Protein AF-A0A7V0UEU2-F1 (afdb_monomer)

pLDDT: mean 73.12, std 19.99, range [23.39, 95.75]

Radius of gyration: 32.31 Å; Cα contacts (8 Å, |Δi|>4): 493; chains: 1; bounding box: 91×76×86 Å

Secondary structure (DSSP, 8-state):
----------------------------SSTT----HHHHHTS-HHHHHHHHT--TT-B-HHHHHHHHHHH--S-S----PPPHHHHHHHHHT-HHHHHHHHHHHHHHHTT-HHHHHHHHHHHHHHHHHHHHHHHHHHHHHHHHHHTTPPEEEEEETTEEEEEEGGG--TT-EEEEETTPBP-SEEEEEEEEEEEEE-HHHH---SPEEE---SS--S--STT-TTEE-TT-EEEEEEEEEEEEE-GGGSHHHHHHHHT-SPPPPPHHHHHHHHHHHHHHHHHHHHHHHHHHHHHHTT--HHHHHHHHHHHHHHHS-TTHHHHHHHHHHHHHHHHHHTT---SSTHHHHHHHT-S-----IIIIIS-S-------B-TTS-B-HHHHHHHHHHHHH-TTTTTTT-SSS--------------

Solvent-accessible surface area (backbone atoms only — not comparable to full-atom values): 24643 Å² total; per-residue (Å²): 133,89,87,84,84,87,88,82,85,90,87,76,89,83,89,79,92,86,86,86,77,89,76,83,72,81,88,76,81,75,91,83,68,74,69,61,59,59,71,50,70,24,37,34,50,70,57,36,25,63,73,52,72,34,49,93,63,20,33,45,68,66,56,50,51,51,48,31,70,75,75,40,62,31,43,70,68,83,73,74,72,72,51,70,67,57,53,51,49,54,60,55,64,36,68,68,56,45,52,48,51,53,50,23,51,52,32,44,74,74,65,39,57,64,62,19,48,53,42,52,50,51,51,50,51,52,53,50,51,51,49,52,54,51,54,54,52,54,50,56,51,49,61,54,52,65,75,68,57,61,63,42,40,31,30,38,72,76,38,83,41,80,41,51,33,48,76,48,45,68,26,36,21,33,57,46,42,53,74,36,64,38,76,35,19,23,39,34,70,41,46,47,76,22,24,35,40,42,36,88,81,71,69,45,71,66,59,43,68,35,44,43,59,61,56,63,49,95,51,75,53,88,86,20,39,37,47,49,46,41,76,23,35,29,70,35,38,34,34,34,27,35,26,75,27,45,23,46,72,16,77,52,22,49,52,49,58,75,63,57,59,77,81,73,81,46,72,67,56,49,48,51,48,51,50,50,51,49,51,50,51,52,41,52,49,50,29,53,50,45,26,52,52,37,40,73,74,68,44,58,62,66,62,27,45,54,53,24,48,54,52,41,59,74,69,51,77,77,57,54,69,55,53,52,51,53,53,36,50,52,49,38,56,56,37,40,77,71,77,40,83,67,92,48,64,67,52,60,58,51,66,73,64,62,89,71,86,89,70,62,57,72,62,68,73,38,87,64,68,92,72,91,86,81,40,56,43,102,86,72,44,88,32,67,62,57,50,51,52,50,49,52,46,30,73,71,36,92,87,46,55,76,84,68,71,60,81,74,89,64,81,84,81,76,82,87,78,81,82,80,87,127

Structure (mmCIF, N/CA/C/O backbone):
data_AF-A0A7V0UEU2-F1
#
_entry.id   AF-A0A7V0UEU2-F1
#
loop_
_atom_site.group_PDB
_atom_site.id
_atom_site.type_symbol
_atom_site.label_atom_id
_atom_site.label_alt_id
_atom_site.label_comp_id
_atom_site.label_asym_id
_atom_site.label_entity_id
_atom_site.label_seq_id
_atom_site.pdbx_PDB_ins_code
_atom_site.Cartn_x
_atom_site.Cartn_y
_atom_site.Cartn_z
_atom_site.occupancy
_atom_site.B_iso_or_equiv
_atom_site.auth_seq_id
_atom_site.auth_comp_id
_atom_site.auth_asym_id
_atom_site.auth_atom_id
_atom_site.pdbx_PDB_model_num
ATOM 1 N N . MET A 1 1 ? 9.781 -59.793 9.980 1.00 31.86 1 MET A N 1
ATOM 2 C CA . MET A 1 1 ? 9.229 -60.908 10.772 1.00 31.86 1 MET A CA 1
ATOM 3 C C . MET A 1 1 ? 8.702 -60.320 12.066 1.00 31.86 1 MET A C 1
ATOM 5 O O . MET A 1 1 ? 9.435 -59.545 12.656 1.00 31.86 1 MET A O 1
ATOM 9 N N . GLU A 1 2 ? 7.432 -60.623 12.369 1.00 31.14 2 GLU A N 1
ATOM 10 C CA . GLU A 1 2 ? 6.683 -60.471 13.640 1.00 31.14 2 GLU A CA 1
ATOM 11 C C . GLU A 1 2 ? 6.796 -59.135 14.406 1.00 31.14 2 GLU A C 1
ATOM 13 O O . GLU A 1 2 ? 7.866 -58.704 14.792 1.00 31.14 2 GLU A O 1
ATOM 18 N N . GLY A 1 3 ? 5.737 -58.405 14.750 1.00 29.41 3 GLY A N 1
ATOM 19 C CA . GLY A 1 3 ? 4.306 -58.683 14.786 1.00 29.41 3 GLY A CA 1
ATOM 20 C C . GLY A 1 3 ? 3.712 -57.946 15.995 1.00 29.41 3 GLY A C 1
ATOM 21 O O . GLY A 1 3 ? 4.288 -58.016 17.074 1.00 29.41 3 GLY A O 1
ATOM 22 N N . LYS A 1 4 ? 2.585 -57.239 15.817 1.00 32.03 4 LYS A N 1
ATOM 23 C CA . LYS A 1 4 ? 1.445 -57.151 16.760 1.00 32.03 4 LYS A CA 1
ATOM 24 C C . LYS A 1 4 ? 0.475 -56.033 16.367 1.00 32.03 4 LYS A C 1
ATOM 26 O O . LYS A 1 4 ? 0.731 -54.852 16.556 1.00 32.03 4 LYS A O 1
ATOM 31 N N . THR A 1 5 ? -0.690 -56.453 15.890 1.00 34.50 5 THR A N 1
ATOM 32 C CA . THR A 1 5 ? -1.978 -55.771 16.092 1.00 34.50 5 THR A CA 1
ATOM 33 C C . THR A 1 5 ? -2.382 -55.789 17.572 1.00 34.50 5 THR A C 1
ATOM 35 O O . THR A 1 5 ? -1.941 -56.671 18.314 1.00 34.50 5 THR A O 1
ATOM 38 N N . PRO A 1 6 ? -3.345 -54.939 17.967 1.00 41.66 6 PRO A N 1
ATOM 39 C CA . PRO A 1 6 ? -4.651 -55.511 18.299 1.00 41.66 6 PRO A CA 1
ATOM 40 C C . PRO A 1 6 ? -5.855 -54.776 17.681 1.00 41.66 6 PRO A C 1
ATOM 42 O O . PRO A 1 6 ? -5.805 -53.604 17.322 1.00 41.66 6 PRO A O 1
ATOM 45 N N . LYS A 1 7 ? -6.939 -55.552 17.554 1.00 30.64 7 LYS A N 1
ATOM 46 C CA . LYS A 1 7 ? -8.298 -55.217 17.096 1.00 30.64 7 LYS A CA 1
ATOM 47 C C . LYS A 1 7 ? -9.171 -54.660 18.237 1.00 30.64 7 LYS A C 1
ATOM 49 O O . LYS A 1 7 ? -8.976 -55.044 19.384 1.00 30.64 7 LYS A O 1
ATOM 54 N N . GLY A 1 8 ? -10.232 -53.932 17.867 1.00 27.64 8 GLY A N 1
ATOM 55 C CA . GLY A 1 8 ? -11.456 -53.682 18.658 1.00 27.64 8 GLY A CA 1
ATOM 56 C C . GLY A 1 8 ? -12.377 -52.672 17.941 1.00 27.64 8 GLY A C 1
ATOM 57 O O . GLY A 1 8 ? -12.058 -51.495 17.952 1.00 27.64 8 GLY A O 1
ATOM 58 N N . VAL A 1 9 ? -13.285 -53.080 17.033 1.00 30.34 9 VAL A N 1
ATOM 59 C CA . VAL A 1 9 ? -14.740 -53.368 17.244 1.00 30.34 9 VAL A CA 1
ATOM 60 C C . VAL A 1 9 ? -15.542 -52.093 17.600 1.00 30.34 9 VAL A C 1
ATOM 62 O O . VAL A 1 9 ? -15.362 -51.558 18.680 1.00 30.34 9 VAL A O 1
ATOM 65 N N . ARG A 1 10 ? -16.167 -51.429 16.608 1.00 29.81 10 ARG A N 1
ATOM 66 C CA . ARG A 1 10 ? -17.594 -51.439 16.153 1.00 29.81 10 ARG A CA 1
ATOM 67 C C . ARG A 1 10 ? -18.619 -50.732 17.061 1.00 29.81 10 ARG A C 1
ATOM 69 O O . ARG A 1 10 ? -18.738 -51.079 18.224 1.00 29.81 10 ARG A O 1
ATOM 76 N N . ASP A 1 11 ? -19.390 -49.858 16.397 1.00 27.59 11 ASP A N 1
ATOM 77 C CA . ASP A 1 11 ? -20.812 -49.463 16.560 1.00 27.59 11 ASP A CA 1
ATOM 78 C C . ASP A 1 11 ? -20.960 -47.931 16.665 1.00 27.59 11 ASP A C 1
ATOM 80 O O . ASP A 1 11 ? -20.265 -47.295 17.441 1.00 27.59 11 ASP A O 1
ATOM 84 N N . GLY A 1 12 ? -21.795 -47.225 15.898 1.00 26.84 12 GLY A N 1
ATOM 85 C CA . GLY A 1 12 ? -22.745 -47.625 14.867 1.00 26.84 12 GLY A CA 1
ATOM 86 C C . GLY A 1 12 ? -23.253 -46.411 14.068 1.00 26.84 12 GLY A C 1
ATOM 87 O O . GLY A 1 12 ? -23.117 -45.264 14.483 1.00 26.84 12 GLY A O 1
ATOM 88 N N . THR A 1 13 ? -23.772 -46.702 12.872 1.00 27.36 13 THR A N 1
ATOM 89 C CA . THR A 1 13 ? -25.064 -46.245 12.310 1.00 27.36 13 THR A CA 1
ATOM 90 C C . THR A 1 13 ? -25.635 -44.955 12.937 1.00 27.36 13 THR A C 1
ATOM 92 O O . THR A 1 13 ? -25.909 -44.905 14.128 1.00 27.36 13 THR A O 1
ATOM 95 N N . THR A 1 14 ? -25.932 -43.880 12.195 1.00 26.72 14 THR A N 1
ATOM 96 C CA . THR A 1 14 ? -27.182 -43.775 11.414 1.00 26.72 14 THR A CA 1
ATOM 97 C C . THR A 1 14 ? -27.151 -42.598 10.425 1.00 26.72 14 THR A C 1
ATOM 99 O O . THR A 1 14 ? -26.702 -41.496 10.725 1.00 26.72 14 THR A O 1
ATOM 102 N N . CYS A 1 15 ? -27.673 -42.876 9.233 1.00 27.45 15 CYS A N 1
ATOM 103 C CA . CYS A 1 15 ? -27.955 -41.992 8.108 1.00 27.45 15 CYS A CA 1
ATOM 104 C C . CYS A 1 15 ? -29.319 -41.290 8.280 1.00 27.45 15 CYS A C 1
ATOM 106 O O . CYS A 1 15 ? -30.268 -41.971 8.646 1.00 27.45 15 CYS A O 1
ATOM 108 N N . ALA A 1 16 ? -29.443 -39.995 7.953 1.00 25.69 16 ALA A N 1
ATOM 109 C CA . ALA A 1 16 ? -30.624 -39.362 7.318 1.00 25.69 16 ALA A CA 1
ATOM 110 C C . ALA A 1 16 ? -30.413 -37.835 7.234 1.00 25.69 16 ALA A C 1
ATOM 112 O O . ALA A 1 16 ? -30.285 -37.155 8.243 1.00 25.69 16 ALA A O 1
ATOM 113 N N . ARG A 1 17 ? -30.195 -37.273 6.038 1.00 25.33 17 ARG A N 1
ATOM 114 C CA . ARG A 1 17 ? -31.215 -36.553 5.243 1.00 25.33 17 ARG A CA 1
ATOM 115 C C . ARG A 1 17 ? -32.128 -35.636 6.065 1.00 25.33 17 ARG A C 1
ATOM 117 O O . ARG A 1 17 ? -33.108 -36.100 6.630 1.00 25.33 17 ARG A O 1
ATOM 124 N N . PHE A 1 18 ? -31.913 -34.327 5.924 1.00 25.02 18 PHE A N 1
ATOM 125 C CA . PHE A 1 18 ? -33.017 -33.377 5.826 1.00 25.02 18 PHE A CA 1
ATOM 126 C C . PHE A 1 18 ? -32.790 -32.398 4.671 1.00 25.02 18 PHE A C 1
ATOM 128 O O . PHE A 1 18 ? -31.723 -31.819 4.485 1.00 25.02 18 PHE A O 1
ATOM 135 N N . THR A 1 19 ? -33.827 -32.327 3.852 1.00 25.05 19 THR A N 1
ATOM 136 C CA . THR A 1 19 ? -34.019 -31.583 2.611 1.00 25.05 19 THR A CA 1
ATOM 137 C C . THR A 1 19 ? -34.513 -30.158 2.861 1.00 25.05 19 THR A C 1
ATOM 139 O O . THR A 1 19 ? -35.276 -29.931 3.794 1.00 25.05 19 THR A O 1
ATOM 142 N N . GLY A 1 20 ? -34.205 -29.251 1.927 1.00 23.39 20 GLY A N 1
ATOM 143 C CA . GLY A 1 20 ? -34.839 -27.931 1.771 1.00 23.39 20 GLY A CA 1
ATOM 144 C C . GLY A 1 20 ? -33.858 -26.792 2.062 1.00 23.39 20 GLY A C 1
ATOM 145 O O . GLY A 1 20 ? -33.189 -26.800 3.077 1.00 23.39 20 GLY A O 1
ATOM 146 N N . VAL A 1 21 ? -33.664 -25.768 1.234 1.00 28.19 21 VAL A N 1
ATOM 147 C CA . VAL A 1 21 ? -34.494 -25.196 0.174 1.00 28.19 21 VAL A CA 1
ATOM 148 C C . VAL A 1 21 ? -33.549 -24.609 -0.875 1.00 28.19 21 VAL A C 1
ATOM 150 O O . VAL A 1 21 ? -32.716 -23.752 -0.580 1.00 28.19 21 VAL A O 1
ATOM 153 N N . GLY A 1 22 ? -33.686 -25.064 -2.120 1.00 27.52 22 GLY A N 1
ATOM 154 C CA . GLY A 1 22 ? -32.970 -24.508 -3.259 1.00 27.52 22 GLY A CA 1
ATOM 155 C C . GLY A 1 22 ? -33.436 -23.086 -3.557 1.00 27.52 22 GLY A C 1
ATOM 156 O O . GLY A 1 22 ? -34.396 -22.880 -4.295 1.00 27.52 22 GLY A O 1
ATOM 157 N N . ARG A 1 23 ? -32.711 -22.084 -3.054 1.00 27.41 23 ARG A N 1
ATOM 158 C CA . ARG A 1 23 ? -32.706 -20.755 -3.671 1.00 27.41 23 ARG A CA 1
ATOM 159 C C . ARG A 1 23 ? -31.738 -20.799 -4.848 1.00 27.41 23 ARG A C 1
ATOM 161 O O . ARG A 1 23 ? -30.540 -20.589 -4.688 1.00 27.41 23 ARG A O 1
ATOM 168 N N . LYS A 1 24 ? -32.284 -21.059 -6.042 1.00 26.02 24 LYS A N 1
ATOM 169 C CA . LYS A 1 24 ? -31.649 -20.743 -7.330 1.00 26.02 24 LYS A CA 1
ATOM 170 C C . LYS A 1 24 ? -31.309 -19.246 -7.350 1.00 26.02 24 LYS A C 1
ATOM 172 O O . LYS A 1 24 ? -32.095 -18.429 -7.826 1.00 26.02 24 LYS A O 1
ATOM 177 N N . LYS A 1 25 ? -30.139 -18.865 -6.836 1.00 27.53 25 LYS A N 1
ATOM 178 C CA . LYS A 1 25 ? -29.509 -17.605 -7.224 1.00 27.53 25 LYS A CA 1
ATOM 179 C C . LYS A 1 25 ? -28.983 -17.829 -8.634 1.00 27.53 25 LYS A C 1
ATOM 181 O O . LYS A 1 25 ? -28.070 -18.618 -8.835 1.00 27.53 25 LYS A O 1
ATOM 186 N N . LYS A 1 26 ? -29.630 -17.177 -9.601 1.00 25.06 26 LYS A N 1
ATOM 187 C CA . LYS A 1 26 ? -29.144 -17.016 -10.972 1.00 25.06 26 LYS A CA 1
ATOM 188 C C . LYS A 1 26 ? -27.698 -16.510 -10.919 1.00 25.06 26 LYS A C 1
ATOM 190 O O . LYS A 1 26 ? -27.473 -15.308 -10.833 1.00 25.06 26 LYS A O 1
ATOM 195 N N . THR A 1 27 ? -26.730 -17.409 -11.016 1.00 27.33 27 THR A N 1
ATOM 196 C CA . THR A 1 27 ? -25.391 -17.135 -11.542 1.00 27.33 27 THR A CA 1
ATOM 197 C C . THR A 1 27 ? -25.540 -16.910 -13.047 1.00 27.33 27 THR A C 1
ATOM 199 O O . THR A 1 27 ? -25.217 -17.753 -13.874 1.00 27.33 27 THR A O 1
ATOM 202 N N . ARG A 1 28 ? -26.151 -15.781 -13.419 1.00 25.52 28 ARG A N 1
ATOM 203 C CA . ARG A 1 28 ? -26.111 -15.264 -14.788 1.00 25.52 28 ARG A CA 1
ATOM 204 C C . ARG A 1 28 ? -24.988 -14.231 -14.833 1.00 25.52 28 ARG A C 1
ATOM 206 O O . ARG A 1 28 ? -25.147 -13.157 -14.266 1.00 25.52 28 ARG A O 1
ATOM 213 N N . GLY A 1 29 ? -23.895 -14.563 -15.520 1.00 27.23 29 GLY A N 1
ATOM 214 C CA . GLY A 1 29 ? -23.077 -13.557 -16.207 1.00 27.23 29 GLY A CA 1
ATOM 215 C C . GLY A 1 29 ? -21.694 -13.205 -15.652 1.00 27.23 29 GLY A C 1
ATOM 216 O O . GLY A 1 29 ? -21.194 -12.158 -16.040 1.00 27.23 29 GLY A O 1
ATOM 217 N N . GLN A 1 30 ? -21.063 -14.015 -14.793 1.00 28.58 30 GLN A N 1
ATOM 218 C CA . GLN A 1 30 ? -19.677 -13.746 -14.347 1.00 28.58 30 GLN A CA 1
ATOM 219 C C . GLN A 1 30 ? -18.613 -14.712 -14.890 1.00 28.58 30 GLN A C 1
ATOM 221 O O . GLN A 1 30 ? -17.441 -14.361 -14.880 1.00 28.58 30 GLN A O 1
ATOM 226 N N . ASP A 1 31 ? -19.001 -15.857 -15.456 1.00 27.11 31 ASP A N 1
ATOM 227 C CA . ASP A 1 31 ? -18.052 -16.858 -15.982 1.00 27.11 31 ASP A CA 1
ATOM 228 C C . ASP A 1 31 ? -17.612 -16.609 -17.439 1.00 27.11 31 ASP A C 1
ATOM 230 O O . ASP A 1 31 ? -16.808 -17.346 -17.995 1.00 27.11 31 ASP A O 1
ATOM 234 N N . SER A 1 32 ? -18.130 -15.558 -18.082 1.00 27.95 32 SER A N 1
ATOM 235 C CA . SER A 1 32 ? -17.933 -15.288 -19.514 1.00 27.95 32 SER A CA 1
ATOM 236 C C . SER A 1 32 ? -17.092 -14.038 -19.818 1.00 27.95 32 SER A C 1
ATOM 238 O O . SER A 1 32 ? -17.130 -13.554 -20.944 1.00 27.95 32 SER A O 1
ATOM 240 N N . ARG A 1 33 ? -16.372 -13.469 -18.836 1.00 38.56 33 ARG A N 1
ATOM 241 C CA . ARG A 1 33 ? -15.627 -12.195 -18.998 1.00 38.56 33 ARG A CA 1
ATOM 242 C C . ARG A 1 33 ? -14.162 -12.219 -18.554 1.00 38.56 33 ARG A C 1
ATOM 244 O O . ARG A 1 33 ? -13.531 -11.169 -18.520 1.00 38.56 33 ARG A O 1
ATOM 251 N N . ARG A 1 34 ? -13.582 -13.389 -18.269 1.00 39.56 34 ARG A N 1
ATOM 252 C CA . ARG A 1 34 ? -12.121 -13.517 -18.339 1.00 39.56 34 ARG A CA 1
ATOM 253 C C . ARG A 1 34 ? -11.772 -13.478 -19.819 1.00 39.56 34 ARG A C 1
ATOM 255 O O . ARG A 1 34 ? -11.916 -14.486 -20.508 1.00 39.56 34 ARG A O 1
ATOM 262 N N . VAL A 1 35 ? -11.394 -12.304 -20.329 1.00 40.94 35 VAL A N 1
ATOM 263 C CA . VAL A 1 35 ? -10.664 -12.229 -21.598 1.00 40.94 35 VAL A CA 1
ATOM 264 C C . VAL A 1 35 ? -9.560 -13.272 -21.480 1.00 40.94 35 VAL A C 1
ATOM 266 O O . VAL A 1 35 ? -8.828 -13.276 -20.495 1.00 40.94 35 VAL A O 1
ATOM 269 N N . SER A 1 36 ? -9.535 -14.227 -22.406 1.00 36.81 36 SER A N 1
ATOM 270 C CA . SER A 1 36 ? -8.537 -15.291 -22.493 1.00 36.81 36 SER A CA 1
ATOM 271 C C . SER A 1 36 ? -7.145 -14.644 -22.574 1.00 36.81 36 SER A C 1
ATOM 273 O O . SER A 1 36 ? -6.663 -14.322 -23.662 1.00 36.81 36 SER A O 1
ATOM 275 N N . GLY A 1 37 ? -6.559 -14.321 -21.416 1.00 46.06 37 GLY A N 1
ATOM 276 C CA . GLY A 1 37 ? -5.491 -13.325 -21.286 1.00 46.06 37 GLY A CA 1
ATOM 277 C C . GLY A 1 37 ? -4.222 -13.733 -22.021 1.00 46.06 37 GLY A C 1
ATOM 278 O O . GLY A 1 37 ? -3.624 -12.919 -22.713 1.00 46.06 37 GLY A O 1
ATOM 279 N N . GLY A 1 38 ? -3.890 -15.026 -22.001 1.00 50.47 38 GLY A N 1
ATOM 280 C CA . GLY A 1 38 ? -2.741 -15.550 -22.742 1.00 50.47 38 GLY A CA 1
ATOM 281 C C . GLY A 1 38 ? -2.900 -15.419 -24.260 1.00 50.47 38 GLY A C 1
ATOM 282 O O . GLY A 1 38 ? -2.021 -14.903 -24.936 1.00 50.47 38 GLY A O 1
ATOM 283 N N . GLN A 1 39 ? -4.044 -15.808 -24.829 1.00 53.12 39 GLN A N 1
ATOM 284 C CA . GLN A 1 39 ? -4.211 -15.792 -26.293 1.00 53.12 39 GLN A CA 1
ATOM 285 C C . GLN A 1 39 ? -4.412 -14.386 -26.870 1.00 53.12 39 GLN A C 1
ATOM 287 O O . GLN A 1 39 ? -4.146 -14.153 -28.045 1.00 53.12 39 GLN A O 1
ATOM 292 N N . THR A 1 40 ? -4.899 -13.450 -26.058 1.00 68.38 40 THR A N 1
ATOM 293 C CA . THR A 1 40 ? -5.220 -12.084 -26.496 1.00 68.38 40 THR A CA 1
ATOM 294 C C . THR A 1 40 ? -3.973 -11.199 -26.500 1.00 68.38 40 THR A C 1
ATOM 296 O O . THR A 1 40 ? -3.782 -10.417 -27.426 1.00 68.38 40 THR A O 1
ATOM 299 N N . VAL A 1 41 ? -3.096 -11.363 -25.504 1.00 78.44 41 VAL A N 1
ATOM 300 C CA . VAL A 1 41 ? -1.857 -10.579 -25.370 1.00 78.44 41 VAL A CA 1
ATOM 301 C C . VAL A 1 41 ? -0.787 -11.028 -26.366 1.00 78.44 41 VAL A C 1
ATOM 303 O O . VAL A 1 41 ? -0.011 -10.197 -26.828 1.00 78.44 41 VAL A O 1
ATOM 306 N N . GLY A 1 42 ? -0.770 -12.311 -26.743 1.00 80.00 42 GLY A N 1
ATOM 307 C CA . GLY A 1 42 ? 0.186 -12.862 -27.708 1.00 80.00 42 GLY A CA 1
ATOM 308 C C . GLY A 1 42 ? -0.126 -12.601 -29.186 1.00 80.00 42 GLY A C 1
ATOM 309 O O . GLY A 1 42 ? 0.659 -13.018 -30.029 1.00 80.00 42 GLY A O 1
ATOM 310 N N . ALA A 1 43 ? -1.244 -11.948 -29.524 1.00 85.94 43 ALA A N 1
ATOM 311 C CA . ALA A 1 43 ? -1.613 -11.623 -30.909 1.00 85.94 43 ALA A CA 1
ATOM 312 C C . ALA A 1 43 ? -0.708 -10.520 -31.509 1.00 85.94 43 ALA A C 1
ATOM 314 O O . ALA A 1 43 ? 0.072 -9.923 -30.779 1.00 85.94 43 ALA A O 1
ATOM 315 N N . PRO A 1 44 ? -0.766 -10.197 -32.808 1.00 89.50 44 PRO A N 1
ATOM 316 C CA . PRO A 1 44 ? -0.113 -8.996 -33.343 1.00 89.50 44 PRO A CA 1
ATOM 317 C C . PRO A 1 44 ? -0.651 -7.695 -32.714 1.00 89.50 44 PRO A C 1
ATOM 319 O O . PRO A 1 44 ? -1.790 -7.664 -32.239 1.00 89.50 44 PRO A O 1
ATOM 322 N N . LEU A 1 45 ? 0.131 -6.608 -32.726 1.00 88.00 45 LEU A N 1
ATOM 323 C CA . LEU A 1 45 ? -0.264 -5.331 -32.096 1.00 88.00 45 LEU A CA 1
ATOM 324 C C . LEU A 1 45 ? -1.591 -4.773 -32.630 1.00 88.00 45 LEU A C 1
ATOM 326 O O . LEU A 1 45 ? -2.412 -4.299 -31.849 1.00 88.00 45 LEU A O 1
ATOM 330 N N . LEU A 1 46 ? -1.837 -4.887 -33.938 1.00 88.44 46 LEU A N 1
ATOM 331 C CA . LEU A 1 46 ? -3.091 -4.447 -34.562 1.00 88.44 46 LEU A CA 1
ATOM 332 C C . LEU A 1 46 ? -4.316 -5.176 -33.987 1.00 88.44 46 LEU A C 1
ATOM 334 O O . LEU A 1 46 ? -5.331 -4.548 -33.685 1.00 88.44 46 LEU A O 1
ATOM 338 N N . ASP A 1 47 ? -4.204 -6.488 -33.773 1.00 88.38 47 ASP A N 1
ATOM 339 C CA . ASP A 1 47 ? -5.274 -7.288 -33.176 1.00 88.38 47 ASP A CA 1
ATOM 340 C C . ASP A 1 47 ? -5.466 -6.944 -31.699 1.00 88.38 47 ASP A C 1
ATOM 342 O O . ASP A 1 47 ? -6.598 -6.918 -31.209 1.00 88.38 47 ASP A O 1
ATOM 346 N N . LEU A 1 48 ? -4.374 -6.666 -30.978 1.00 88.44 48 LEU A N 1
ATOM 347 C CA . LEU A 1 48 ? -4.451 -6.227 -29.589 1.00 88.44 48 LEU A CA 1
ATOM 348 C C . LEU A 1 48 ? -5.176 -4.880 -29.480 1.00 88.44 48 LEU A C 1
ATOM 350 O O . LEU A 1 48 ? -6.082 -4.750 -28.659 1.00 88.44 48 LEU A O 1
ATOM 354 N N . PHE A 1 49 ? -4.833 -3.912 -30.330 1.00 90.25 49 PHE A N 1
ATOM 355 C CA . PHE A 1 49 ? -5.508 -2.616 -30.395 1.00 90.25 49 PHE A CA 1
ATOM 356 C C . PHE A 1 49 ? -6.999 -2.759 -30.694 1.00 90.25 49 PHE A C 1
ATOM 358 O O . PHE A 1 49 ? -7.824 -2.199 -29.969 1.00 90.25 49 PHE A O 1
ATOM 365 N N . ALA A 1 50 ? -7.359 -3.590 -31.676 1.00 88.25 50 ALA A N 1
ATOM 366 C CA . ALA A 1 50 ? -8.755 -3.866 -32.003 1.00 88.25 50 ALA A CA 1
ATOM 367 C C . ALA A 1 50 ? -9.519 -4.501 -30.826 1.00 88.25 50 ALA A C 1
ATOM 369 O O . ALA A 1 50 ? -10.660 -4.132 -30.549 1.00 88.25 50 ALA A O 1
ATOM 370 N N . ARG A 1 51 ? -8.893 -5.434 -30.099 1.00 87.50 51 ARG A N 1
ATOM 371 C CA . ARG A 1 51 ? -9.515 -6.134 -28.959 1.00 87.50 51 ARG A CA 1
ATOM 372 C C . ARG A 1 51 ? -9.628 -5.269 -27.706 1.00 87.50 51 ARG A C 1
ATOM 374 O O . ARG A 1 51 ? -10.604 -5.405 -26.972 1.00 87.50 51 ARG A O 1
ATOM 381 N N . LEU A 1 52 ? -8.649 -4.401 -27.456 1.00 86.31 52 LEU A N 1
ATOM 382 C CA . LEU A 1 52 ? -8.659 -3.446 -26.343 1.00 86.31 52 LEU A CA 1
ATOM 383 C C . LEU A 1 52 ? -9.439 -2.162 -26.670 1.00 86.31 52 LEU A C 1
ATOM 385 O O . LEU A 1 52 ? -9.602 -1.313 -25.790 1.00 86.31 52 LEU A O 1
ATOM 389 N N . GLY A 1 53 ? -9.888 -2.002 -27.921 1.00 87.75 53 GLY A N 1
ATOM 390 C CA . GLY A 1 53 ? -10.534 -0.789 -28.418 1.00 87.75 53 GLY A CA 1
ATOM 391 C C . GLY A 1 53 ? -9.664 0.447 -28.202 1.00 87.75 53 GLY A C 1
ATOM 392 O O . GLY A 1 53 ? -10.154 1.445 -27.694 1.00 87.75 53 GLY A O 1
ATOM 393 N N . THR A 1 54 ? -8.360 0.353 -28.448 1.00 90.12 54 THR A N 1
ATOM 394 C CA . THR A 1 54 ? -7.408 1.451 -28.213 1.00 90.12 54 THR A CA 1
ATOM 395 C C . THR A 1 54 ? -6.470 1.610 -29.405 1.00 90.12 54 THR A C 1
ATOM 397 O O . THR A 1 54 ? -6.533 0.829 -30.353 1.00 90.12 54 THR A O 1
ATOM 400 N N . SER A 1 55 ? -5.618 2.627 -29.375 1.00 90.69 55 SER A N 1
ATOM 401 C CA . SER A 1 55 ? -4.646 2.929 -30.425 1.00 90.69 55 SER A CA 1
ATOM 402 C C . SER A 1 55 ? -3.312 3.365 -29.821 1.00 90.69 55 SER A C 1
ATOM 404 O O . SER A 1 55 ? -3.221 3.590 -28.613 1.00 90.69 55 SER A O 1
ATOM 406 N N . ALA A 1 56 ? -2.285 3.516 -30.659 1.00 88.12 56 ALA A N 1
ATOM 407 C CA . ALA A 1 56 ? -0.999 4.069 -30.237 1.00 88.12 56 ALA A CA 1
ATOM 408 C C . ALA A 1 56 ? -1.113 5.522 -29.725 1.00 88.12 56 ALA A C 1
ATOM 410 O O . ALA A 1 56 ? -0.331 5.920 -28.867 1.00 88.12 56 ALA A O 1
ATOM 411 N N . ASP A 1 57 ? -2.133 6.271 -30.163 1.00 88.00 57 ASP A N 1
ATOM 412 C CA . ASP A 1 57 ? -2.394 7.660 -29.751 1.00 88.00 57 ASP A CA 1
ATOM 413 C C . ASP A 1 57 ? -3.082 7.776 -28.374 1.00 88.00 57 ASP A C 1
ATOM 415 O O . ASP A 1 57 ? -3.432 8.872 -27.923 1.00 88.00 57 ASP A O 1
ATOM 419 N N . GLY A 1 58 ? -3.276 6.650 -27.681 1.00 89.75 58 GLY A N 1
ATOM 420 C CA . GLY A 1 58 ? -3.904 6.602 -26.366 1.00 89.75 58 GLY A CA 1
ATOM 421 C C . GLY A 1 58 ? -5.432 6.679 -26.405 1.00 89.75 58 GLY A C 1
ATOM 422 O O . GLY A 1 58 ? -6.072 6.501 -27.444 1.00 89.75 58 GLY A O 1
ATOM 423 N N . LEU A 1 59 ? -6.031 6.897 -25.230 1.00 92.44 59 LEU A N 1
ATOM 424 C CA . LEU A 1 59 ? -7.486 6.941 -25.038 1.00 92.44 59 LEU A CA 1
ATOM 425 C C . LEU A 1 59 ? -8.002 8.374 -24.904 1.00 92.44 59 LEU A C 1
ATOM 427 O O . LEU A 1 59 ? -7.293 9.272 -24.457 1.00 92.44 59 LEU A O 1
ATOM 431 N N . SER A 1 60 ? -9.287 8.587 -25.188 1.00 93.56 60 SER A N 1
ATOM 432 C CA . SER A 1 60 ? -9.937 9.840 -24.792 1.00 93.56 60 SER A CA 1
ATOM 433 C C . SER A 1 60 ? -10.211 9.876 -23.285 1.00 93.56 60 SER A C 1
ATOM 435 O O . SER A 1 60 ? -10.504 8.846 -22.663 1.00 93.56 60 SER A O 1
ATOM 437 N N . SER A 1 61 ? -10.216 11.065 -22.676 1.00 90.38 61 SER A N 1
ATOM 438 C CA . SER A 1 61 ? -10.589 11.207 -21.258 1.00 90.38 61 SER A CA 1
ATOM 439 C C . SER A 1 61 ? -12.017 10.730 -20.966 1.00 90.38 61 SER A C 1
ATOM 441 O O . SER A 1 61 ? -12.308 10.281 -19.856 1.00 90.38 61 SER A O 1
ATOM 443 N N . GLY A 1 62 ? -12.930 10.840 -21.939 1.00 90.19 62 GLY A N 1
ATOM 444 C CA . GLY A 1 62 ? -14.306 10.350 -21.814 1.00 90.19 62 GLY A CA 1
ATOM 445 C C . GLY A 1 62 ? -14.367 8.828 -21.723 1.00 90.19 62 GLY A C 1
ATOM 446 O O . GLY A 1 62 ? -14.994 8.284 -20.814 1.00 90.19 62 GLY A O 1
ATOM 447 N N . GLU A 1 63 ? -13.655 8.150 -22.616 1.00 91.50 63 GLU A N 1
ATOM 448 C CA . GLU A 1 63 ? -13.598 6.694 -22.655 1.00 91.50 63 GLU A CA 1
ATOM 449 C C . GLU A 1 63 ? -12.861 6.110 -21.449 1.00 91.50 63 GLU A C 1
ATOM 451 O O . GLU A 1 63 ? -13.339 5.155 -20.837 1.00 91.50 63 GLU A O 1
ATOM 456 N N . ALA A 1 64 ? -11.753 6.728 -21.036 1.00 91.06 64 ALA A N 1
ATOM 457 C CA . ALA A 1 64 ? -11.032 6.306 -19.843 1.00 91.06 64 ALA A CA 1
ATOM 458 C C . ALA A 1 64 ? -11.898 6.405 -18.572 1.00 91.06 64 ALA A C 1
ATOM 460 O O . ALA A 1 64 ? -11.846 5.518 -17.716 1.00 91.06 64 ALA A O 1
ATOM 461 N N . ARG A 1 65 ? -12.735 7.449 -18.450 1.00 90.75 65 ARG A N 1
ATOM 462 C CA . ARG A 1 65 ? -13.711 7.570 -17.351 1.00 90.75 65 ARG A CA 1
ATOM 463 C C . ARG A 1 65 ? -14.763 6.467 -17.401 1.00 90.75 65 ARG A C 1
ATOM 465 O O . ARG A 1 65 ? -14.989 5.822 -16.382 1.00 90.75 65 ARG A O 1
ATOM 472 N N . TRP A 1 66 ? -15.346 6.212 -18.571 1.00 92.12 66 TRP A N 1
ATOM 473 C CA . TRP A 1 66 ? -16.333 5.144 -18.739 1.00 92.12 66 TRP A CA 1
ATOM 474 C C . TRP A 1 66 ? -15.752 3.764 -18.387 1.00 92.12 66 TRP A C 1
ATOM 476 O O . TRP A 1 66 ? -16.348 3.020 -17.608 1.00 92.12 66 TRP A O 1
ATOM 486 N N . ARG A 1 67 ? -14.538 3.448 -18.863 1.00 91.25 67 ARG A N 1
ATOM 487 C CA . ARG A 1 67 ? -13.839 2.195 -18.520 1.00 91.25 67 ARG A CA 1
ATOM 488 C C . ARG A 1 67 ? -13.575 2.085 -17.023 1.00 91.25 67 ARG A C 1
ATOM 490 O O . ARG A 1 67 ? -13.726 1.011 -16.454 1.00 91.25 67 ARG A O 1
ATOM 497 N N . ARG A 1 68 ? -13.213 3.184 -16.365 1.00 90.12 68 ARG A N 1
ATOM 498 C CA . ARG A 1 68 ? -12.995 3.203 -14.913 1.00 90.12 68 ARG A CA 1
ATOM 499 C C . ARG A 1 68 ? -14.276 2.916 -14.131 1.00 90.12 68 ARG A C 1
ATOM 501 O O . ARG A 1 68 ? -14.216 2.261 -13.095 1.00 90.12 68 ARG A O 1
ATOM 508 N N . GLU A 1 69 ? -15.418 3.409 -14.600 1.00 87.25 69 GLU A N 1
ATOM 509 C CA . GLU A 1 69 ? -16.718 3.150 -13.971 1.00 87.25 69 GLU A CA 1
ATOM 510 C C . GLU A 1 69 ? -17.167 1.693 -14.154 1.00 87.25 69 GLU A C 1
ATOM 512 O O . GLU A 1 69 ? -17.664 1.094 -13.201 1.00 87.25 69 GLU A O 1
ATOM 517 N N . GLU A 1 70 ? -16.937 1.103 -15.332 1.00 86.62 70 GLU A N 1
ATOM 518 C CA . GLU A 1 70 ? -17.314 -0.289 -15.634 1.00 86.62 70 GLU A CA 1
ATOM 519 C C . GLU A 1 70 ? -16.351 -1.319 -15.008 1.00 86.62 70 GLU A C 1
ATOM 521 O O . GLU A 1 70 ? -16.793 -2.294 -14.397 1.00 86.62 70 GLU A O 1
ATOM 526 N N . TYR A 1 71 ? -15.034 -1.115 -15.140 1.00 82.19 71 TYR A N 1
ATOM 527 C CA . TYR A 1 71 ? -14.000 -2.083 -14.736 1.00 82.19 71 TYR A CA 1
ATOM 528 C C . TYR A 1 71 ? -13.388 -1.798 -13.356 1.00 82.19 71 TYR A C 1
ATOM 530 O O . TYR A 1 71 ? -12.778 -2.680 -12.749 1.00 82.19 71 TYR A O 1
ATOM 538 N N . GLY A 1 72 ? -13.592 -0.597 -12.812 1.00 85.62 72 GLY A N 1
ATOM 539 C CA . GLY A 1 72 ? -13.061 -0.181 -11.517 1.00 85.62 72 GLY A CA 1
ATOM 540 C C . GLY A 1 72 ? -11.663 0.444 -11.584 1.00 85.62 72 GLY A C 1
ATOM 541 O O . GLY A 1 72 ? -11.121 0.741 -12.644 1.00 85.62 72 GLY A O 1
ATOM 542 N N . PHE A 1 73 ? -11.089 0.694 -10.404 1.00 88.25 73 PHE A N 1
ATOM 543 C CA . PHE A 1 73 ? -9.770 1.316 -10.253 1.00 88.25 73 PHE A CA 1
ATOM 544 C C . PHE A 1 73 ? -8.630 0.291 -10.340 1.00 88.25 73 PHE A C 1
ATOM 546 O O . PHE A 1 73 ? -8.792 -0.858 -9.922 1.00 88.25 73 PHE A O 1
ATOM 553 N N . ASN A 1 74 ? -7.447 0.739 -10.772 1.00 88.88 74 ASN A N 1
ATOM 554 C CA . ASN A 1 74 ? -6.214 -0.053 -10.771 1.00 88.88 74 ASN A CA 1
ATOM 555 C C . ASN A 1 74 ? -5.676 -0.247 -9.336 1.00 88.88 74 ASN A C 1
ATOM 557 O O . ASN A 1 74 ? -4.750 0.437 -8.886 1.00 88.88 74 ASN A O 1
ATOM 561 N N . GLU A 1 75 ? -6.294 -1.167 -8.593 1.00 82.75 75 GLU A N 1
ATOM 562 C CA . GLU A 1 75 ? -5.924 -1.523 -7.222 1.00 82.75 75 GLU A CA 1
ATOM 563 C C . GLU A 1 75 ? -5.896 -3.039 -7.011 1.00 82.75 75 GLU A C 1
ATOM 565 O O . GLU A 1 75 ? -6.823 -3.758 -7.377 1.00 82.75 75 GLU A O 1
ATOM 570 N N . LEU A 1 76 ? -4.834 -3.515 -6.356 1.00 69.88 76 LEU A N 1
ATOM 571 C CA . LEU A 1 76 ? -4.624 -4.930 -6.020 1.00 69.88 76 LEU A CA 1
ATOM 572 C C . LEU A 1 76 ? -5.632 -5.452 -4.986 1.00 69.88 76 LEU A C 1
ATOM 574 O O . LEU A 1 76 ? -5.967 -6.630 -4.966 1.00 69.88 76 LEU A O 1
ATOM 578 N N . ALA A 1 77 ? -6.138 -4.572 -4.124 1.00 61.00 77 ALA A N 1
ATOM 579 C CA . ALA A 1 77 ? -7.100 -4.925 -3.099 1.00 61.00 77 ALA A CA 1
ATOM 580 C C . ALA A 1 77 ? -8.128 -3.808 -2.951 1.00 61.00 77 ALA A C 1
ATOM 582 O O . ALA A 1 77 ? -7.850 -2.759 -2.372 1.00 61.00 77 ALA A O 1
ATOM 583 N N . THR A 1 78 ? -9.362 -4.056 -3.383 1.00 49.19 78 THR A N 1
ATOM 584 C CA . THR A 1 78 ? -10.491 -3.267 -2.894 1.00 49.19 78 THR A CA 1
ATOM 585 C C . THR A 1 78 ? -10.732 -3.678 -1.445 1.00 49.19 78 THR A C 1
ATOM 587 O O . THR A 1 78 ? -11.524 -4.587 -1.172 1.00 49.19 78 THR A O 1
ATOM 590 N N . ARG A 1 79 ? -10.054 -3.036 -0.485 1.00 48.22 79 ARG A N 1
ATOM 591 C CA . ARG A 1 79 ? -10.540 -3.052 0.897 1.00 48.22 79 ARG A CA 1
ATOM 592 C C . ARG A 1 79 ? -11.886 -2.346 0.812 1.00 48.22 79 ARG A C 1
ATOM 594 O O . ARG A 1 79 ? -11.925 -1.134 0.626 1.00 48.22 79 ARG A O 1
ATOM 601 N N . LYS A 1 80 ? -12.986 -3.110 0.809 1.00 43.00 80 LYS A N 1
ATOM 602 C CA . LYS A 1 80 ? -14.330 -2.532 0.838 1.00 43.00 80 LYS A CA 1
ATOM 603 C C . LYS A 1 80 ? -14.332 -1.580 2.022 1.00 43.00 80 LYS A C 1
ATOM 605 O O . LYS A 1 80 ? -14.249 -2.036 3.161 1.00 43.00 80 LYS A O 1
ATOM 610 N N . LEU A 1 81 ? -14.339 -0.280 1.730 1.00 45.41 81 LEU A N 1
ATOM 611 C CA . LEU A 1 81 ? -14.570 0.757 2.718 1.00 45.41 81 LEU A CA 1
ATOM 612 C C . LEU A 1 81 ? -15.803 0.292 3.478 1.00 45.41 81 LEU A C 1
ATOM 614 O O . LEU A 1 81 ? -16.853 0.069 2.866 1.00 45.41 81 LEU A O 1
ATOM 618 N N . ARG A 1 82 ? -15.652 0.015 4.776 1.00 49.28 82 ARG A N 1
ATOM 619 C CA . ARG A 1 82 ? -16.820 -0.252 5.606 1.00 49.28 82 ARG A CA 1
ATOM 620 C C . ARG A 1 82 ? -17.720 0.962 5.402 1.00 49.28 82 ARG A C 1
ATOM 622 O O . ARG A 1 82 ? -17.270 2.095 5.526 1.00 49.28 82 ARG A O 1
ATOM 629 N N . SER A 1 83 ? -18.946 0.738 4.935 1.00 54.91 83 SER A N 1
ATOM 630 C CA . SER A 1 83 ? -19.898 1.829 4.730 1.00 54.91 83 SER A CA 1
ATOM 631 C C . SER A 1 83 ? -20.007 2.610 6.038 1.00 54.91 83 SER A C 1
ATOM 633 O O . SER A 1 83 ? -20.055 1.962 7.081 1.00 54.91 83 SER A O 1
ATOM 635 N N . GLY A 1 84 ? -20.096 3.943 6.014 1.00 57.97 84 GLY A N 1
ATOM 636 C CA . GLY A 1 84 ? -20.176 4.747 7.248 1.00 57.97 84 GLY A CA 1
ATOM 637 C C . GLY A 1 84 ? -21.287 4.293 8.213 1.00 57.97 84 GLY A C 1
ATOM 638 O O . GLY A 1 84 ? -21.148 4.416 9.422 1.00 57.97 84 GLY A O 1
ATOM 639 N N . LEU A 1 85 ? -22.342 3.653 7.693 1.00 58.50 85 LEU A N 1
ATOM 640 C CA . LEU A 1 85 ? -23.370 2.960 8.481 1.00 58.50 85 LEU A CA 1
ATOM 641 C C . LEU A 1 85 ? -22.830 1.774 9.301 1.00 58.50 85 LEU A C 1
ATOM 643 O O . LEU A 1 85 ? -23.200 1.609 10.454 1.00 58.50 85 LEU A O 1
ATOM 647 N N . LEU A 1 86 ? -21.949 0.953 8.728 1.00 65.88 86 LEU A N 1
ATOM 648 C CA . LEU A 1 86 ? -21.299 -0.162 9.426 1.00 65.88 86 LEU A CA 1
ATOM 649 C C . LEU A 1 86 ? -20.340 0.337 10.510 1.00 65.88 86 LEU A C 1
ATOM 651 O O . LEU A 1 86 ? -20.179 -0.312 11.537 1.00 65.88 86 LEU A O 1
ATOM 655 N N . GLU A 1 87 ? -19.692 1.470 10.261 1.00 62.94 87 GLU A N 1
ATOM 656 C CA . GLU A 1 87 ? -18.776 2.119 11.198 1.00 62.94 87 GLU A CA 1
ATOM 657 C C . GLU A 1 87 ? -19.544 2.704 12.389 1.00 62.94 87 GLU A C 1
ATOM 659 O O . GLU A 1 87 ? -19.182 2.474 13.538 1.00 62.94 87 GLU A O 1
ATOM 664 N N . PHE A 1 88 ? -20.693 3.330 12.127 1.00 62.50 88 PHE A N 1
ATOM 665 C CA . PHE A 1 88 ? -21.628 3.772 13.160 1.00 62.50 88 PHE A CA 1
ATOM 666 C C . PHE A 1 88 ? -22.208 2.601 13.975 1.00 62.50 88 PHE A C 1
ATOM 668 O O . PHE A 1 88 ? -22.248 2.659 15.203 1.00 62.50 88 PHE A O 1
ATOM 675 N N . VAL A 1 89 ? -22.583 1.494 13.319 1.00 66.31 89 VAL A N 1
ATOM 676 C CA . VAL A 1 89 ? -23.015 0.263 14.010 1.00 66.31 89 VAL A CA 1
ATOM 677 C C . VAL A 1 89 ? -21.890 -0.316 14.872 1.00 66.31 89 VAL A C 1
ATOM 679 O O . VAL A 1 89 ? -22.155 -0.802 15.967 1.00 66.31 89 VAL A O 1
ATOM 682 N N . ALA A 1 90 ? -20.635 -0.236 14.425 1.00 66.00 90 ALA A N 1
ATOM 683 C CA . ALA A 1 90 ? -19.492 -0.682 15.218 1.00 66.00 90 ALA A CA 1
ATOM 684 C C . ALA A 1 90 ? -19.280 0.176 16.478 1.00 66.00 90 ALA A C 1
ATOM 686 O O . ALA A 1 90 ? -18.934 -0.376 17.520 1.00 66.00 90 ALA A O 1
ATOM 687 N N . VAL A 1 91 ? -19.541 1.488 16.412 1.00 63.59 91 VAL A N 1
ATOM 688 C CA . VAL A 1 91 ? -19.521 2.375 17.591 1.00 63.59 91 VAL A CA 1
ATOM 689 C C . VAL A 1 91 ? -20.632 1.995 18.576 1.00 63.59 91 VAL A C 1
ATOM 691 O O . VAL A 1 91 ? -20.369 1.867 19.769 1.00 63.59 91 VAL A O 1
ATOM 694 N N . ILE A 1 92 ? -21.850 1.731 18.090 1.00 63.53 92 ILE A N 1
ATOM 695 C CA . ILE A 1 92 ? -22.978 1.297 18.938 1.00 63.53 92 ILE A CA 1
ATOM 696 C C . ILE A 1 92 ? -22.735 -0.089 19.556 1.00 63.53 92 ILE A C 1
ATOM 698 O O . ILE A 1 92 ? -23.199 -0.358 20.660 1.00 63.53 92 ILE A O 1
ATOM 702 N N . ALA A 1 93 ? -21.976 -0.959 18.887 1.00 66.12 93 ALA A N 1
ATOM 703 C CA . ALA A 1 93 ? -21.636 -2.291 19.387 1.00 66.12 93 ALA A CA 1
ATOM 704 C C . ALA A 1 93 ? -20.663 -2.289 20.585 1.00 66.12 93 ALA A C 1
ATOM 706 O O . ALA A 1 93 ? -20.314 -3.362 21.081 1.00 66.12 93 ALA A O 1
ATOM 707 N N . ASN A 1 94 ? -20.220 -1.120 21.067 1.00 70.94 94 ASN A N 1
ATOM 708 C CA . ASN A 1 94 ? -19.424 -1.026 22.286 1.00 70.94 94 ASN A CA 1
ATOM 709 C C . ASN A 1 94 ? -20.222 -1.586 23.489 1.00 70.94 94 ASN A C 1
ATOM 711 O O . ASN A 1 94 ? -21.303 -1.068 23.785 1.00 70.94 94 ASN A O 1
ATOM 715 N N . PRO A 1 95 ? -19.701 -2.595 24.220 1.00 68.25 95 PRO A N 1
ATOM 716 C CA . PRO A 1 95 ? -20.399 -3.231 25.339 1.00 68.25 95 PRO A CA 1
ATOM 717 C C . PRO A 1 95 ? -20.950 -2.253 26.384 1.00 68.25 95 PRO A C 1
ATOM 719 O O . PRO A 1 95 ? -22.037 -2.478 26.907 1.00 68.25 95 PRO A O 1
ATOM 722 N N . LEU A 1 96 ? -20.244 -1.150 26.663 1.00 67.50 96 LEU A N 1
ATOM 723 C CA . LEU A 1 96 ? -20.689 -0.143 27.635 1.00 67.50 96 LEU A CA 1
ATOM 724 C C . LEU A 1 96 ? -21.904 0.646 27.135 1.00 67.50 96 LEU A C 1
ATOM 726 O O . LEU A 1 96 ? -22.847 0.868 27.893 1.00 67.50 96 LEU A O 1
ATOM 730 N N . ILE A 1 97 ? -21.914 1.010 25.849 1.00 74.56 97 ILE A N 1
ATOM 731 C CA . ILE A 1 97 ? -23.043 1.698 25.207 1.00 74.56 97 ILE A CA 1
ATOM 732 C C . ILE A 1 97 ? -24.264 0.775 25.162 1.00 74.56 97 ILE A C 1
ATOM 734 O O . ILE A 1 97 ? -25.375 1.217 25.446 1.00 74.56 97 ILE A O 1
ATOM 738 N N . VAL A 1 98 ? -24.063 -0.515 24.876 1.00 76.50 98 VAL A N 1
ATOM 739 C CA . VAL A 1 98 ? -25.139 -1.518 24.902 1.00 76.50 98 VAL A CA 1
ATOM 740 C C . VAL A 1 98 ? -25.736 -1.649 26.306 1.00 76.50 98 VAL A C 1
ATOM 742 O O . VAL A 1 98 ? -26.957 -1.637 26.443 1.00 76.50 98 VAL A O 1
ATOM 745 N N . ILE A 1 99 ? -24.906 -1.719 27.353 1.00 73.19 99 ILE A N 1
ATOM 746 C CA . ILE A 1 99 ? -25.380 -1.787 28.747 1.00 73.19 99 ILE A CA 1
ATOM 747 C C . ILE A 1 99 ? -26.185 -0.531 29.118 1.00 73.19 99 ILE A C 1
ATOM 749 O O . ILE A 1 99 ? -27.264 -0.653 29.696 1.00 73.19 99 ILE A O 1
ATOM 753 N N . LEU A 1 100 ? -25.710 0.663 28.745 1.00 74.12 100 LEU A N 1
ATOM 754 C CA . LEU A 1 100 ? -26.430 1.927 28.956 1.00 74.12 100 LEU A CA 1
ATOM 755 C C . LEU A 1 100 ? -27.762 1.978 28.205 1.00 74.12 100 LEU A C 1
ATOM 757 O O . LEU A 1 100 ? -28.760 2.403 28.776 1.00 74.12 100 LEU A O 1
ATOM 761 N N . LEU A 1 101 ? -27.804 1.523 26.951 1.00 81.12 101 LEU A N 1
ATOM 762 C CA . LEU A 1 101 ? -29.042 1.459 26.170 1.00 81.12 101 LEU A CA 1
ATOM 763 C C . LEU A 1 101 ? -30.067 0.518 26.810 1.00 81.12 101 LEU A C 1
ATOM 765 O O . LEU A 1 101 ? -31.247 0.859 26.877 1.00 81.12 101 LEU A O 1
ATOM 769 N N . VAL A 1 102 ? -29.625 -0.637 27.318 1.00 81.31 102 VAL A N 1
ATOM 770 C CA . VAL A 1 102 ? -30.493 -1.576 28.045 1.00 81.31 102 VAL A CA 1
ATOM 771 C C . VAL A 1 102 ? -30.992 -0.958 29.356 1.00 81.31 102 VAL A C 1
ATOM 773 O O . VAL A 1 102 ? -32.182 -1.052 29.650 1.00 81.31 102 VAL A O 1
ATOM 776 N N . ALA A 1 103 ? -30.124 -0.284 30.116 1.00 76.94 103 ALA A N 1
ATOM 777 C CA . ALA A 1 103 ? -30.503 0.390 31.359 1.00 76.94 103 ALA A CA 1
ATOM 778 C C . ALA A 1 103 ? -31.475 1.561 31.118 1.00 76.94 103 ALA A C 1
ATOM 780 O O . ALA A 1 103 ? -32.468 1.692 31.830 1.00 76.94 103 ALA A O 1
ATOM 781 N N . GLY A 1 104 ? -31.241 2.365 30.076 1.00 82.50 104 GLY A N 1
ATOM 782 C CA . GLY A 1 104 ? -32.131 3.453 29.669 1.00 82.50 104 GLY A CA 1
ATOM 783 C C . GLY A 1 104 ? -33.493 2.953 29.197 1.00 82.50 104 GLY A C 1
ATOM 784 O O . GLY A 1 104 ? -34.515 3.521 29.573 1.00 82.50 104 GLY A O 1
ATOM 785 N N . ALA A 1 105 ? -33.529 1.847 28.449 1.00 83.38 105 ALA A N 1
ATOM 786 C CA . ALA A 1 105 ? -34.783 1.198 28.079 1.00 83.38 105 ALA A CA 1
ATOM 787 C C . ALA A 1 105 ? -35.540 0.696 29.320 1.00 83.38 105 ALA A C 1
ATOM 789 O O . ALA A 1 105 ? -36.730 0.965 29.452 1.00 83.38 105 ALA A O 1
ATOM 790 N N . ALA A 1 106 ? -34.857 0.020 30.251 1.00 80.19 106 ALA A N 1
ATOM 791 C CA . ALA A 1 106 ? -35.462 -0.460 31.495 1.00 80.19 106 ALA A CA 1
ATOM 792 C C . ALA A 1 106 ? -36.021 0.686 32.361 1.00 80.19 106 ALA A C 1
ATOM 794 O O . ALA A 1 106 ? -37.130 0.573 32.878 1.00 80.19 106 ALA A O 1
ATOM 795 N N . SER A 1 107 ? -35.293 1.801 32.462 1.00 80.44 107 SER A N 1
ATOM 796 C CA . SER A 1 107 ? -35.719 3.016 33.170 1.00 80.44 107 SER A CA 1
ATOM 797 C C . SER A 1 107 ? -36.966 3.648 32.532 1.00 80.44 107 SER A C 1
ATOM 799 O O . SER A 1 107 ? -37.937 3.946 33.229 1.00 80.44 107 SER A O 1
ATOM 801 N N . ALA A 1 108 ? -37.010 3.724 31.196 1.00 83.06 108 ALA A N 1
ATOM 802 C CA . ALA A 1 108 ? -38.187 4.196 30.467 1.00 83.06 108 ALA A CA 1
ATOM 803 C C . ALA A 1 108 ? -39.416 3.298 30.694 1.00 83.06 108 ALA A C 1
ATOM 805 O O . ALA A 1 108 ? -40.525 3.805 30.859 1.00 83.06 108 ALA A O 1
ATOM 806 N N . PHE A 1 109 ? -39.227 1.972 30.746 1.00 83.12 109 PHE A N 1
ATOM 807 C CA . PHE A 1 109 ? -40.300 1.020 31.062 1.00 83.12 109 PHE A CA 1
ATOM 808 C C . PHE A 1 109 ? -40.818 1.151 32.499 1.00 83.12 109 PHE A C 1
ATOM 810 O O . PHE A 1 109 ? -42.001 0.910 32.733 1.00 83.12 109 PHE A O 1
ATOM 817 N N . LEU A 1 110 ? -39.966 1.549 33.447 1.00 82.56 110 LEU A N 1
ATOM 818 C CA . LEU A 1 110 ? -40.350 1.807 34.838 1.00 82.56 110 LEU A CA 1
ATOM 819 C C . LEU A 1 110 ? -41.067 3.154 35.039 1.00 82.56 110 LEU A C 1
ATOM 821 O O . LEU A 1 110 ? -41.522 3.439 36.143 1.00 82.56 110 LEU A O 1
ATOM 825 N N . GLY A 1 111 ? -41.199 3.965 33.983 1.00 77.81 111 GLY A N 1
ATOM 826 C CA . GLY A 1 111 ? -41.828 5.284 34.037 1.00 77.81 111 GLY A CA 1
ATOM 827 C C . GLY A 1 111 ? -40.895 6.402 34.503 1.00 77.81 111 GLY A C 1
ATOM 828 O O . GLY A 1 111 ? -41.349 7.537 34.651 1.00 77.81 111 GLY A O 1
ATOM 829 N N . ASP A 1 112 ? -39.602 6.120 34.690 1.00 79.00 112 ASP A N 1
ATOM 830 C CA . ASP A 1 112 ? -38.617 7.120 35.099 1.00 79.00 112 ASP A CA 1
ATOM 831 C C . ASP A 1 112 ? -38.060 7.862 33.876 1.00 79.00 112 ASP A C 1
ATOM 833 O O . ASP A 1 112 ? -36.979 7.601 33.342 1.00 79.00 112 ASP A O 1
ATOM 837 N N . VAL A 1 113 ? -38.892 8.765 33.355 1.00 81.50 113 VAL A N 1
ATOM 838 C CA . VAL A 1 113 ? -38.633 9.480 32.096 1.00 81.50 113 VAL A CA 1
ATOM 839 C C . VAL A 1 113 ? -37.412 10.399 32.201 1.00 81.50 113 VAL A C 1
ATOM 841 O O . VAL A 1 113 ? -36.772 10.682 31.188 1.00 81.50 113 VAL A O 1
ATOM 844 N N . VAL A 1 114 ? -37.086 10.863 33.413 1.00 80.94 114 VAL A N 1
ATOM 845 C CA . VAL A 1 114 ? -35.941 11.745 33.671 1.00 80.94 114 VAL A CA 1
ATOM 846 C C . VAL A 1 114 ? -34.641 10.959 33.546 1.00 80.94 114 VAL A C 1
ATOM 848 O O . VAL A 1 114 ? -33.773 11.354 32.765 1.00 80.94 114 VAL A O 1
ATOM 851 N N . ASP A 1 115 ? -34.534 9.819 34.227 1.00 73.31 115 ASP A N 1
ATOM 852 C CA . ASP A 1 115 ? -33.354 8.955 34.153 1.00 73.31 115 ASP A CA 1
ATOM 853 C C . ASP A 1 115 ? -33.145 8.420 32.729 1.00 73.31 115 ASP A C 1
ATOM 855 O O . ASP A 1 115 ? -32.039 8.508 32.183 1.00 73.31 115 ASP A O 1
ATOM 859 N N . ALA A 1 116 ? -34.213 7.981 32.056 1.00 79.75 116 ALA A N 1
ATOM 860 C CA . ALA A 1 116 ? -34.154 7.566 30.655 1.00 79.75 116 ALA A CA 1
ATOM 861 C C . ALA A 1 116 ? -33.674 8.689 29.713 1.00 79.75 116 ALA A C 1
ATOM 863 O O . ALA A 1 116 ? -32.866 8.440 28.810 1.00 79.75 116 ALA A O 1
ATOM 864 N N . ALA A 1 117 ? -34.130 9.931 29.923 1.00 83.44 117 ALA A N 1
ATOM 865 C CA . ALA A 1 117 ? -33.709 11.083 29.127 1.00 83.44 117 ALA A CA 1
ATOM 866 C C . ALA A 1 117 ? -32.236 11.454 29.370 1.00 83.44 117 ALA A C 1
ATOM 868 O O . ALA A 1 117 ? -31.512 11.735 28.411 1.00 83.44 117 ALA A O 1
ATOM 869 N N . ILE A 1 118 ? -31.773 11.406 30.624 1.00 80.44 118 ILE A N 1
ATOM 870 C CA . ILE A 1 118 ? -30.365 11.640 30.981 1.00 80.44 118 ILE A CA 1
ATOM 871 C C . ILE A 1 118 ? -29.470 10.592 30.305 1.00 80.44 118 ILE A C 1
ATOM 873 O O . ILE A 1 118 ? -28.482 10.950 29.659 1.00 80.44 118 ILE A O 1
ATOM 877 N N . ILE A 1 119 ? -29.842 9.310 30.379 1.00 76.88 119 ILE A N 1
ATOM 878 C CA . ILE A 1 119 ? -29.096 8.207 29.752 1.00 76.88 119 ILE A CA 1
ATOM 879 C C . ILE A 1 119 ? -29.057 8.373 28.233 1.00 76.88 119 ILE A C 1
ATOM 881 O O . ILE A 1 119 ? -27.986 8.284 27.629 1.00 76.88 119 ILE A O 1
ATOM 885 N N . GLY A 1 120 ? -30.207 8.657 27.616 1.00 81.12 120 GLY A N 1
ATOM 886 C CA . GLY A 1 120 ? -30.297 8.904 26.179 1.00 81.12 120 GLY A CA 1
ATOM 887 C C . GLY A 1 120 ? -29.390 10.052 25.736 1.00 81.12 120 GLY A C 1
ATOM 888 O O . GLY A 1 120 ? -28.668 9.914 24.748 1.00 81.12 120 GLY A O 1
ATOM 889 N N . GLY A 1 121 ? -29.365 11.149 26.500 1.00 82.38 121 GLY A N 1
ATOM 890 C CA . GLY A 1 121 ? -28.494 12.297 26.252 1.00 82.38 121 GLY A CA 1
ATOM 891 C C . GLY A 1 121 ? -27.005 11.958 26.345 1.00 82.38 121 GLY A C 1
ATOM 892 O O . GLY A 1 121 ? -26.247 12.295 25.434 1.00 82.38 121 GLY A O 1
ATOM 893 N N . ILE A 1 122 ? -26.585 11.248 27.398 1.00 78.06 122 ILE A N 1
ATOM 894 C CA . ILE A 1 122 ? -25.185 10.827 27.586 1.00 78.06 122 ILE A CA 1
ATOM 895 C C . ILE A 1 122 ? -24.742 9.889 26.458 1.00 78.06 122 ILE A C 1
ATOM 897 O O . ILE A 1 122 ? -23.667 10.083 25.888 1.00 78.06 122 ILE A O 1
ATOM 901 N N . VAL A 1 123 ? -25.571 8.904 26.097 1.00 78.31 123 VAL A N 1
ATOM 902 C CA . VAL A 1 123 ? -25.267 7.949 25.019 1.00 78.31 123 VAL A CA 1
ATOM 903 C C . VAL A 1 123 ? -25.160 8.658 23.670 1.00 78.31 123 VAL A C 1
ATOM 905 O O . VAL A 1 123 ? -24.201 8.418 22.936 1.00 78.31 123 VAL A O 1
ATOM 908 N N . LEU A 1 124 ? -26.095 9.557 23.346 1.00 80.62 124 LEU A N 1
ATOM 909 C CA . LEU A 1 124 ? -26.055 10.341 22.108 1.00 80.62 124 LEU A CA 1
ATOM 910 C C . LEU A 1 124 ? -24.816 11.232 22.033 1.00 80.62 124 LEU A C 1
ATOM 912 O O . LEU A 1 124 ? -24.156 11.275 20.993 1.00 80.62 124 LEU A O 1
ATOM 916 N N . LEU A 1 125 ? -24.484 11.922 23.127 1.00 77.69 125 LEU A N 1
ATOM 917 C CA . LEU A 1 125 ? -23.323 12.803 23.184 1.00 77.69 125 LEU A CA 1
ATOM 918 C C . LEU A 1 125 ? -22.016 12.010 23.051 1.00 77.69 125 LEU A C 1
ATOM 920 O O . LEU A 1 125 ? -21.167 12.376 22.241 1.00 77.69 125 LEU A O 1
ATOM 924 N N . SER A 1 126 ? -21.872 10.910 23.795 1.00 71.44 126 SER A N 1
ATOM 925 C CA . SER A 1 126 ? -20.691 10.039 23.748 1.00 71.44 126 SER A CA 1
ATOM 926 C C . SER A 1 126 ? -20.520 9.397 22.368 1.00 71.44 126 SER A C 1
ATOM 928 O O . SER A 1 126 ? -19.458 9.530 21.758 1.00 71.44 126 SER A O 1
ATOM 930 N N . ALA A 1 127 ? -21.576 8.793 21.808 1.00 72.06 127 ALA A N 1
ATOM 931 C CA . ALA A 1 127 ? -21.526 8.185 20.478 1.00 72.06 127 ALA A CA 1
ATOM 932 C C . ALA A 1 127 ? -21.249 9.223 19.379 1.00 72.06 127 ALA A C 1
ATOM 934 O O . ALA A 1 127 ? -20.467 8.958 18.464 1.00 72.06 127 ALA A O 1
ATOM 935 N N . GLY A 1 128 ? -21.847 10.415 19.478 1.00 73.44 128 GLY A N 1
ATOM 936 C CA . GLY A 1 128 ? -21.621 11.516 18.544 1.00 73.44 128 GLY A CA 1
ATOM 937 C C . GLY A 1 128 ? -20.188 12.045 18.590 1.00 73.44 128 GLY A C 1
ATOM 938 O O . GLY A 1 128 ? -19.560 12.206 17.540 1.00 73.44 128 GLY A O 1
ATOM 939 N N . LEU A 1 129 ? -19.643 12.261 19.792 1.00 70.44 129 LEU A N 1
ATOM 940 C CA . LEU A 1 129 ? -18.247 12.663 19.981 1.00 70.44 129 LEU A CA 1
ATOM 941 C C . LEU A 1 129 ? -17.288 11.595 19.450 1.00 70.44 129 LEU A C 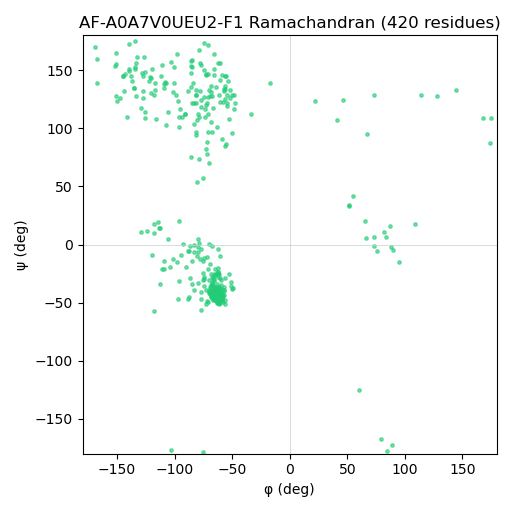1
ATOM 943 O O . LEU A 1 129 ? -16.386 11.930 18.684 1.00 70.44 129 LEU A O 1
ATOM 947 N N . ASN A 1 130 ? -17.512 10.324 19.784 1.00 67.12 130 ASN A N 1
ATOM 948 C CA . ASN A 1 130 ? -16.669 9.211 19.348 1.00 67.12 130 ASN A CA 1
ATOM 949 C C . ASN A 1 130 ? -16.705 9.040 17.815 1.00 67.12 130 ASN A C 1
ATOM 951 O O . ASN A 1 130 ? -15.660 8.940 17.164 1.00 67.12 130 ASN A O 1
ATOM 955 N N . PHE A 1 131 ? -17.892 9.130 17.203 1.00 70.75 131 PHE A N 1
ATOM 956 C CA . PHE A 1 131 ? -18.047 9.112 15.747 1.00 70.75 131 PHE A CA 1
ATOM 957 C C . PHE A 1 131 ? -17.327 10.290 15.081 1.00 70.75 131 PHE A C 1
ATOM 959 O O . PHE A 1 131 ? -16.566 10.095 14.131 1.00 70.75 131 PHE A O 1
ATOM 966 N N . TRP A 1 132 ? -17.516 11.513 15.585 1.00 69.06 132 TRP A N 1
ATOM 967 C CA . TRP A 1 132 ? -16.878 12.703 15.020 1.00 69.06 132 TRP A CA 1
ATOM 968 C C . TRP A 1 132 ? -15.348 12.660 15.145 1.00 69.06 132 TRP A C 1
ATOM 970 O O . TRP A 1 132 ? -14.639 12.998 14.191 1.00 69.06 132 TRP A O 1
ATOM 980 N N . GLN A 1 133 ? -14.832 12.198 16.287 1.00 63.69 133 GLN A N 1
ATOM 981 C CA . GLN A 1 133 ? -13.399 12.031 16.538 1.00 63.69 133 GLN A CA 1
ATOM 982 C C . GLN A 1 133 ? -12.782 10.966 15.622 1.00 63.69 133 GLN A C 1
ATOM 984 O O . GLN A 1 133 ? -11.747 11.218 14.993 1.00 63.69 133 GLN A O 1
ATOM 989 N N . THR A 1 134 ? -13.445 9.815 15.484 1.00 65.69 134 THR A N 1
ATOM 990 C CA . THR A 1 134 ? -13.010 8.715 14.610 1.00 65.69 134 THR A CA 1
ATOM 991 C C . THR A 1 134 ? -12.999 9.160 13.151 1.00 65.69 134 THR A C 1
ATOM 993 O O . THR A 1 134 ? -11.969 9.080 12.477 1.00 65.69 134 THR A O 1
ATOM 996 N N . TYR A 1 135 ? -14.102 9.754 12.687 1.00 67.69 135 TYR A N 1
ATOM 997 C CA . TYR A 1 135 ? -14.243 10.239 11.315 1.00 67.69 135 TYR A CA 1
ATOM 998 C C . TYR A 1 135 ? -13.189 11.295 10.950 1.00 67.69 135 TYR A C 1
ATOM 1000 O O . TYR A 1 135 ? -12.593 11.248 9.870 1.00 67.69 135 TYR A O 1
ATOM 1008 N N . ARG A 1 136 ? -12.914 12.252 11.848 1.00 68.19 136 ARG A N 1
ATOM 1009 C CA . ARG A 1 136 ? -11.883 13.279 11.624 1.00 68.19 136 ARG A CA 1
ATOM 1010 C C . ARG A 1 136 ? -10.484 12.669 11.508 1.00 68.19 136 ARG A C 1
ATOM 1012 O O . ARG A 1 136 ? -9.707 13.109 10.657 1.00 68.19 136 ARG A O 1
ATOM 1019 N N . SER A 1 137 ? -10.183 11.676 12.339 1.00 59.28 137 SER A N 1
ATOM 1020 C CA . SER A 1 137 ? -8.876 11.013 12.391 1.00 59.28 137 SER A CA 1
ATOM 1021 C C . SER A 1 137 ? -8.605 10.211 11.118 1.00 59.28 137 SER A C 1
ATOM 1023 O O . SER A 1 137 ? -7.559 10.389 10.491 1.00 59.28 137 SER A O 1
ATOM 1025 N N . GLU A 1 138 ? -9.581 9.429 10.648 1.00 66.81 138 GLU A N 1
ATOM 1026 C CA . GLU A 1 138 ? -9.451 8.691 9.386 1.00 66.81 138 GLU A CA 1
ATOM 1027 C C . GLU A 1 138 ? -9.225 9.608 8.183 1.00 66.81 138 GLU A C 1
ATOM 1029 O O . GLU A 1 138 ? -8.409 9.320 7.304 1.00 66.81 138 GLU A O 1
ATOM 1034 N N . ARG A 1 139 ? -9.927 10.745 8.136 1.00 65.31 139 ARG A N 1
ATOM 1035 C CA . ARG A 1 139 ? -9.827 11.690 7.017 1.00 65.31 139 ARG A CA 1
ATOM 1036 C C . ARG A 1 139 ? -8.459 12.368 6.948 1.00 65.31 139 ARG A C 1
ATOM 1038 O O . ARG A 1 139 ? -7.974 12.639 5.850 1.00 65.31 139 ARG A O 1
ATOM 1045 N N . ALA A 1 140 ? -7.847 12.646 8.100 1.00 58.00 140 ALA A N 1
ATOM 1046 C CA . ALA A 1 140 ? -6.498 13.202 8.172 1.00 58.00 140 ALA A CA 1
ATOM 1047 C C . ALA A 1 140 ? -5.457 12.214 7.622 1.00 58.00 140 ALA A C 1
ATOM 1049 O O . ALA A 1 140 ? -4.594 12.608 6.839 1.00 58.00 140 ALA A O 1
ATOM 1050 N N . VAL A 1 141 ? -5.598 10.927 7.954 1.00 58.69 141 VAL A N 1
ATOM 1051 C CA . VAL A 1 141 ? -4.723 9.859 7.450 1.00 58.69 141 VAL A CA 1
ATOM 1052 C C . VAL A 1 141 ? -4.930 9.624 5.951 1.00 58.69 141 VAL A C 1
ATOM 1054 O O . VAL A 1 141 ? -3.946 9.568 5.216 1.00 58.69 141 VAL A O 1
ATOM 1057 N N . ARG A 1 142 ? -6.178 9.567 5.458 1.00 62.59 142 ARG A N 1
ATOM 1058 C CA . ARG A 1 142 ? -6.457 9.380 4.016 1.00 62.59 142 ARG A CA 1
ATOM 1059 C C . ARG A 1 142 ? -5.864 10.492 3.156 1.00 62.59 142 ARG A C 1
ATOM 1061 O O . ARG A 1 142 ? -5.186 10.202 2.180 1.00 62.59 142 ARG A O 1
ATOM 1068 N N . ARG A 1 143 ? -6.024 11.757 3.560 1.00 58.53 143 ARG A N 1
ATOM 1069 C CA . ARG A 1 143 ? -5.436 12.905 2.842 1.00 58.53 143 ARG A CA 1
ATOM 1070 C C . ARG A 1 143 ? -3.911 12.879 2.812 1.00 58.53 143 ARG A C 1
ATOM 1072 O O . ARG A 1 143 ? -3.313 13.452 1.906 1.00 58.53 143 ARG A O 1
ATOM 1079 N N . LEU A 1 144 ? -3.282 12.269 3.816 1.00 56.97 144 LEU A N 1
ATOM 1080 C CA . LEU A 1 144 ? -1.837 12.090 3.839 1.00 56.97 144 LEU A CA 1
ATOM 1081 C C . LEU A 1 144 ? -1.409 10.941 2.916 1.00 56.97 144 LEU A C 1
ATOM 1083 O O . LEU A 1 144 ? -0.446 11.096 2.174 1.00 56.97 144 LEU A O 1
ATOM 1087 N N . GLN A 1 145 ? -2.153 9.832 2.905 1.00 57.12 145 GLN A N 1
ATOM 1088 C CA . GLN A 1 145 ? -1.913 8.695 2.008 1.00 57.12 145 GLN A CA 1
ATOM 1089 C C . GLN A 1 145 ? -2.112 9.058 0.530 1.00 57.12 145 GLN A C 1
ATOM 1091 O O . GLN A 1 145 ? -1.307 8.664 -0.309 1.00 57.12 145 GLN A O 1
ATOM 1096 N N . GLU A 1 146 ? -3.135 9.855 0.211 1.00 58.28 146 GLU A N 1
ATOM 1097 C CA . GLU A 1 146 ? -3.414 10.334 -1.152 1.00 58.28 146 GLU A CA 1
ATOM 1098 C C . GLU A 1 146 ? -2.261 11.172 -1.730 1.00 58.28 146 GLU A C 1
ATOM 1100 O O . GLU A 1 146 ? -2.034 11.152 -2.935 1.00 58.28 146 GLU A O 1
ATOM 1105 N N . ARG A 1 147 ? -1.483 11.858 -0.881 1.00 49.59 147 ARG A N 1
ATOM 1106 C CA . ARG A 1 147 ? -0.323 12.670 -1.298 1.00 49.59 147 ARG A CA 1
ATOM 1107 C C . ARG A 1 147 ? 0.944 11.858 -1.582 1.00 49.59 147 ARG A C 1
ATOM 1109 O O . ARG A 1 147 ? 1.932 12.438 -2.013 1.00 49.59 147 ARG A O 1
ATOM 1116 N N . ILE A 1 148 ? 0.931 10.551 -1.317 1.00 56.19 148 ILE A N 1
ATOM 1117 C CA . ILE A 1 148 ? 2.084 9.648 -1.479 1.00 56.19 148 ILE A CA 1
ATOM 1118 C C . ILE A 1 148 ? 1.767 8.555 -2.525 1.00 56.19 148 ILE A C 1
ATOM 1120 O O . ILE A 1 148 ? 2.498 7.577 -2.678 1.00 56.19 148 ILE A O 1
ATOM 1124 N N . ALA A 1 149 ? 0.651 8.688 -3.250 1.00 64.38 149 ALA A N 1
ATOM 1125 C CA . ALA A 1 149 ? 0.258 7.719 -4.262 1.00 64.38 149 ALA A CA 1
ATOM 1126 C C . ALA A 1 149 ? 1.209 7.784 -5.476 1.00 64.38 149 ALA A C 1
ATOM 1128 O O . ALA A 1 149 ? 1.474 8.879 -5.969 1.00 64.38 149 ALA A O 1
ATOM 1129 N N . PRO A 1 150 ? 1.701 6.636 -5.981 1.00 73.44 150 PRO A N 1
ATOM 1130 C CA . PRO A 1 150 ? 2.553 6.616 -7.165 1.00 73.44 150 PRO A CA 1
ATOM 1131 C C . PRO A 1 150 ? 1.777 7.125 -8.385 1.00 73.44 150 PRO A C 1
ATOM 1133 O O . PRO A 1 150 ? 0.622 6.736 -8.595 1.00 73.44 150 PRO A O 1
ATOM 1136 N N . THR A 1 151 ? 2.413 7.985 -9.173 1.00 82.81 151 THR A N 1
ATOM 1137 C CA . THR A 1 151 ? 1.911 8.510 -10.446 1.00 82.81 151 THR A CA 1
ATOM 1138 C C . THR A 1 151 ? 2.490 7.729 -11.625 1.00 82.81 151 THR A C 1
ATOM 1140 O O . THR A 1 151 ? 3.434 6.955 -11.472 1.00 82.81 151 THR A O 1
ATOM 1143 N N . ALA A 1 152 ? 1.875 7.879 -12.794 1.00 88.00 152 ALA A N 1
ATOM 1144 C CA . ALA A 1 152 ? 2.359 7.349 -14.059 1.00 88.00 152 ALA A CA 1
ATOM 1145 C C . ALA A 1 152 ? 2.053 8.340 -15.186 1.00 88.00 152 ALA A C 1
ATOM 1147 O O . ALA A 1 152 ? 1.020 9.016 -15.166 1.00 88.00 152 ALA A O 1
ATOM 1148 N N . THR A 1 153 ? 2.933 8.391 -16.183 1.00 90.31 153 THR A N 1
ATOM 1149 C CA . THR A 1 153 ? 2.726 9.211 -17.381 1.00 90.31 153 THR A CA 1
ATOM 1150 C C . THR A 1 153 ? 1.874 8.437 -18.385 1.00 90.31 153 THR A C 1
ATOM 1152 O O . THR A 1 153 ? 2.263 7.350 -18.812 1.00 90.31 153 THR A O 1
ATOM 1155 N N . VAL A 1 154 ? 0.724 8.988 -18.772 1.00 94.50 154 VAL A N 1
ATOM 1156 C CA . VAL A 1 154 ? -0.252 8.370 -19.681 1.00 94.50 154 VAL A CA 1
ATOM 1157 C C . VAL A 1 154 ? -0.595 9.307 -20.836 1.00 94.50 154 VAL A C 1
ATOM 1159 O O . VAL A 1 154 ? -0.658 10.521 -20.654 1.00 94.50 154 VAL A O 1
ATOM 1162 N N . LEU A 1 155 ? -0.822 8.753 -22.023 1.00 91.75 155 LEU A N 1
ATOM 1163 C CA . LEU A 1 155 ? -1.276 9.479 -23.202 1.00 91.75 155 LEU A CA 1
ATOM 1164 C C . LEU A 1 155 ? -2.805 9.461 -23.250 1.00 91.75 155 LEU A C 1
ATOM 1166 O O . LEU A 1 155 ? -3.417 8.404 -23.435 1.00 91.75 155 LEU A O 1
ATOM 1170 N N . ARG A 1 156 ? -3.427 10.629 -23.062 1.00 92.19 156 ARG A N 1
ATOM 1171 C CA . ARG A 1 156 ? -4.876 10.799 -23.219 1.00 92.19 156 ARG A CA 1
ATOM 1172 C C . ARG A 1 156 ? -5.207 12.074 -23.971 1.00 92.19 156 ARG A C 1
ATOM 1174 O O . ARG A 1 156 ? -4.564 13.097 -23.767 1.00 92.19 156 ARG A O 1
ATOM 1181 N N . ASP A 1 157 ? -6.213 12.001 -24.838 1.00 89.94 157 ASP A N 1
ATOM 1182 C CA . ASP A 1 157 ? -6.600 13.100 -25.738 1.00 89.94 157 ASP A CA 1
ATOM 1183 C C . ASP A 1 157 ? -5.398 13.658 -26.544 1.00 89.94 157 ASP A C 1
ATOM 1185 O O . ASP A 1 157 ? -5.308 14.858 -26.799 1.00 89.94 157 ASP A O 1
ATOM 1189 N N . GLY A 1 158 ? -4.436 12.792 -26.899 1.00 86.81 158 GLY A N 1
ATOM 1190 C CA . GLY A 1 158 ? -3.201 13.160 -27.604 1.00 86.81 158 GLY A CA 1
ATOM 1191 C C . GLY A 1 158 ? -2.152 13.902 -26.761 1.00 86.81 158 GLY A C 1
ATOM 1192 O O . GLY A 1 158 ? -1.140 14.345 -27.302 1.00 86.81 158 GLY A O 1
ATOM 1193 N N . LEU A 1 159 ? -2.361 14.047 -25.448 1.00 87.00 159 LEU A N 1
ATOM 1194 C CA . LEU A 1 159 ? -1.449 14.736 -24.532 1.00 87.00 159 LEU A CA 1
ATOM 1195 C C . LEU A 1 159 ? -0.895 13.783 -23.469 1.00 87.00 159 LEU A C 1
ATOM 1197 O O . LEU A 1 159 ? -1.616 12.965 -22.895 1.00 87.00 159 LEU A O 1
ATOM 1201 N N . TRP A 1 160 ? 0.397 13.919 -23.172 1.00 87.69 160 TRP A N 1
ATOM 1202 C CA . TRP A 1 160 ? 1.033 13.213 -22.062 1.00 87.69 160 TRP A CA 1
ATOM 1203 C C . TRP A 1 160 ? 0.670 13.889 -20.739 1.00 87.69 160 TRP A C 1
ATOM 1205 O O . TRP A 1 160 ? 1.005 15.053 -20.511 1.00 87.69 160 TRP A O 1
ATOM 1215 N N . LEU A 1 161 ? -0.007 13.149 -19.868 1.00 89.38 161 LEU A N 1
ATOM 1216 C CA . LEU A 1 161 ? -0.489 13.601 -18.569 1.00 89.38 161 LEU A CA 1
ATOM 1217 C C . LEU A 1 161 ? 0.082 12.709 -17.470 1.00 89.38 161 LEU A C 1
ATOM 1219 O O . LEU A 1 161 ? 0.148 11.491 -17.618 1.00 89.38 161 LEU A O 1
ATOM 1223 N N . GLU A 1 162 ? 0.453 13.301 -16.342 1.00 86.50 162 GLU A N 1
ATOM 1224 C CA . GLU A 1 162 ? 0.844 12.545 -15.157 1.00 86.50 162 GLU A CA 1
ATOM 1225 C C . GLU A 1 162 ? -0.390 12.308 -14.279 1.00 86.50 162 GLU A C 1
ATOM 1227 O O . GLU A 1 162 ? -0.976 13.250 -13.742 1.00 86.50 162 GLU A O 1
ATOM 1232 N N . LEU A 1 163 ? -0.820 11.048 -14.166 1.00 89.12 163 LEU A N 1
ATOM 1233 C CA . LEU A 1 163 ? -2.009 10.661 -13.406 1.00 89.12 163 LEU A CA 1
ATOM 1234 C C . LEU A 1 163 ? -1.658 9.687 -12.277 1.00 89.12 163 LEU A C 1
ATOM 1236 O O . LEU A 1 163 ? -0.727 8.891 -12.409 1.00 89.12 163 LEU A O 1
ATOM 1240 N N . PRO A 1 164 ? -2.418 9.680 -11.167 1.00 88.25 164 PRO A N 1
ATOM 1241 C CA . PRO A 1 164 ? -2.260 8.664 -10.135 1.00 88.25 164 PRO A CA 1
ATOM 1242 C C . PRO A 1 164 ? -2.422 7.258 -10.722 1.00 88.25 164 PRO A C 1
ATOM 1244 O O . PRO A 1 164 ? -3.380 6.996 -11.447 1.00 88.25 164 PRO A O 1
ATOM 1247 N N . ARG A 1 165 ? -1.563 6.305 -10.343 1.00 88.69 165 ARG A N 1
ATOM 1248 C CA . ARG A 1 165 ? -1.619 4.909 -10.824 1.00 88.69 165 ARG A CA 1
ATOM 1249 C C . ARG A 1 165 ? -3.016 4.290 -10.718 1.00 88.69 165 ARG A C 1
ATOM 1251 O O . ARG A 1 165 ? -3.427 3.531 -11.590 1.00 88.69 165 ARG A O 1
ATOM 1258 N N . ARG A 1 166 ? -3.740 4.621 -9.642 1.00 88.50 166 ARG A N 1
ATOM 1259 C CA . ARG A 1 166 ? -5.109 4.158 -9.350 1.00 88.50 166 ARG A CA 1
ATOM 1260 C C . ARG A 1 166 ? -6.098 4.483 -10.483 1.00 88.50 166 ARG A C 1
ATOM 1262 O O . ARG A 1 166 ? -7.088 3.777 -10.651 1.00 88.50 166 ARG A O 1
ATOM 1269 N N . GLU A 1 167 ? -5.845 5.552 -11.231 1.00 90.38 167 GLU A N 1
ATOM 1270 C CA . GLU A 1 167 ? -6.714 6.095 -12.276 1.00 90.38 167 GLU A CA 1
ATOM 1271 C C . GLU A 1 167 ? -6.497 5.512 -13.677 1.00 90.38 167 GLU A C 1
ATOM 1273 O O . GLU A 1 167 ? -7.251 5.861 -14.601 1.00 90.38 167 GLU A O 1
ATOM 1278 N N . LEU A 1 168 ? -5.479 4.666 -13.824 1.00 92.81 168 LEU A N 1
ATOM 1279 C CA . LEU A 1 168 ? -5.170 3.965 -15.062 1.00 92.81 168 LEU A CA 1
ATOM 1280 C C . LEU A 1 168 ? -6.194 2.864 -15.332 1.00 92.81 168 LEU A C 1
ATOM 1282 O O . LEU A 1 168 ? -6.697 2.228 -14.402 1.00 92.81 168 LEU A O 1
ATOM 1286 N N . VAL A 1 169 ? -6.481 2.643 -16.607 1.00 94.00 169 VAL A N 1
ATOM 1287 C CA . VAL A 1 169 ? -7.445 1.653 -17.088 1.00 94.00 169 VAL A CA 1
ATOM 1288 C C . VAL A 1 169 ? -6.848 0.822 -18.218 1.00 94.00 169 VAL A C 1
ATOM 1290 O O . VAL A 1 169 ? -5.874 1.209 -18.860 1.00 94.00 169 VAL A O 1
ATOM 1293 N N . ILE A 1 170 ? -7.457 -0.331 -18.484 1.00 93.06 170 ILE A N 1
ATOM 1294 C CA . ILE A 1 170 ? -7.083 -1.179 -19.617 1.00 93.06 170 ILE A CA 1
ATOM 1295 C C . ILE A 1 170 ? -7.202 -0.380 -20.926 1.00 93.06 170 ILE A C 1
ATOM 1297 O O . ILE A 1 170 ? -8.220 0.272 -21.191 1.00 93.06 170 ILE A O 1
ATOM 1301 N N . GLY A 1 171 ? -6.159 -0.459 -21.747 1.00 91.56 171 GLY A N 1
ATOM 1302 C CA . GLY A 1 171 ? -6.014 0.235 -23.021 1.00 91.56 171 GLY A CA 1
ATOM 1303 C C . GLY A 1 171 ? -5.367 1.618 -22.941 1.00 91.56 171 GLY A C 1
ATOM 1304 O O . GLY A 1 171 ? -5.117 2.194 -23.995 1.00 91.56 171 GLY A O 1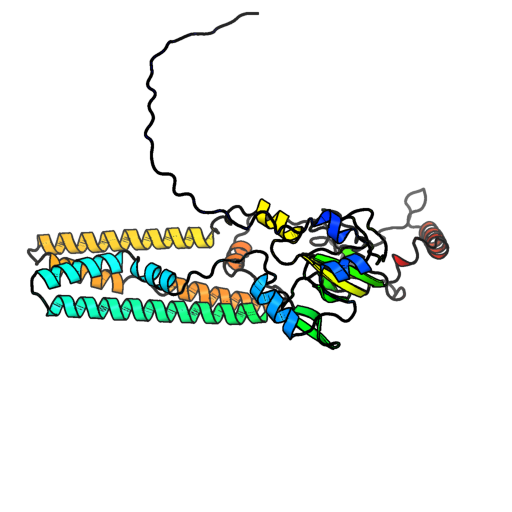
ATOM 1305 N N . ASP A 1 172 ? -5.074 2.145 -21.747 1.00 94.56 172 ASP A N 1
ATOM 1306 C CA . ASP A 1 172 ? -4.233 3.340 -21.622 1.00 94.56 172 ASP A CA 1
ATOM 1307 C C . ASP A 1 172 ? -2.841 3.073 -22.218 1.00 94.56 172 ASP A C 1
ATOM 1309 O O . ASP A 1 172 ? -2.269 1.997 -22.024 1.00 94.56 172 ASP A O 1
ATOM 1313 N N . VAL A 1 173 ? -2.282 4.073 -22.899 1.00 95.56 173 VAL A N 1
ATOM 1314 C CA . VAL A 1 173 ? -0.886 4.062 -23.349 1.00 95.56 173 VAL A CA 1
ATOM 1315 C C . VAL A 1 173 ? -0.054 4.839 -22.342 1.00 95.56 173 VAL A C 1
ATOM 1317 O O . VAL A 1 173 ? -0.338 5.998 -22.054 1.00 95.56 173 VAL A O 1
ATOM 1320 N N . ILE A 1 174 ? 0.964 4.200 -21.784 1.00 95.38 174 ILE A N 1
ATOM 1321 C CA . ILE A 1 174 ? 1.857 4.771 -20.781 1.00 95.38 174 ILE A CA 1
ATOM 1322 C C . ILE A 1 174 ? 3.253 4.976 -21.353 1.00 95.38 174 ILE A C 1
ATOM 1324 O O . ILE A 1 174 ? 3.672 4.265 -22.268 1.00 95.38 174 ILE A O 1
ATOM 1328 N N . ARG A 1 175 ? 3.985 5.923 -20.769 1.00 92.69 175 ARG A N 1
ATOM 1329 C CA . ARG A 1 175 ? 5.419 6.093 -21.002 1.00 92.69 175 ARG A CA 1
ATOM 1330 C C . ARG A 1 175 ? 6.188 5.688 -19.757 1.00 92.69 175 ARG A C 1
ATOM 1332 O O . ARG A 1 175 ? 5.826 6.081 -18.649 1.00 92.69 175 ARG A O 1
ATOM 1339 N N . LEU A 1 176 ? 7.247 4.927 -19.976 1.00 88.44 176 LEU A N 1
ATOM 1340 C CA . LEU A 1 176 ? 8.162 4.420 -18.972 1.00 88.44 176 LEU A CA 1
ATOM 1341 C C . LEU A 1 176 ? 9.554 4.995 -19.231 1.00 88.44 176 LEU A C 1
ATOM 1343 O O . LEU A 1 176 ? 10.028 4.987 -20.368 1.00 88.44 176 LEU A O 1
ATOM 1347 N N . SER A 1 177 ? 10.195 5.485 -18.178 1.00 81.50 177 SER A N 1
ATOM 1348 C CA . SER A 1 177 ? 11.582 5.957 -18.180 1.00 81.50 177 SER A CA 1
ATOM 1349 C C . SER A 1 177 ? 12.382 5.257 -17.086 1.00 81.50 177 SER A C 1
ATOM 1351 O O . SER A 1 177 ? 11.817 4.729 -16.127 1.00 81.50 177 SER A O 1
ATOM 1353 N N . ALA A 1 178 ? 13.708 5.277 -17.199 1.00 76.19 178 ALA A N 1
ATOM 1354 C CA . ALA A 1 178 ? 14.601 4.803 -16.146 1.00 76.19 178 ALA A CA 1
ATOM 1355 C C . ALA A 1 178 ? 14.231 5.381 -14.764 1.00 76.19 178 ALA A C 1
ATOM 1357 O O . ALA A 1 178 ? 14.098 6.595 -14.597 1.00 76.19 178 ALA A O 1
ATOM 1358 N N . GLY A 1 179 ? 14.082 4.499 -13.773 1.00 72.25 179 GLY A N 1
ATOM 1359 C CA . GLY A 1 179 ? 13.641 4.827 -12.415 1.00 72.25 179 GLY A CA 1
ATOM 1360 C C . GLY A 1 179 ? 12.140 4.651 -12.166 1.00 72.25 179 GLY A C 1
ATOM 1361 O O . GLY A 1 179 ? 11.734 4.580 -11.002 1.00 72.25 179 GLY A O 1
ATOM 1362 N N . ASP A 1 180 ? 11.321 4.521 -13.213 1.00 78.81 180 ASP A N 1
ATOM 1363 C CA . ASP A 1 180 ? 9.880 4.338 -13.057 1.00 78.81 180 ASP A CA 1
ATOM 1364 C C . ASP A 1 180 ? 9.531 2.934 -12.552 1.00 78.81 180 ASP A C 1
ATOM 1366 O O . ASP A 1 180 ? 10.152 1.923 -12.898 1.00 78.81 180 ASP A O 1
ATOM 1370 N N . LEU A 1 181 ? 8.467 2.863 -11.754 1.00 87.62 181 LEU A N 1
ATOM 1371 C CA . LEU A 1 181 ? 7.794 1.608 -11.439 1.00 87.62 181 LEU A CA 1
ATOM 1372 C C . LEU A 1 181 ? 6.726 1.335 -12.490 1.00 87.62 181 LEU A C 1
ATOM 1374 O O . LEU A 1 181 ? 5.888 2.195 -12.766 1.00 87.62 181 LEU A O 1
ATOM 1378 N N . VAL A 1 182 ? 6.697 0.111 -13.009 1.00 93.06 182 VAL A N 1
ATOM 1379 C CA . VAL A 1 182 ? 5.687 -0.301 -13.981 1.00 93.06 182 VAL A CA 1
ATOM 1380 C C . VAL A 1 182 ? 4.309 -0.316 -13.293 1.00 93.06 182 VAL A C 1
ATOM 1382 O O . VAL A 1 182 ? 4.109 -1.047 -12.312 1.00 93.06 182 VAL A O 1
ATOM 1385 N N . PRO A 1 183 ? 3.349 0.515 -13.749 1.00 91.12 183 PRO A N 1
ATOM 1386 C CA . PRO A 1 183 ? 2.144 0.830 -12.982 1.00 91.12 183 PRO A CA 1
ATOM 1387 C C . PRO A 1 183 ? 1.007 -0.193 -13.138 1.00 91.12 183 PRO A C 1
ATOM 1389 O O . PRO A 1 183 ? 0.044 -0.148 -12.365 1.00 91.12 183 PRO A O 1
ATOM 1392 N N . ALA A 1 184 ? 1.094 -1.070 -14.136 1.00 93.19 184 ALA A N 1
ATOM 1393 C CA . ALA A 1 184 ? 0.149 -2.129 -14.483 1.00 93.19 184 ALA A CA 1
ATOM 1394 C C . ALA A 1 184 ? 0.799 -3.052 -15.533 1.00 93.19 184 ALA A C 1
ATOM 1396 O O . ALA A 1 184 ? 1.854 -2.713 -16.069 1.00 93.19 184 ALA A O 1
ATOM 1397 N N . ASP A 1 185 ? 0.182 -4.192 -15.840 1.00 94.31 185 ASP A N 1
ATOM 1398 C CA . ASP A 1 185 ? 0.712 -5.091 -16.866 1.00 94.31 185 ASP A CA 1
ATOM 1399 C C . ASP A 1 185 ? 0.463 -4.510 -18.262 1.00 94.31 185 ASP A C 1
ATOM 1401 O O . ASP A 1 185 ? -0.668 -4.150 -18.621 1.00 94.31 185 ASP A O 1
ATOM 1405 N N . ALA A 1 186 ? 1.534 -4.411 -19.047 1.00 94.75 186 ALA A N 1
ATOM 1406 C CA . ALA A 1 186 ? 1.536 -3.692 -20.309 1.00 94.75 186 ALA A CA 1
ATOM 1407 C C . ALA A 1 186 ? 2.326 -4.421 -21.395 1.00 94.75 186 ALA A C 1
ATOM 1409 O O . ALA A 1 186 ? 3.295 -5.138 -21.128 1.00 94.75 186 ALA A O 1
ATOM 1410 N N . ARG A 1 187 ? 1.915 -4.197 -22.642 1.00 94.94 187 ARG A N 1
ATOM 1411 C CA . ARG A 1 187 ? 2.651 -4.624 -23.827 1.00 94.94 187 ARG A CA 1
ATOM 1412 C C . ARG A 1 187 ? 3.399 -3.445 -24.419 1.00 94.94 187 ARG A C 1
ATOM 1414 O O . ARG A 1 187 ? 2.803 -2.392 -24.631 1.00 94.94 187 ARG A O 1
ATOM 1421 N N . LEU A 1 188 ? 4.677 -3.645 -24.705 1.00 95.69 188 LEU A N 1
ATOM 1422 C CA . LEU A 1 188 ? 5.541 -2.635 -25.301 1.00 95.69 188 LEU A CA 1
ATOM 1423 C C . LEU A 1 188 ? 5.118 -2.348 -26.744 1.00 95.69 188 LEU A C 1
ATOM 1425 O O . LEU A 1 188 ? 4.897 -3.272 -27.529 1.00 95.69 188 LEU A O 1
ATOM 1429 N N . LEU A 1 189 ? 4.997 -1.060 -27.052 1.00 93.19 189 LEU A N 1
ATOM 1430 C CA . LEU A 1 189 ? 4.769 -0.517 -28.389 1.00 93.19 189 LEU A CA 1
ATOM 1431 C C . LEU A 1 189 ? 6.101 -0.089 -29.001 1.00 93.19 189 LEU A C 1
ATOM 1433 O O . LEU A 1 189 ? 6.415 -0.468 -30.121 1.00 93.19 189 LEU A O 1
ATOM 1437 N N . GLU A 1 190 ? 6.904 0.632 -28.221 1.00 90.56 190 GLU A N 1
ATOM 1438 C CA . GLU A 1 190 ? 8.265 1.035 -28.563 1.00 90.56 190 GLU A CA 1
ATOM 1439 C C . GLU A 1 190 ? 9.144 0.854 -27.325 1.00 90.56 190 GLU A C 1
ATOM 1441 O O . GLU A 1 190 ? 8.685 1.030 -26.191 1.00 90.56 190 GLU A O 1
ATOM 1446 N N . ALA A 1 191 ? 10.401 0.474 -27.532 1.00 90.81 191 ALA A N 1
ATOM 1447 C CA . ALA A 1 191 ? 11.373 0.299 -26.464 1.00 90.81 191 ALA A CA 1
ATOM 1448 C C . ALA A 1 191 ? 12.765 0.658 -26.982 1.00 90.81 191 ALA A C 1
ATOM 1450 O O . ALA A 1 191 ? 13.216 0.092 -27.974 1.00 90.81 191 ALA A O 1
ATOM 1451 N N . ASP A 1 192 ? 13.433 1.563 -26.274 1.00 83.75 192 ASP A N 1
ATOM 1452 C CA . ASP A 1 192 ? 14.800 1.992 -26.545 1.00 83.75 192 ASP A CA 1
ATOM 1453 C C . ASP A 1 192 ? 15.676 1.603 -25.355 1.00 83.75 192 ASP A C 1
ATOM 1455 O O . ASP A 1 192 ? 15.556 2.190 -24.275 1.00 83.75 192 ASP A O 1
ATOM 1459 N N . ASP A 1 193 ? 16.536 0.599 -25.551 1.00 83.75 193 ASP A N 1
ATOM 1460 C CA . ASP A 1 193 ? 17.477 0.084 -24.540 1.00 83.75 193 ASP A CA 1
ATOM 1461 C C . ASP A 1 193 ? 16.806 -0.260 -23.189 1.00 83.75 193 ASP A C 1
ATOM 1463 O O . ASP A 1 193 ? 17.364 -0.069 -22.100 1.00 83.75 193 ASP A O 1
ATOM 1467 N N . LEU A 1 194 ? 15.555 -0.733 -23.250 1.00 86.44 194 LEU A N 1
ATOM 1468 C CA . LEU A 1 194 ? 14.726 -0.931 -22.069 1.00 86.44 194 LEU A CA 1
ATOM 1469 C C . LEU A 1 194 ? 15.199 -2.152 -21.279 1.00 86.44 194 LEU A C 1
ATOM 1471 O O . LEU A 1 194 ? 15.077 -3.293 -21.724 1.00 86.44 194 LEU A O 1
ATOM 1475 N N . HIS A 1 195 ? 15.652 -1.913 -20.054 1.00 86.69 195 HIS A N 1
ATOM 1476 C CA . HIS A 1 195 ? 15.988 -2.971 -19.108 1.00 86.69 195 HIS A CA 1
ATOM 1477 C C . HIS A 1 195 ? 15.096 -2.872 -17.882 1.00 86.69 195 HIS A C 1
ATOM 1479 O O . HIS A 1 195 ? 14.991 -1.819 -17.247 1.00 86.69 195 HIS A O 1
ATOM 1485 N N . VAL A 1 196 ? 14.463 -3.985 -17.522 1.00 89.06 196 VAL A N 1
ATOM 1486 C CA . VAL A 1 196 ? 13.490 -4.033 -16.430 1.00 89.06 196 VAL A CA 1
ATOM 1487 C C . VAL A 1 196 ? 13.951 -5.016 -15.364 1.00 89.06 196 VAL A C 1
ATOM 1489 O O . VAL A 1 196 ? 14.284 -6.165 -15.646 1.00 89.06 196 VAL A O 1
ATOM 1492 N N . GLN A 1 197 ? 13.946 -4.567 -14.113 1.00 87.88 197 GLN A N 1
ATOM 1493 C CA . GLN A 1 197 ? 14.199 -5.404 -12.950 1.00 87.88 197 GLN A CA 1
ATOM 1494 C C . GLN A 1 197 ? 12.928 -6.181 -12.596 1.00 87.88 197 GLN A C 1
ATOM 1496 O O . GLN A 1 197 ? 11.925 -5.599 -12.170 1.00 87.88 197 GLN A O 1
ATOM 1501 N N . GLN A 1 198 ? 12.976 -7.503 -12.775 1.00 86.44 198 GLN A N 1
ATOM 1502 C CA . GLN A 1 198 ? 11.837 -8.408 -12.599 1.00 86.44 198 GLN A CA 1
ATOM 1503 C C . GLN A 1 198 ? 12.006 -9.389 -11.426 1.00 86.44 198 GLN A C 1
ATOM 1505 O O . GLN A 1 198 ? 11.210 -10.327 -11.314 1.00 86.44 198 GLN A O 1
ATOM 1510 N N . ALA A 1 199 ? 12.978 -9.163 -10.531 1.00 80.75 199 ALA A N 1
ATOM 1511 C CA . ALA A 1 199 ? 13.229 -10.000 -9.352 1.00 80.75 199 ALA A CA 1
ATOM 1512 C C . ALA A 1 199 ? 11.964 -10.264 -8.519 1.00 80.75 199 ALA A C 1
ATOM 1514 O O . ALA A 1 199 ? 11.736 -11.387 -8.083 1.00 80.75 199 ALA A O 1
ATOM 1515 N N . ALA A 1 200 ? 11.082 -9.267 -8.380 1.00 74.75 200 ALA A N 1
ATOM 1516 C CA . ALA A 1 200 ? 9.832 -9.397 -7.625 1.00 74.75 200 ALA A CA 1
ATOM 1517 C C . ALA A 1 200 ? 8.845 -10.445 -8.188 1.00 74.75 200 ALA A C 1
ATOM 1519 O O . ALA A 1 200 ? 7.950 -10.880 -7.468 1.00 74.75 200 ALA A O 1
ATOM 1520 N N . LEU A 1 201 ? 8.979 -10.830 -9.463 1.00 79.56 201 LEU A N 1
ATOM 1521 C CA . LEU A 1 201 ? 8.107 -11.797 -10.147 1.00 79.56 201 LEU A CA 1
ATOM 1522 C C . LEU A 1 201 ? 8.821 -13.103 -10.506 1.00 79.56 201 LEU A C 1
ATOM 1524 O O . LEU A 1 201 ? 8.190 -14.155 -10.510 1.00 79.56 201 LEU A O 1
ATOM 1528 N N . THR A 1 202 ? 10.108 -13.029 -10.840 1.00 81.94 202 THR A N 1
ATOM 1529 C CA . THR A 1 202 ? 10.887 -14.159 -11.378 1.00 81.94 202 THR A CA 1
ATOM 1530 C C . THR A 1 202 ? 11.915 -14.702 -10.388 1.00 81.94 202 THR A C 1
ATOM 1532 O O . THR A 1 202 ? 12.346 -15.839 -10.526 1.00 81.94 202 THR A O 1
ATOM 1535 N N . GLY A 1 203 ? 12.316 -13.906 -9.391 1.00 77.88 203 GLY A N 1
ATOM 1536 C CA . GLY A 1 203 ? 13.467 -14.191 -8.529 1.00 77.88 203 GLY A CA 1
ATOM 1537 C C . GLY A 1 203 ? 14.825 -13.930 -9.192 1.00 77.88 203 GLY A C 1
ATOM 1538 O O . GLY A 1 203 ? 15.853 -13.998 -8.520 1.00 77.88 203 GLY A O 1
ATOM 1539 N N . GLU A 1 204 ? 14.850 -13.588 -10.483 1.00 77.38 204 GLU A N 1
ATOM 1540 C CA . GLU A 1 204 ? 16.084 -13.329 -11.217 1.00 77.38 204 GLU A CA 1
ATOM 1541 C C . GLU A 1 204 ? 16.596 -11.911 -10.964 1.00 77.38 204 GLU A C 1
ATOM 1543 O O . GLU A 1 204 ? 15.861 -10.927 -10.997 1.00 77.38 204 GLU A O 1
ATOM 1548 N N . SER A 1 205 ? 17.892 -11.822 -10.685 1.00 70.56 205 SER A N 1
ATOM 1549 C CA . SER A 1 205 ? 18.554 -10.600 -10.217 1.00 70.56 205 SER A CA 1
ATOM 1550 C C . SER A 1 205 ? 19.015 -9.677 -11.343 1.00 70.56 205 SER A C 1
ATOM 1552 O O . SER A 1 205 ? 19.139 -8.465 -11.151 1.00 70.56 205 SER A O 1
ATOM 1554 N N . LEU A 1 206 ? 19.323 -10.255 -12.503 1.00 78.56 206 LEU A N 1
ATOM 1555 C CA . LEU A 1 206 ? 19.808 -9.505 -13.651 1.00 78.56 206 LEU A CA 1
ATOM 1556 C C . LEU A 1 206 ? 18.629 -8.803 -14.336 1.00 78.56 206 LEU A C 1
ATOM 1558 O O . LEU A 1 206 ? 17.615 -9.454 -14.586 1.00 78.56 206 LEU A O 1
ATOM 1562 N N . PRO A 1 207 ? 18.750 -7.501 -14.661 1.00 84.25 207 PRO A N 1
ATOM 1563 C CA . PRO A 1 207 ? 17.738 -6.811 -15.446 1.00 84.25 207 PRO A CA 1
ATOM 1564 C C . PRO A 1 207 ? 17.484 -7.552 -16.759 1.00 84.25 207 PRO A C 1
ATOM 1566 O O . PRO A 1 207 ? 18.424 -7.877 -17.490 1.00 84.25 207 PRO A O 1
ATOM 1569 N N . ALA A 1 208 ? 16.214 -7.820 -17.039 1.00 88.00 208 ALA A N 1
ATOM 1570 C CA . ALA A 1 208 ? 15.797 -8.438 -18.281 1.00 88.00 208 ALA A CA 1
ATOM 1571 C C . ALA A 1 208 ? 15.714 -7.364 -19.364 1.00 88.00 208 ALA A C 1
ATOM 1573 O O . ALA A 1 208 ? 15.067 -6.331 -19.172 1.00 88.00 208 ALA A O 1
ATOM 1574 N N . GLU A 1 209 ? 16.357 -7.626 -20.496 1.00 92.12 209 GLU A N 1
ATOM 1575 C CA . GLU A 1 209 ? 16.218 -6.802 -21.689 1.00 92.12 209 GLU A CA 1
ATOM 1576 C C . GLU A 1 209 ? 14.803 -6.954 -22.253 1.00 92.12 209 GLU A C 1
ATOM 1578 O O . GLU A 1 209 ? 14.240 -8.058 -22.311 1.00 92.12 209 GLU A O 1
ATOM 1583 N N . LYS A 1 210 ? 14.213 -5.828 -22.640 1.00 92.44 210 LYS A N 1
ATOM 1584 C CA . LYS A 1 210 ? 12.856 -5.746 -23.149 1.00 92.44 210 LYS A CA 1
ATOM 1585 C C . LYS A 1 210 ? 12.842 -5.022 -24.486 1.00 92.44 210 LYS A C 1
ATOM 1587 O O . LYS A 1 210 ? 13.398 -3.941 -24.623 1.00 92.44 210 LYS A O 1
ATOM 1592 N N . ASN A 1 211 ? 12.153 -5.614 -25.453 1.00 91.38 211 ASN A N 1
ATOM 1593 C CA . ASN A 1 211 ? 12.108 -5.148 -26.831 1.00 91.38 211 ASN A CA 1
ATOM 1594 C C . ASN A 1 211 ? 10.668 -5.178 -27.340 1.00 91.38 211 ASN A C 1
ATOM 1596 O O . ASN A 1 211 ? 9.945 -6.158 -27.136 1.00 91.38 211 ASN A O 1
ATOM 1600 N N . ALA A 1 212 ? 10.249 -4.106 -28.011 1.00 90.94 212 ALA A N 1
ATOM 1601 C CA . ALA A 1 212 ? 8.941 -4.053 -28.648 1.00 90.94 212 ALA A CA 1
ATOM 1602 C C . ALA A 1 212 ? 8.895 -4.978 -29.874 1.00 90.94 212 ALA A C 1
ATOM 1604 O O . ALA A 1 212 ? 9.895 -5.205 -30.556 1.00 90.94 212 ALA A O 1
ATOM 1605 N N . THR A 1 213 ? 7.733 -5.572 -30.141 1.00 89.56 213 THR A N 1
ATOM 1606 C CA . THR A 1 213 ? 7.533 -6.442 -31.306 1.00 89.56 213 THR A CA 1
ATOM 1607 C C . THR A 1 213 ? 6.079 -6.401 -31.764 1.00 89.56 213 THR A C 1
ATOM 1609 O O . THR A 1 213 ? 5.152 -6.677 -30.992 1.00 89.56 213 THR A O 1
ATOM 1612 N N . ASP A 1 214 ? 5.896 -6.130 -33.056 1.00 84.81 214 ASP A N 1
ATOM 1613 C CA . ASP A 1 214 ? 4.577 -6.017 -33.690 1.00 84.81 214 ASP A CA 1
ATOM 1614 C C . ASP A 1 214 ? 3.899 -7.375 -33.904 1.00 84.81 214 ASP A C 1
ATOM 1616 O O . ASP A 1 214 ? 2.670 -7.474 -33.926 1.00 84.81 214 ASP A O 1
ATOM 1620 N N . GLY A 1 215 ? 4.707 -8.424 -34.065 1.00 86.25 215 GLY A N 1
ATOM 1621 C CA . GLY A 1 215 ? 4.276 -9.789 -34.342 1.00 86.25 215 GLY A CA 1
ATOM 1622 C C . GLY A 1 215 ? 3.684 -10.534 -33.138 1.00 86.25 215 GLY A C 1
ATOM 1623 O O . GLY A 1 215 ? 3.558 -9.985 -32.039 1.00 86.25 215 GLY A O 1
ATOM 1624 N N . PRO A 1 216 ? 3.296 -11.805 -33.337 1.00 85.69 216 PRO A N 1
ATOM 1625 C CA . PRO A 1 216 ? 2.816 -12.644 -32.252 1.00 85.69 216 PRO A CA 1
ATOM 1626 C C . PRO A 1 216 ? 3.932 -12.935 -31.244 1.00 85.69 216 PRO A C 1
ATOM 1628 O O . PRO A 1 216 ? 5.097 -13.096 -31.611 1.00 85.69 216 PRO A O 1
ATOM 1631 N N . LEU A 1 217 ? 3.569 -13.033 -29.968 1.00 86.56 217 LEU A N 1
ATOM 1632 C CA . LEU A 1 217 ? 4.531 -13.282 -28.898 1.00 86.56 217 LEU A CA 1
ATOM 1633 C C . LEU A 1 217 ? 4.782 -14.779 -28.721 1.00 86.56 217 LEU A C 1
ATOM 1635 O O . LEU A 1 217 ? 3.846 -15.574 -28.650 1.00 86.56 217 LEU A O 1
ATOM 1639 N N . ALA A 1 218 ? 6.056 -15.149 -28.581 1.00 81.25 218 ALA A N 1
ATOM 1640 C CA . ALA A 1 218 ? 6.468 -16.523 -28.292 1.00 81.25 218 ALA A CA 1
ATOM 1641 C C . ALA A 1 218 ? 6.103 -16.960 -26.861 1.00 81.25 218 ALA A C 1
ATOM 1643 O O . ALA A 1 218 ? 5.836 -18.134 -26.614 1.00 81.25 218 ALA A O 1
ATOM 1644 N N . SER A 1 219 ? 6.074 -16.015 -25.918 1.00 83.75 219 SER A N 1
ATOM 1645 C CA . SER A 1 219 ? 5.650 -16.239 -24.540 1.00 83.75 219 SER A CA 1
ATOM 1646 C C . SER A 1 219 ? 4.802 -15.070 -24.041 1.00 83.75 219 SER A C 1
ATOM 1648 O O . SER A 1 219 ? 4.975 -13.919 -24.451 1.00 83.75 219 SER A O 1
ATOM 1650 N N . THR A 1 220 ? 3.871 -15.375 -23.141 1.00 84.00 220 THR A N 1
ATOM 1651 C CA . THR A 1 220 ? 2.949 -14.398 -22.537 1.00 84.00 220 THR A CA 1
ATOM 1652 C C . THR A 1 220 ? 3.142 -14.290 -21.025 1.00 84.00 220 THR A C 1
ATOM 1654 O O . THR A 1 220 ? 2.246 -13.844 -20.315 1.00 84.00 220 THR A O 1
ATOM 1657 N N . GLY A 1 221 ? 4.286 -14.769 -20.531 1.00 84.69 221 GLY A N 1
ATOM 1658 C CA . GLY A 1 221 ? 4.685 -14.707 -19.126 1.00 84.69 221 GLY A CA 1
ATOM 1659 C C . GLY A 1 221 ? 5.736 -13.621 -18.858 1.00 84.69 221 GLY A C 1
ATOM 1660 O O . GLY A 1 221 ? 6.116 -12.901 -19.785 1.00 84.69 221 GLY A O 1
ATOM 1661 N N . PRO A 1 222 ? 6.232 -13.524 -17.608 1.00 83.69 222 PRO A N 1
ATOM 1662 C CA . PRO A 1 222 ? 7.268 -12.571 -17.186 1.00 83.69 222 PRO A CA 1
ATOM 1663 C C . PRO A 1 222 ? 8.529 -12.562 -18.059 1.00 83.69 222 PRO A C 1
ATOM 1665 O O . PRO A 1 222 ? 9.113 -11.497 -18.279 1.00 83.69 222 PRO A O 1
ATOM 1668 N N . ASP A 1 223 ? 8.876 -13.729 -18.605 1.00 84.75 223 ASP A N 1
ATOM 1669 C CA . ASP A 1 223 ? 10.044 -13.960 -19.463 1.00 84.75 223 ASP A CA 1
ATOM 1670 C C . ASP A 1 223 ? 9.901 -13.345 -20.864 1.00 84.75 223 ASP A C 1
ATOM 1672 O O . ASP A 1 223 ? 10.859 -13.305 -21.632 1.00 84.75 223 ASP A O 1
ATOM 1676 N N . SER A 1 224 ? 8.706 -12.878 -21.236 1.00 89.94 224 SER A N 1
ATOM 1677 C CA . SER A 1 224 ? 8.473 -12.270 -22.544 1.00 89.94 224 SER A CA 1
ATOM 1678 C C . SER A 1 224 ? 9.218 -10.936 -22.666 1.00 89.94 224 SER A C 1
ATOM 1680 O O . SER A 1 224 ? 9.040 -10.066 -21.804 1.00 89.94 224 SER A O 1
ATOM 1682 N N . PRO A 1 225 ? 10.019 -10.717 -23.727 1.00 90.62 225 PRO A N 1
ATOM 1683 C CA . PRO A 1 225 ? 10.745 -9.463 -23.915 1.00 90.62 225 PRO A CA 1
ATOM 1684 C C . PRO A 1 225 ? 9.819 -8.296 -24.283 1.00 90.62 225 PRO A C 1
ATOM 1686 O O . PRO A 1 225 ? 10.171 -7.150 -24.045 1.00 90.62 225 PRO A O 1
ATOM 1689 N N . ALA A 1 226 ? 8.621 -8.568 -24.807 1.00 93.31 226 ALA A N 1
ATOM 1690 C CA . ALA A 1 226 ? 7.672 -7.541 -25.241 1.00 93.31 226 ALA A CA 1
ATOM 1691 C C . ALA A 1 226 ? 6.658 -7.127 -24.160 1.00 93.31 226 ALA A C 1
ATOM 1693 O O . ALA A 1 226 ? 5.778 -6.304 -24.424 1.00 93.31 226 ALA A O 1
ATOM 1694 N N . LEU A 1 227 ? 6.737 -7.716 -22.961 1.00 94.25 227 LEU A N 1
ATOM 1695 C CA . LEU A 1 227 ? 5.800 -7.471 -21.866 1.00 94.25 227 LEU A CA 1
ATOM 1696 C C . LEU A 1 227 ? 6.517 -6.929 -20.631 1.00 94.25 227 LEU A C 1
ATOM 1698 O O . LEU A 1 227 ? 7.615 -7.365 -20.272 1.00 94.25 227 LEU A O 1
ATOM 1702 N N . VAL A 1 228 ? 5.839 -6.014 -19.948 1.00 94.12 228 VAL A N 1
ATOM 1703 C CA . VAL A 1 228 ? 6.238 -5.474 -18.649 1.00 94.12 228 VAL A CA 1
ATOM 1704 C C . VAL A 1 228 ? 5.095 -5.649 -17.660 1.00 94.12 228 VAL A C 1
ATOM 1706 O O . VAL A 1 228 ? 3.924 -5.646 -18.037 1.00 94.12 228 VAL A O 1
ATOM 1709 N N . PHE A 1 229 ? 5.435 -5.836 -16.389 1.00 93.50 229 PHE A N 1
ATOM 1710 C CA . PHE A 1 229 ? 4.483 -6.309 -15.388 1.00 93.50 229 PHE A CA 1
ATOM 1711 C C . PHE A 1 229 ? 4.466 -5.406 -14.159 1.00 93.50 229 PHE A C 1
ATOM 1713 O O . PHE A 1 229 ? 5.494 -4.844 -13.765 1.00 93.50 229 PHE A O 1
ATOM 1720 N N . LEU A 1 230 ? 3.300 -5.291 -13.531 1.00 90.62 230 LEU A N 1
ATOM 1721 C CA . LEU A 1 230 ? 3.099 -4.531 -12.307 1.00 90.62 230 LEU A CA 1
ATOM 1722 C C . LEU A 1 230 ? 4.114 -4.945 -11.230 1.00 90.62 230 LEU A C 1
ATOM 1724 O O . LEU A 1 230 ? 4.288 -6.126 -10.940 1.00 90.62 230 LEU A O 1
ATOM 1728 N N . GLY A 1 231 ? 4.740 -3.952 -10.592 1.00 80.62 231 GLY A N 1
ATOM 1729 C CA . GLY A 1 231 ? 5.686 -4.177 -9.491 1.00 80.62 231 GLY A CA 1
ATOM 1730 C C . GLY A 1 231 ? 7.138 -4.394 -9.925 1.00 80.62 231 GLY A C 1
ATOM 1731 O O . GLY A 1 231 ? 8.007 -4.499 -9.065 1.00 80.62 231 GLY A O 1
ATOM 1732 N N . THR A 1 232 ? 7.407 -4.401 -11.231 1.00 89.38 232 THR A N 1
ATOM 1733 C CA . THR A 1 232 ? 8.766 -4.328 -11.788 1.00 89.38 232 THR A CA 1
ATOM 1734 C C . THR A 1 232 ? 9.226 -2.872 -11.917 1.00 89.38 232 THR A C 1
ATOM 1736 O O . THR A 1 232 ? 8.393 -1.959 -11.937 1.00 89.38 232 THR A O 1
ATOM 1739 N N . SER A 1 233 ? 10.538 -2.632 -11.966 1.00 88.19 233 SER A N 1
ATOM 1740 C CA . SER A 1 233 ? 11.110 -1.284 -12.113 1.00 88.19 233 SER A CA 1
ATOM 1741 C C . SER A 1 233 ? 11.984 -1.169 -13.354 1.00 88.19 233 SER A C 1
ATOM 1743 O O . SER A 1 233 ? 12.686 -2.109 -13.724 1.00 88.19 233 SER A O 1
ATOM 1745 N N . VAL A 1 234 ? 11.960 -0.006 -13.996 1.00 85.00 234 VAL A N 1
ATOM 1746 C CA . VAL A 1 234 ? 12.806 0.284 -15.154 1.00 85.00 234 VAL A CA 1
ATOM 1747 C C . VAL A 1 234 ? 14.190 0.688 -14.661 1.00 85.00 234 VAL A C 1
ATOM 1749 O O . VAL A 1 234 ? 14.334 1.644 -13.899 1.00 85.00 234 VAL A O 1
ATOM 1752 N N . VAL A 1 235 ? 15.212 -0.047 -15.084 1.00 79.94 235 VAL A N 1
ATOM 1753 C CA . VAL A 1 235 ? 16.613 0.195 -14.713 1.00 79.94 235 VAL A CA 1
ATOM 1754 C C . VAL A 1 235 ? 17.251 1.193 -15.673 1.00 79.94 235 VAL A C 1
ATOM 1756 O O . VAL A 1 235 ? 17.905 2.137 -15.234 1.00 79.94 235 VAL A O 1
ATOM 1759 N N . SER A 1 236 ? 17.027 1.008 -16.972 1.00 72.38 236 SER A N 1
ATOM 1760 C CA . SER A 1 236 ? 17.529 1.876 -18.037 1.00 72.38 236 SER A CA 1
ATOM 1761 C C . SER A 1 236 ? 16.589 1.864 -19.241 1.00 72.38 236 SER A C 1
ATOM 1763 O O . SER A 1 236 ? 15.712 1.002 -19.345 1.00 72.38 236 SER A O 1
ATOM 1765 N N . GLY A 1 237 ? 16.775 2.843 -20.126 1.00 78.31 237 GLY A N 1
ATOM 1766 C CA . GLY A 1 237 ? 15.998 2.992 -21.350 1.00 78.31 237 GLY A CA 1
ATOM 1767 C C . GLY A 1 237 ? 14.672 3.728 -21.174 1.00 78.31 237 GLY A C 1
ATOM 1768 O O . GLY A 1 237 ? 14.322 4.218 -20.091 1.00 78.31 237 GLY A O 1
ATOM 1769 N N . THR A 1 238 ? 13.942 3.815 -22.280 1.00 80.12 238 THR A N 1
ATOM 1770 C CA . THR A 1 238 ? 12.599 4.397 -22.350 1.00 80.12 238 THR A CA 1
ATOM 1771 C C . THR A 1 238 ? 11.680 3.500 -23.154 1.00 80.12 238 THR A C 1
ATOM 1773 O O . THR A 1 238 ? 12.123 2.795 -24.056 1.00 80.12 238 THR A O 1
ATOM 1776 N N . ALA A 1 239 ? 10.389 3.526 -22.842 1.00 92.31 239 ALA A N 1
ATOM 1777 C CA . ALA A 1 239 ? 9.408 2.768 -23.598 1.00 92.31 239 ALA A CA 1
ATOM 1778 C C . ALA A 1 239 ? 8.021 3.397 -23.573 1.00 92.31 239 ALA A C 1
ATOM 1780 O O . ALA A 1 239 ? 7.632 4.061 -22.607 1.00 92.31 239 ALA A O 1
ATOM 1781 N N . THR A 1 240 ? 7.249 3.117 -24.613 1.00 93.44 240 THR A N 1
ATOM 1782 C CA . THR A 1 240 ? 5.799 3.309 -24.640 1.00 93.44 240 THR A CA 1
ATOM 1783 C C . THR A 1 240 ? 5.120 1.950 -24.616 1.00 93.44 240 THR A C 1
ATOM 1785 O O . THR A 1 240 ? 5.567 0.995 -25.250 1.00 93.44 240 THR A O 1
ATOM 1788 N N . ALA A 1 241 ? 4.052 1.828 -23.835 1.00 95.44 241 ALA A N 1
ATOM 1789 C CA . ALA A 1 241 ? 3.386 0.550 -23.621 1.00 95.44 241 ALA A CA 1
ATOM 1790 C C . ALA A 1 241 ? 1.876 0.721 -23.484 1.00 95.44 241 ALA A C 1
ATOM 1792 O O . ALA A 1 241 ? 1.414 1.690 -22.890 1.00 95.44 241 ALA A O 1
ATOM 1793 N N . VAL A 1 242 ? 1.102 -0.242 -23.979 1.00 95.75 242 VAL A N 1
ATOM 1794 C CA . VAL A 1 242 ? -0.354 -0.288 -23.809 1.00 95.75 242 VAL A CA 1
ATOM 1795 C C . VAL A 1 242 ? -0.728 -1.229 -22.668 1.00 95.75 242 VAL A C 1
ATOM 1797 O O . VAL A 1 242 ? -0.288 -2.381 -22.625 1.00 95.75 242 VAL A O 1
ATOM 1800 N N . LEU A 1 243 ? -1.551 -0.753 -21.736 1.00 94.94 243 LEU A N 1
ATOM 1801 C CA . LEU A 1 243 ? -2.022 -1.557 -20.611 1.00 94.94 243 LEU A CA 1
ATOM 1802 C C . LEU A 1 243 ? -3.016 -2.616 -21.087 1.00 94.94 243 LEU A C 1
ATOM 1804 O O . LEU A 1 243 ? -4.029 -2.284 -21.704 1.00 94.94 243 LEU A O 1
ATOM 1808 N N . PHE A 1 244 ? -2.779 -3.880 -20.741 1.00 92.50 244 PHE A N 1
ATOM 1809 C CA . PHE A 1 244 ? -3.715 -4.969 -21.047 1.00 92.50 244 PHE A CA 1
ATOM 1810 C C . PHE A 1 244 ? -4.387 -5.549 -19.798 1.00 92.50 244 PHE A C 1
ATOM 1812 O O . PHE A 1 244 ? -5.462 -6.136 -19.917 1.00 92.50 244 PHE A O 1
ATOM 1819 N N . ALA A 1 245 ? -3.802 -5.367 -18.610 1.00 90.94 245 ALA A N 1
ATOM 1820 C CA . ALA A 1 245 ? -4.412 -5.771 -17.348 1.00 90.94 245 ALA A CA 1
ATOM 1821 C C . ALA A 1 245 ? -4.085 -4.787 -16.218 1.00 90.94 245 ALA A C 1
ATOM 1823 O O . ALA A 1 245 ? -2.997 -4.219 -16.152 1.00 90.94 245 ALA A O 1
ATOM 1824 N N . THR A 1 246 ? -5.041 -4.585 -15.308 1.00 91.50 246 THR A N 1
ATOM 1825 C CA . THR A 1 246 ? -4.937 -3.639 -14.186 1.00 91.50 246 THR A CA 1
ATOM 1826 C C . THR A 1 246 ? -5.414 -4.274 -12.883 1.00 91.50 246 THR A C 1
ATOM 1828 O O . THR A 1 246 ? -6.282 -5.144 -12.886 1.00 91.50 246 THR A O 1
ATOM 1831 N N . GLY A 1 247 ? -4.896 -3.805 -11.749 1.00 86.44 247 GLY A N 1
ATOM 1832 C CA . GLY A 1 247 ? -5.331 -4.232 -10.423 1.00 86.44 247 GLY A CA 1
ATOM 1833 C C . GLY A 1 247 ? -5.141 -5.731 -10.199 1.00 86.44 247 GLY A C 1
ATOM 1834 O O . GLY A 1 247 ? -4.036 -6.251 -10.341 1.00 86.44 247 GLY A O 1
ATOM 1835 N N . ARG A 1 248 ? -6.224 -6.416 -9.823 1.00 82.44 248 ARG A N 1
ATOM 1836 C CA . ARG A 1 248 ? -6.225 -7.859 -9.529 1.00 82.44 248 ARG A CA 1
ATOM 1837 C C . ARG A 1 248 ? -5.955 -8.738 -10.742 1.00 82.44 248 ARG A C 1
ATOM 1839 O O . ARG A 1 248 ? -5.372 -9.791 -10.566 1.00 82.44 248 ARG A O 1
ATOM 1846 N N . ASP A 1 249 ? -6.313 -8.283 -11.939 1.00 86.25 249 ASP A N 1
ATOM 1847 C CA . ASP A 1 249 ? -6.164 -9.079 -13.161 1.00 86.25 249 ASP A CA 1
ATOM 1848 C C . ASP A 1 249 ? -4.714 -9.096 -13.693 1.00 86.25 249 ASP A C 1
ATOM 1850 O O . ASP A 1 249 ? -4.442 -9.684 -14.737 1.00 86.25 249 ASP A O 1
ATOM 1854 N N . THR A 1 250 ? -3.782 -8.430 -13.000 1.00 89.25 250 THR A N 1
ATOM 1855 C CA . THR A 1 250 ? -2.343 -8.463 -13.313 1.00 89.25 250 THR A CA 1
ATOM 1856 C C . THR A 1 250 ? -1.687 -9.751 -12.815 1.00 89.25 250 THR A C 1
ATOM 1858 O O . THR A 1 250 ? -2.134 -10.342 -11.833 1.00 89.25 250 THR A O 1
ATOM 1861 N N . ALA A 1 251 ? -0.564 -10.152 -13.411 1.00 86.94 251 ALA A N 1
ATOM 1862 C CA . ALA A 1 251 ? 0.226 -11.305 -12.979 1.00 86.94 251 ALA A CA 1
ATOM 1863 C C . ALA A 1 251 ? 0.668 -11.181 -11.509 1.00 86.94 251 ALA A C 1
ATOM 1865 O O . ALA A 1 251 ? 0.609 -12.145 -10.745 1.00 86.94 251 ALA A O 1
ATOM 1866 N N . PHE A 1 252 ? 1.055 -9.971 -11.088 1.00 83.12 252 PHE A N 1
ATOM 1867 C CA . PHE A 1 252 ? 1.349 -9.687 -9.683 1.00 83.12 252 PHE A CA 1
ATOM 1868 C C . PHE A 1 252 ? 0.081 -9.730 -8.811 1.00 83.12 252 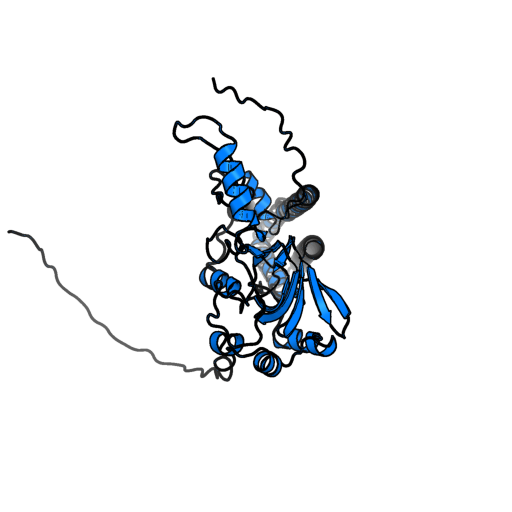PHE A C 1
ATOM 1870 O O . PHE A 1 252 ? 0.124 -10.208 -7.678 1.00 83.12 252 PHE A O 1
ATOM 1877 N N . GLY A 1 253 ? -1.059 -9.273 -9.335 1.00 81.06 253 GLY A N 1
ATOM 1878 C CA . GLY A 1 253 ? -2.373 -9.374 -8.697 1.00 81.06 253 GLY A CA 1
ATOM 1879 C C . GLY A 1 253 ? -2.794 -10.809 -8.399 1.00 81.06 253 GLY A C 1
ATOM 1880 O O . GLY A 1 253 ? -3.192 -11.091 -7.269 1.00 81.06 253 GLY A O 1
ATOM 1881 N N . ASP A 1 254 ? -2.605 -11.718 -9.351 1.00 79.19 254 ASP A N 1
ATOM 1882 C CA . ASP A 1 254 ? -2.863 -13.153 -9.195 1.00 79.19 254 ASP A CA 1
ATOM 1883 C C . ASP A 1 254 ? -2.001 -13.780 -8.086 1.00 79.19 254 ASP A C 1
ATOM 1885 O O . ASP A 1 254 ? -2.490 -14.583 -7.285 1.00 79.19 254 ASP A O 1
ATOM 1889 N N . ILE A 1 255 ? -0.717 -13.410 -8.010 1.00 78.06 255 ILE A N 1
ATOM 1890 C CA . ILE A 1 255 ? 0.192 -13.858 -6.942 1.00 78.06 255 ILE A CA 1
ATOM 1891 C C . ILE A 1 255 ? -0.302 -13.342 -5.588 1.00 78.06 255 ILE A C 1
ATOM 1893 O O . ILE A 1 255 ? -0.416 -14.118 -4.636 1.00 78.06 255 ILE A O 1
ATOM 1897 N N . VAL A 1 256 ? -0.650 -12.054 -5.510 1.00 71.50 256 VAL A N 1
ATOM 1898 C CA . VAL A 1 256 ? -1.179 -11.434 -4.290 1.00 71.50 256 VAL A CA 1
ATOM 1899 C C . VAL A 1 256 ? -2.501 -12.073 -3.869 1.00 71.50 256 VAL A C 1
ATOM 1901 O O . VAL A 1 256 ? -2.678 -12.299 -2.680 1.00 71.50 256 VAL A O 1
ATOM 1904 N N . GLU A 1 257 ? -3.411 -12.408 -4.786 1.00 71.88 257 GLU A N 1
ATOM 1905 C CA . GLU A 1 257 ? -4.685 -13.063 -4.455 1.00 71.88 257 GLU A CA 1
ATOM 1906 C C . GLU A 1 257 ? -4.482 -14.499 -3.954 1.00 71.88 257 GLU A C 1
ATOM 1908 O O . GLU A 1 257 ? -5.112 -14.909 -2.978 1.00 71.88 257 GLU A O 1
ATOM 1913 N N . ARG A 1 258 ? -3.556 -15.255 -4.554 1.00 66.31 258 ARG A N 1
ATOM 1914 C CA . ARG A 1 258 ? -3.201 -16.605 -4.078 1.00 66.31 258 ARG A CA 1
ATOM 1915 C C . ARG A 1 258 ? -2.508 -16.579 -2.717 1.00 66.31 258 ARG A C 1
ATOM 1917 O O . ARG A 1 258 ? -2.688 -17.504 -1.928 1.00 66.31 258 ARG A O 1
ATOM 1924 N N . LEU A 1 259 ? -1.750 -15.520 -2.440 1.00 63.44 259 LEU A N 1
ATOM 1925 C CA . LEU A 1 259 ? -1.109 -15.260 -1.150 1.00 63.44 259 LEU A CA 1
ATOM 1926 C C . LEU A 1 259 ? -2.017 -14.507 -0.170 1.00 63.44 259 LEU A C 1
ATOM 1928 O O . LEU A 1 259 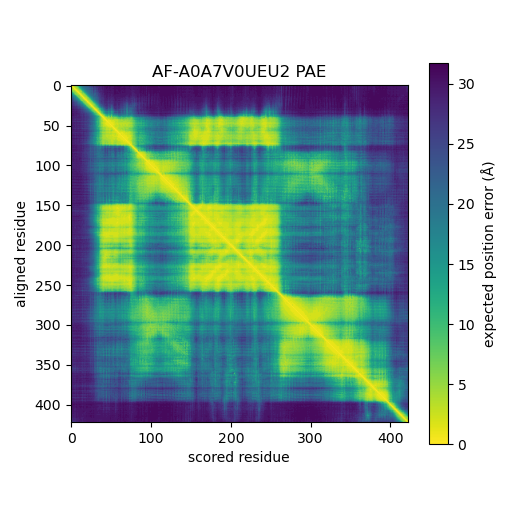? -1.633 -14.345 0.988 1.00 63.44 259 LEU A O 1
ATOM 1932 N N . ALA A 1 260 ? -3.213 -14.073 -0.589 1.00 54.56 260 ALA A N 1
ATOM 1933 C CA . ALA A 1 260 ? -4.170 -13.345 0.240 1.00 54.56 260 ALA A CA 1
ATOM 1934 C C . ALA A 1 260 ? -4.884 -14.288 1.221 1.00 54.56 260 ALA A C 1
ATOM 1936 O O . ALA A 1 260 ? -6.113 -14.347 1.310 1.00 54.56 260 ALA A O 1
ATOM 1937 N N . ALA A 1 261 ? -4.098 -14.981 2.042 1.00 52.38 261 ALA A N 1
ATOM 1938 C CA . ALA A 1 261 ? -4.482 -15.189 3.422 1.00 52.38 261 ALA A CA 1
ATOM 1939 C C . ALA A 1 261 ? -4.745 -13.810 4.048 1.00 52.38 261 ALA A C 1
ATOM 1941 O O . ALA A 1 261 ? -4.116 -12.809 3.691 1.00 52.38 261 ALA A O 1
ATOM 1942 N N . ARG A 1 262 ? -5.721 -13.726 4.960 1.00 53.34 262 ARG A N 1
ATOM 1943 C CA . ARG A 1 262 ? -5.932 -12.492 5.728 1.00 53.34 262 ARG A CA 1
ATOM 1944 C C . ARG A 1 262 ? -4.576 -12.073 6.312 1.00 53.34 262 ARG A C 1
ATOM 1946 O O . ARG A 1 262 ? -3.954 -12.938 6.924 1.00 53.34 262 ARG A O 1
ATOM 1953 N N . PRO A 1 263 ? -4.132 -10.812 6.135 1.00 58.00 263 PRO A N 1
ATOM 1954 C CA . PRO A 1 263 ? -2.922 -10.357 6.800 1.00 58.00 263 PRO A CA 1
ATOM 1955 C C . PRO A 1 263 ? -3.067 -10.678 8.286 1.00 58.00 263 PRO A C 1
ATOM 1957 O O . PRO A 1 263 ? -4.110 -10.368 8.873 1.00 58.00 263 PRO A O 1
ATOM 1960 N N . GLU A 1 264 ? -2.088 -11.386 8.845 1.00 61.06 264 GLU A N 1
ATOM 1961 C CA . GLU A 1 264 ? -2.107 -11.747 10.259 1.00 61.06 264 GLU A CA 1
ATOM 1962 C C . GLU A 1 264 ? -2.167 -10.474 11.109 1.00 61.06 264 GLU A C 1
ATOM 1964 O O . GLU A 1 264 ? -1.637 -9.429 10.721 1.00 61.06 264 GLU A O 1
ATOM 1969 N N . GLU A 1 265 ? -2.853 -10.546 12.255 1.00 65.56 265 GLU A N 1
ATOM 1970 C CA . GLU A 1 265 ? -2.912 -9.415 13.185 1.00 65.56 265 GLU A CA 1
ATOM 1971 C C . GLU A 1 265 ? -1.479 -9.015 13.575 1.00 65.56 265 GLU A C 1
ATOM 1973 O O . GLU A 1 265 ? -0.695 -9.838 14.067 1.00 65.56 265 GLU A O 1
ATOM 1978 N N . THR A 1 266 ? -1.136 -7.742 13.369 1.00 76.38 266 THR A N 1
ATOM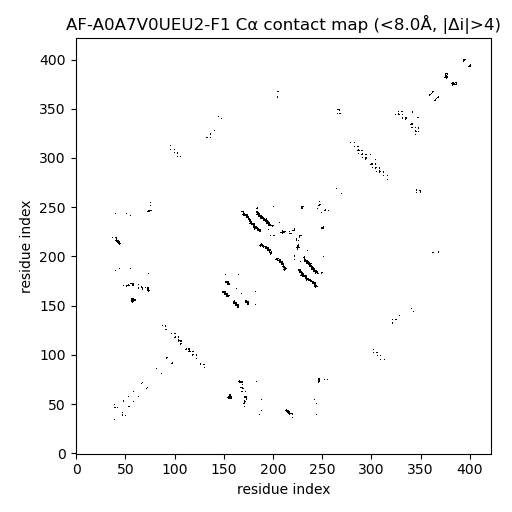 1979 C CA . THR A 1 266 ? 0.181 -7.209 13.755 1.00 76.38 266 THR A CA 1
ATOM 1980 C C . THR A 1 266 ? 0.382 -7.299 15.271 1.00 76.38 266 THR A C 1
ATOM 1982 O O . THR A 1 266 ? -0.592 -7.302 16.024 1.00 76.38 266 THR A O 1
ATOM 1985 N N . GLU A 1 267 ? 1.630 -7.334 15.749 1.00 75.62 267 GLU A N 1
ATOM 1986 C CA . GLU A 1 267 ? 1.917 -7.316 17.197 1.00 75.62 267 GLU A CA 1
ATOM 1987 C C . GLU A 1 267 ? 1.300 -6.084 17.877 1.00 75.62 267 GLU A C 1
ATOM 1989 O O . GLU A 1 267 ? 0.733 -6.185 18.962 1.00 75.62 267 GLU A O 1
ATOM 1994 N N . PHE A 1 268 ? 1.299 -4.930 17.200 1.00 76.50 268 PHE A N 1
ATOM 1995 C CA . PHE A 1 268 ? 0.621 -3.730 17.689 1.00 76.50 268 PHE A CA 1
ATOM 1996 C C . PHE A 1 268 ? -0.904 -3.904 17.789 1.00 76.50 268 PHE A C 1
ATOM 1998 O O . PHE A 1 268 ? -1.504 -3.515 18.793 1.00 76.50 268 PHE A O 1
ATOM 2005 N N . GLU A 1 269 ? -1.554 -4.491 16.779 1.00 73.50 269 GLU A N 1
ATOM 2006 C CA . GLU A 1 269 ? -2.997 -4.774 16.818 1.00 73.50 269 GLU A CA 1
ATOM 2007 C C . GLU A 1 269 ? -3.334 -5.796 17.911 1.00 73.50 269 GLU A C 1
ATOM 2009 O O . GLU A 1 269 ? -4.292 -5.593 18.663 1.00 73.50 269 GLU A O 1
ATOM 2014 N N . ARG A 1 270 ? -2.518 -6.846 18.062 1.00 80.06 270 ARG A N 1
ATOM 2015 C CA . ARG A 1 270 ? -2.647 -7.837 19.139 1.00 80.06 270 ARG A CA 1
ATOM 2016 C C . ARG A 1 270 ? -2.464 -7.198 20.511 1.00 80.06 270 ARG A C 1
ATOM 2018 O O . ARG A 1 270 ? -3.303 -7.409 21.387 1.00 80.06 270 ARG A O 1
ATOM 2025 N N . GLY A 1 271 ? -1.441 -6.365 20.684 1.00 79.19 271 GLY A N 1
ATOM 2026 C CA . GLY A 1 271 ? -1.192 -5.600 21.905 1.00 79.19 271 GLY A CA 1
ATOM 2027 C C . GLY A 1 271 ? -2.344 -4.650 22.234 1.00 79.19 271 GLY A C 1
ATOM 2028 O O . GLY A 1 271 ? -2.845 -4.655 23.356 1.00 79.19 271 GLY A O 1
ATOM 2029 N N . THR A 1 272 ? -2.849 -3.916 21.239 1.00 78.19 272 THR A N 1
ATOM 2030 C CA . THR A 1 272 ? -4.008 -3.018 21.381 1.00 78.19 272 THR A CA 1
ATOM 2031 C C . THR A 1 272 ? -5.264 -3.791 21.774 1.00 78.19 272 THR A C 1
ATOM 2033 O O . THR A 1 272 ? -6.004 -3.365 22.661 1.00 78.19 272 THR A O 1
ATOM 2036 N N . ARG A 1 273 ? -5.499 -4.961 21.172 1.00 79.62 273 ARG A N 1
ATOM 2037 C CA . ARG A 1 273 ? -6.612 -5.846 21.529 1.00 79.62 273 ARG A CA 1
ATOM 2038 C C . ARG A 1 273 ? -6.465 -6.393 22.945 1.00 79.62 273 ARG A C 1
ATOM 2040 O O . ARG A 1 273 ? -7.450 -6.423 23.678 1.00 79.62 273 ARG A O 1
ATOM 2047 N N . HIS A 1 274 ? -5.267 -6.813 23.346 1.00 81.56 274 HIS A N 1
ATOM 2048 C CA . HIS A 1 274 ? -5.014 -7.329 24.690 1.00 81.56 274 HIS A CA 1
ATOM 2049 C C . HIS A 1 274 ? -5.200 -6.237 25.747 1.00 81.56 274 HIS A C 1
ATOM 2051 O O . HIS A 1 274 ? -5.863 -6.461 26.759 1.00 81.56 274 HIS A O 1
ATOM 2057 N N . PHE A 1 275 ? -4.695 -5.036 25.470 1.00 82.06 275 PHE A N 1
ATOM 2058 C CA . PHE A 1 275 ? -4.892 -3.855 26.301 1.00 82.06 275 PHE A CA 1
ATOM 2059 C C . PHE A 1 275 ? -6.372 -3.460 26.386 1.00 82.06 275 PHE A C 1
ATOM 2061 O O . PHE A 1 275 ? -6.892 -3.252 27.479 1.00 82.06 275 PHE A O 1
ATOM 2068 N N . GLY A 1 276 ? -7.087 -3.455 25.258 1.00 78.50 276 GLY A N 1
ATOM 2069 C CA . GLY A 1 276 ? -8.531 -3.219 25.222 1.00 78.50 276 GLY A CA 1
ATOM 2070 C C . GLY A 1 276 ? -9.318 -4.265 26.017 1.00 78.50 276 GLY A C 1
ATOM 2071 O O . GLY A 1 276 ? -10.219 -3.915 26.773 1.00 78.50 276 GLY A O 1
ATOM 2072 N N . MET A 1 277 ? -8.938 -5.543 25.924 1.00 80.31 277 MET A N 1
ATOM 2073 C CA . MET A 1 277 ? -9.516 -6.626 26.728 1.00 80.31 277 MET A CA 1
ATOM 2074 C C . MET A 1 277 ? -9.203 -6.474 28.219 1.00 80.31 277 MET A C 1
ATOM 2076 O O . MET A 1 277 ? -10.051 -6.801 29.048 1.00 80.31 277 MET A O 1
ATOM 2080 N N . LEU A 1 278 ? -8.011 -5.991 28.573 1.00 84.12 278 LEU A N 1
ATOM 2081 C CA . LEU A 1 278 ? -7.633 -5.702 29.954 1.00 84.12 278 LEU A CA 1
ATOM 2082 C C . LEU A 1 278 ? -8.462 -4.544 30.517 1.00 84.12 278 LEU A C 1
ATOM 2084 O O . LEU A 1 278 ? -9.038 -4.695 31.591 1.00 84.12 278 LEU A O 1
ATOM 2088 N N . ILE A 1 279 ? -8.604 -3.441 29.775 1.00 82.31 279 ILE A N 1
ATOM 2089 C CA . ILE A 1 279 ? -9.494 -2.334 30.153 1.00 82.31 279 ILE A CA 1
ATOM 2090 C C . ILE A 1 279 ? -10.923 -2.843 30.316 1.00 82.31 279 ILE A C 1
ATOM 2092 O O . ILE A 1 279 ? -11.530 -2.598 31.352 1.00 82.31 279 ILE A O 1
ATOM 2096 N N . LEU A 1 280 ? -11.448 -3.593 29.343 1.00 80.62 280 LEU A N 1
ATOM 2097 C CA . LEU A 1 280 ? -12.811 -4.118 29.396 1.00 80.62 280 LEU A CA 1
ATOM 2098 C C . LEU A 1 280 ? -13.031 -5.000 30.632 1.00 80.62 280 LEU A C 1
ATOM 2100 O O . LEU A 1 280 ? -14.022 -4.820 31.335 1.00 80.62 280 LEU A O 1
ATOM 2104 N N . LYS A 1 281 ? -12.103 -5.919 30.932 1.00 85.19 281 LYS A N 1
ATOM 2105 C CA . LYS A 1 281 ? -12.170 -6.766 32.135 1.00 85.19 281 LYS A CA 1
ATOM 2106 C C . LYS A 1 281 ? -12.157 -5.932 33.415 1.00 85.19 281 LYS A C 1
ATOM 2108 O O . LYS A 1 281 ? -12.978 -6.179 34.293 1.00 85.19 281 LYS A O 1
ATOM 2113 N N . THR A 1 282 ? -11.270 -4.943 33.508 1.00 86.00 282 THR A N 1
ATOM 2114 C CA . THR A 1 282 ? -11.160 -4.055 34.676 1.00 86.00 282 THR A CA 1
ATOM 2115 C C . THR A 1 282 ? -12.412 -3.204 34.857 1.00 86.00 282 THR A C 1
ATOM 2117 O O . THR A 1 282 ? -12.920 -3.092 35.969 1.00 86.00 282 THR A O 1
ATOM 2120 N N . VAL A 1 283 ? -12.950 -2.648 33.771 1.00 84.25 283 VAL A N 1
ATOM 2121 C CA . VAL A 1 283 ? -14.172 -1.842 33.794 1.00 84.25 283 VAL A CA 1
ATOM 2122 C C . VAL A 1 283 ? -15.375 -2.689 34.201 1.00 84.25 283 VAL A C 1
ATOM 2124 O O . VAL A 1 283 ? -16.112 -2.294 35.096 1.00 84.25 283 VAL A O 1
ATOM 2127 N N . VAL A 1 284 ? -15.562 -3.870 33.605 1.00 84.38 284 VAL A N 1
ATOM 2128 C CA . VAL A 1 284 ? -16.661 -4.778 33.975 1.00 84.38 284 VAL A CA 1
ATOM 2129 C C . VAL A 1 284 ? -16.542 -5.213 35.435 1.00 84.38 284 VAL A C 1
ATOM 2131 O O . VAL A 1 284 ? -17.543 -5.214 36.150 1.00 84.38 284 VAL A O 1
ATOM 2134 N N . PHE A 1 285 ? -15.330 -5.530 35.897 1.00 89.38 285 PHE A N 1
ATOM 2135 C CA . PHE A 1 285 ? -15.077 -5.839 37.302 1.00 89.38 285 PHE A CA 1
ATOM 2136 C C . PHE A 1 285 ? -15.458 -4.668 38.214 1.00 89.38 285 PHE A C 1
ATOM 2138 O O . PHE A 1 285 ? -16.183 -4.874 39.183 1.00 89.38 285 PHE A O 1
ATOM 2145 N N . LEU A 1 286 ? -15.031 -3.444 37.888 1.00 88.19 286 LEU A N 1
ATOM 2146 C CA . LEU A 1 286 ? -15.347 -2.245 38.664 1.00 88.19 286 LEU A CA 1
ATOM 2147 C C . LEU A 1 286 ? -16.857 -1.969 38.690 1.00 88.19 286 LEU A C 1
ATOM 2149 O O . LEU A 1 286 ? -17.405 -1.714 39.758 1.00 88.19 286 LEU A O 1
ATOM 2153 N N . VAL A 1 287 ? -17.538 -2.066 37.543 1.00 87.75 287 VAL A N 1
ATOM 2154 C CA . VAL A 1 287 ? -18.995 -1.884 37.450 1.00 87.75 287 VAL A CA 1
ATOM 2155 C C . VAL A 1 287 ? -19.719 -2.904 38.323 1.00 87.75 287 VAL A C 1
ATOM 2157 O O . VAL A 1 287 ? -20.580 -2.529 39.114 1.00 87.75 287 VAL A O 1
ATOM 2160 N N . LEU A 1 288 ? -19.352 -4.183 38.214 1.00 89.25 288 LEU A N 1
ATOM 2161 C CA . LEU A 1 288 ? -19.966 -5.248 39.002 1.00 89.25 288 LEU A CA 1
ATOM 2162 C C . LEU A 1 288 ? -19.684 -5.070 40.499 1.00 89.25 288 LEU A C 1
ATOM 2164 O O . LEU A 1 288 ? -20.586 -5.229 41.316 1.00 89.25 288 LEU A O 1
ATOM 2168 N N . PHE A 1 289 ? -18.456 -4.699 40.857 1.00 91.25 289 PHE A N 1
ATOM 2169 C CA . PHE A 1 289 ? -18.056 -4.440 42.235 1.00 91.25 289 PHE A CA 1
ATOM 2170 C C . PHE A 1 289 ? -18.864 -3.291 42.853 1.00 91.25 289 PHE A C 1
ATOM 2172 O O . PHE A 1 289 ? -19.459 -3.462 43.917 1.00 91.25 289 PHE A O 1
ATOM 2179 N N . ILE A 1 290 ? -18.948 -2.143 42.173 1.00 89.94 290 ILE A N 1
ATOM 2180 C CA . ILE A 1 290 ? -19.703 -0.976 42.653 1.00 89.94 290 ILE A CA 1
ATOM 2181 C C . ILE A 1 290 ? -21.200 -1.291 42.733 1.00 89.94 290 ILE A C 1
ATOM 2183 O O . ILE A 1 290 ? -21.855 -0.881 43.695 1.00 89.94 290 ILE A O 1
ATOM 2187 N N . LEU A 1 291 ? -21.740 -2.041 41.769 1.00 88.56 291 LEU A N 1
ATOM 2188 C CA . LEU A 1 291 ? -23.133 -2.478 41.783 1.00 88.56 291 LEU A CA 1
ATOM 2189 C C . LEU A 1 291 ? -23.427 -3.361 43.003 1.00 88.56 291 LEU A C 1
ATOM 2191 O O . LEU A 1 291 ? -24.359 -3.070 43.748 1.00 88.56 291 LEU A O 1
ATOM 2195 N N . ILE A 1 292 ? -22.616 -4.399 43.238 1.00 92.50 292 ILE A N 1
ATOM 2196 C CA . ILE A 1 292 ? -22.785 -5.317 44.375 1.00 92.50 292 ILE A CA 1
ATOM 2197 C C . ILE A 1 292 ? -22.710 -4.551 45.698 1.00 92.50 292 ILE A C 1
ATOM 2199 O O . ILE A 1 292 ? -23.579 -4.722 46.553 1.00 92.50 292 ILE A O 1
ATOM 2203 N N . VAL A 1 293 ? -21.711 -3.677 45.859 1.00 93.00 293 VAL A N 1
ATOM 2204 C CA . VAL A 1 293 ? -21.541 -2.888 47.086 1.00 93.00 293 VAL A CA 1
ATOM 2205 C C . VAL A 1 293 ? -22.743 -1.970 47.313 1.00 93.00 293 VAL A C 1
ATOM 2207 O O . VAL A 1 293 ? -23.330 -2.005 48.391 1.00 93.00 293 VAL A O 1
ATOM 2210 N N . ASN A 1 294 ? -23.171 -1.192 46.315 1.00 89.69 294 ASN A N 1
ATOM 2211 C CA . ASN A 1 294 ? -24.298 -0.273 46.498 1.00 89.69 294 ASN A CA 1
ATOM 2212 C C . ASN A 1 294 ? -25.618 -1.005 46.785 1.00 89.69 294 ASN A C 1
ATOM 2214 O O . ASN A 1 294 ? -26.364 -0.575 47.667 1.00 89.69 294 ASN A O 1
ATOM 2218 N N . VAL A 1 295 ? -25.879 -2.126 46.106 1.00 90.44 295 VAL A N 1
ATOM 2219 C CA . VAL A 1 295 ? -27.068 -2.951 46.370 1.00 90.44 295 VAL A CA 1
ATOM 2220 C C . VAL A 1 295 ? -27.004 -3.559 47.775 1.00 90.44 295 VAL A C 1
ATOM 2222 O O . VAL A 1 295 ? -28.008 -3.557 48.482 1.00 90.44 295 VAL A O 1
ATOM 2225 N N . SER A 1 296 ? -25.827 -4.001 48.237 1.00 91.81 296 SER A N 1
ATOM 2226 C CA . SER A 1 296 ? -25.656 -4.526 49.604 1.00 91.81 296 SER A CA 1
ATOM 2227 C C . SER A 1 296 ? -25.861 -3.472 50.701 1.00 91.81 296 SER A C 1
ATOM 2229 O O . SER A 1 296 ? -26.269 -3.810 51.808 1.00 91.81 296 SER A O 1
ATOM 2231 N N . VAL A 1 297 ? -25.644 -2.191 50.380 1.00 91.88 297 VAL A N 1
ATOM 2232 C CA . VAL A 1 297 ? -25.921 -1.037 51.256 1.00 91.88 297 VAL A CA 1
ATOM 2233 C C . VAL A 1 297 ? -27.402 -0.609 51.183 1.00 91.88 297 VAL A C 1
ATOM 2235 O O . VAL A 1 297 ? -27.824 0.302 51.891 1.00 91.88 297 VAL A O 1
ATOM 2238 N N . GLY A 1 298 ? -28.222 -1.285 50.370 1.00 88.19 298 GLY A N 1
ATOM 2239 C CA . GLY A 1 298 ? -29.665 -1.050 50.258 1.00 88.19 298 GLY A CA 1
ATOM 2240 C C . GLY A 1 298 ? -30.060 0.038 49.259 1.00 88.19 298 GLY A C 1
ATOM 2241 O O . GLY A 1 298 ? -31.188 0.525 49.313 1.00 88.19 298 GLY A O 1
ATOM 2242 N N . ARG A 1 299 ? -29.158 0.450 48.356 1.00 86.56 299 ARG A N 1
ATOM 2243 C CA . ARG A 1 299 ? -29.503 1.383 47.272 1.00 86.56 299 ARG A CA 1
ATOM 2244 C C . ARG A 1 299 ? -30.266 0.680 46.154 1.00 86.56 299 ARG A C 1
ATOM 2246 O O . ARG A 1 299 ? -30.092 -0.516 45.928 1.00 86.56 299 ARG A O 1
ATOM 2253 N N . ASP A 1 300 ? -31.065 1.455 45.422 1.00 87.56 300 ASP A N 1
ATOM 2254 C CA . ASP A 1 300 ? -31.779 0.967 44.246 1.00 87.56 300 ASP A CA 1
ATOM 2255 C C . ASP A 1 300 ? -30.804 0.390 43.205 1.00 87.56 300 ASP A C 1
ATOM 2257 O O . ASP A 1 300 ? -29.754 0.975 42.913 1.00 87.56 300 ASP A O 1
ATOM 2261 N N . ALA A 1 301 ? -31.133 -0.784 42.664 1.00 82.56 301 ALA A N 1
ATOM 2262 C CA . ALA A 1 301 ? -30.247 -1.522 41.769 1.00 82.56 301 ALA A CA 1
ATOM 2263 C C . ALA A 1 301 ? -30.057 -0.813 40.423 1.00 82.56 301 ALA A C 1
ATOM 2265 O O . ALA A 1 301 ? -28.956 -0.848 39.866 1.00 82.56 301 ALA A O 1
ATOM 2266 N N . LEU A 1 302 ? -31.099 -0.148 39.917 1.00 79.81 302 LEU A N 1
ATOM 2267 C CA . LEU A 1 302 ? -31.048 0.578 38.655 1.00 79.81 302 LEU A CA 1
ATOM 2268 C C . LEU A 1 302 ? -30.185 1.832 38.827 1.00 79.81 302 LEU A C 1
ATOM 2270 O O . LEU A 1 302 ? -29.213 1.995 38.090 1.00 79.81 302 LEU A O 1
ATOM 2274 N N . GLN A 1 303 ? -30.422 2.636 39.866 1.00 79.94 303 GLN A N 1
ATOM 2275 C CA . GLN A 1 303 ? -29.580 3.802 40.179 1.00 79.94 303 GLN A CA 1
ATOM 2276 C C . GLN A 1 303 ? -28.115 3.416 40.435 1.00 79.94 303 GLN A C 1
ATOM 2278 O O . GLN A 1 303 ? -27.189 4.099 39.990 1.00 79.94 303 GLN A O 1
ATOM 2283 N N . SER A 1 304 ? -27.888 2.286 41.108 1.00 87.12 304 SER A N 1
ATOM 2284 C CA . SER A 1 304 ? -26.546 1.757 41.370 1.00 87.12 304 SER A CA 1
ATOM 2285 C C . SER A 1 304 ? -25.831 1.329 40.088 1.00 87.12 304 SER A C 1
ATOM 2287 O O . SER A 1 304 ? -24.638 1.6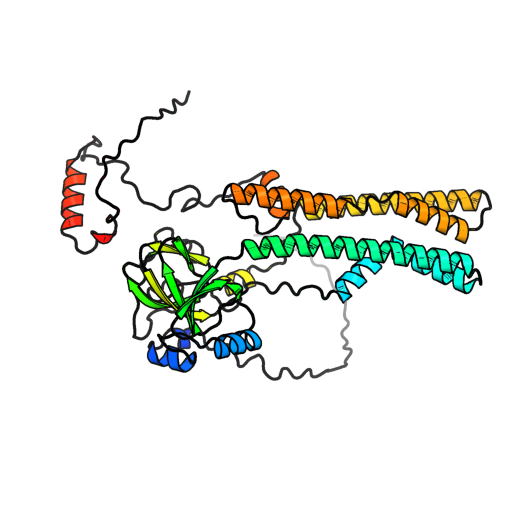02 39.933 1.00 87.12 304 SER A O 1
ATOM 2289 N N . LEU A 1 305 ? -26.542 0.696 39.149 1.00 82.19 305 LEU A N 1
ATOM 2290 C CA . LEU A 1 305 ? -26.007 0.332 37.836 1.00 82.19 305 LEU A CA 1
ATOM 2291 C C . LEU A 1 305 ? -25.645 1.583 37.031 1.00 82.19 305 LEU A C 1
ATOM 2293 O O . LEU A 1 305 ? -24.537 1.664 36.501 1.00 82.19 305 LEU A O 1
ATOM 2297 N N . LEU A 1 306 ? -26.542 2.572 36.990 1.00 78.38 306 LEU A N 1
ATOM 2298 C CA . LEU A 1 306 ? -26.314 3.836 36.288 1.00 78.38 306 LEU A CA 1
ATOM 2299 C C . LEU A 1 306 ? -25.089 4.573 36.831 1.00 78.38 306 LEU A C 1
ATOM 2301 O O . LEU A 1 306 ? -24.220 4.972 36.055 1.00 78.38 306 LEU A O 1
ATOM 2305 N N . PHE A 1 307 ? -24.972 4.682 38.156 1.00 82.06 307 PHE A N 1
ATOM 2306 C CA . PHE A 1 307 ? -23.813 5.293 38.804 1.00 82.06 307 PHE A CA 1
ATOM 2307 C C . PHE A 1 307 ? -22.508 4.549 38.479 1.00 82.06 307 PHE A C 1
ATOM 2309 O O . PHE A 1 307 ? -21.503 5.168 38.124 1.00 82.06 307 PHE A O 1
ATOM 2316 N N . SER A 1 308 ? -22.533 3.216 38.547 1.00 85.06 308 SER A N 1
ATOM 2317 C CA . SER A 1 308 ? -21.367 2.369 38.264 1.00 85.06 308 SER A CA 1
ATOM 2318 C C . SER A 1 308 ? -20.881 2.527 36.823 1.00 85.06 308 SER A C 1
ATOM 2320 O O . SER A 1 308 ? -19.680 2.655 36.581 1.00 85.06 308 SER A O 1
ATOM 2322 N N . VAL A 1 309 ? -21.809 2.545 35.861 1.00 78.88 309 VAL A N 1
ATOM 2323 C CA . VAL A 1 309 ? -21.478 2.678 34.438 1.00 78.88 309 VAL A CA 1
ATOM 2324 C C . VAL A 1 309 ? -21.033 4.101 34.095 1.00 78.88 309 VAL A C 1
ATOM 2326 O O . VAL A 1 309 ? -20.067 4.259 33.351 1.00 78.88 309 VAL A O 1
ATOM 2329 N N . ALA A 1 310 ? -21.658 5.135 34.668 1.00 77.56 310 ALA A N 1
ATOM 2330 C CA . ALA A 1 310 ? -21.229 6.523 34.478 1.00 77.56 310 ALA A CA 1
ATOM 2331 C C . ALA A 1 310 ? -19.778 6.738 34.939 1.00 77.56 310 ALA A C 1
ATOM 2333 O O . ALA A 1 310 ? -18.977 7.340 34.220 1.00 77.56 310 ALA A O 1
ATOM 2334 N N . LEU A 1 311 ? -19.415 6.183 36.101 1.00 82.62 311 LEU A N 1
ATOM 2335 C CA . LEU A 1 311 ? -18.041 6.229 36.597 1.00 82.62 311 LEU A CA 1
ATOM 2336 C C . LEU A 1 311 ? -17.082 5.447 35.688 1.00 82.62 311 LEU A C 1
ATOM 2338 O O . LEU A 1 311 ? -16.008 5.938 35.354 1.00 82.62 311 LEU A O 1
ATOM 2342 N N . ALA A 1 312 ? -17.475 4.251 35.251 1.00 79.94 312 ALA A N 1
ATOM 2343 C CA . ALA A 1 312 ? -16.687 3.425 34.341 1.00 79.94 312 ALA A CA 1
ATOM 2344 C C . ALA A 1 312 ? -16.387 4.108 32.998 1.00 79.94 312 ALA A C 1
ATOM 2346 O O . ALA A 1 312 ? -15.245 4.073 32.537 1.00 79.94 312 ALA A O 1
ATOM 2347 N N . VAL A 1 313 ? -17.385 4.749 32.384 1.00 73.81 313 VAL A N 1
ATOM 2348 C CA . VAL A 1 313 ? -17.198 5.528 31.150 1.00 73.81 313 VAL A CA 1
ATOM 2349 C C . VAL A 1 313 ? -16.234 6.688 31.403 1.00 73.81 313 VAL A C 1
ATOM 2351 O O . VAL A 1 313 ? -15.290 6.863 30.641 1.00 73.81 313 VAL A O 1
ATOM 2354 N N . GLY A 1 314 ? -16.391 7.411 32.519 1.00 73.56 314 GLY A N 1
ATOM 2355 C CA . GLY A 1 314 ? -15.488 8.507 32.892 1.00 73.56 314 GLY A CA 1
ATOM 2356 C C . GLY A 1 314 ? -14.031 8.085 33.130 1.00 73.56 314 GLY A C 1
ATOM 2357 O O . GLY A 1 314 ? -13.123 8.896 32.963 1.00 73.56 314 GLY A O 1
ATOM 2358 N N . LEU A 1 315 ? -13.796 6.822 33.495 1.00 76.38 315 LEU A N 1
ATOM 2359 C CA . LEU A 1 315 ? -12.462 6.259 33.731 1.00 76.38 315 LEU A CA 1
ATOM 2360 C C . LEU A 1 315 ? -11.868 5.553 32.502 1.00 76.38 315 LEU A C 1
ATOM 2362 O O . LEU A 1 315 ? -10.696 5.171 32.525 1.00 76.38 315 LEU A O 1
ATOM 2366 N N . THR A 1 316 ? -12.646 5.352 31.437 1.00 74.12 316 THR A N 1
ATOM 2367 C CA . THR A 1 316 ? -12.181 4.636 30.246 1.00 74.12 316 THR A CA 1
ATOM 2368 C C . THR A 1 316 ? -11.279 5.553 29.409 1.00 74.12 316 THR A C 1
ATOM 2370 O O . THR A 1 316 ? -11.709 6.636 29.010 1.00 74.12 316 THR A O 1
ATOM 2373 N N . PRO A 1 317 ? -10.029 5.159 29.097 1.00 71.94 317 PRO A N 1
ATOM 2374 C CA . PRO A 1 317 ? -9.120 5.984 28.304 1.00 71.94 317 PRO A CA 1
ATOM 2375 C C . PRO A 1 317 ? -9.466 5.894 26.808 1.00 71.94 317 PRO A C 1
ATOM 2377 O O . PRO A 1 317 ? -8.754 5.274 26.015 1.00 71.94 317 PRO A O 1
ATOM 2380 N N . GLU A 1 318 ? -10.565 6.537 26.411 1.00 71.62 318 GLU A N 1
ATOM 2381 C CA . GLU A 1 318 ? -11.087 6.523 25.034 1.00 71.62 318 GLU A CA 1
ATOM 2382 C C . GLU A 1 318 ? -10.150 7.200 24.022 1.00 71.62 318 GLU A C 1
ATOM 2384 O O . GLU A 1 318 ? -10.198 6.908 22.829 1.00 71.62 318 GLU A O 1
ATOM 2389 N N . PHE A 1 319 ? -9.247 8.069 24.484 1.00 71.56 319 PHE A N 1
ATOM 2390 C CA . PHE A 1 319 ? -8.325 8.806 23.616 1.00 71.56 319 PHE A CA 1
ATOM 2391 C C . PHE A 1 319 ? -7.133 7.982 23.124 1.00 71.56 319 PHE A C 1
ATOM 2393 O O . PHE A 1 319 ? -6.435 8.415 22.207 1.00 71.56 319 PHE A O 1
ATOM 2400 N N . LEU A 1 320 ? -6.879 6.805 23.699 1.00 75.50 320 LEU A N 1
ATOM 2401 C CA . LEU A 1 320 ? -5.676 6.024 23.404 1.00 75.50 320 LEU A CA 1
ATOM 2402 C C . LEU A 1 320 ? -5.555 5.599 21.919 1.00 75.50 320 LEU A C 1
ATOM 2404 O O . LEU A 1 320 ? -4.477 5.782 21.343 1.00 75.50 320 LEU A O 1
ATOM 2408 N N . PRO A 1 321 ? -6.620 5.125 21.236 1.00 69.19 321 PRO A N 1
ATOM 2409 C CA . PRO A 1 321 ? -6.564 4.822 19.801 1.00 69.19 321 PRO A CA 1
ATOM 2410 C C . PRO A 1 321 ? -6.289 6.060 18.933 1.00 69.19 321 PRO A C 1
ATOM 2412 O O . PRO A 1 321 ? -5.602 5.980 17.914 1.00 69.19 321 PRO A O 1
ATOM 2415 N N . MET A 1 322 ? -6.796 7.225 19.343 1.00 72.19 322 MET A N 1
ATOM 2416 C CA . MET A 1 322 ? -6.576 8.481 18.625 1.00 72.19 322 MET A CA 1
ATOM 2417 C C . MET A 1 322 ? -5.135 8.967 18.797 1.00 72.19 322 MET A C 1
ATOM 2419 O O . MET A 1 322 ? -4.470 9.245 17.799 1.00 72.19 322 MET A O 1
ATOM 2423 N N . ILE A 1 323 ? -4.630 8.993 20.035 1.00 81.06 323 ILE A N 1
ATOM 2424 C CA . ILE A 1 323 ? -3.249 9.390 20.348 1.00 81.06 323 ILE A CA 1
ATOM 2425 C C . ILE A 1 323 ? -2.269 8.522 19.557 1.00 81.06 323 ILE A C 1
ATOM 2427 O O . ILE A 1 323 ? -1.429 9.051 18.834 1.00 81.06 323 ILE A O 1
ATOM 2431 N N . THR A 1 324 ? -2.424 7.198 19.615 1.00 80.75 324 THR A N 1
ATOM 2432 C CA . THR A 1 324 ? -1.549 6.266 18.884 1.00 80.75 324 THR A CA 1
ATOM 2433 C C . THR A 1 324 ? -1.595 6.493 17.372 1.00 80.75 324 THR A C 1
ATOM 2435 O O . THR A 1 324 ? -0.545 6.590 16.739 1.00 80.75 324 THR A O 1
ATOM 2438 N N . THR A 1 325 ? -2.785 6.662 16.788 1.00 75.12 325 THR A N 1
ATOM 2439 C CA . THR A 1 325 ? -2.936 6.921 15.346 1.00 75.12 325 THR A CA 1
ATOM 2440 C C . THR A 1 325 ? -2.272 8.233 14.924 1.00 75.12 325 THR A C 1
ATOM 2442 O O . THR A 1 325 ? -1.560 8.264 13.919 1.00 75.12 325 THR A O 1
ATOM 2445 N N . VAL A 1 326 ? -2.464 9.314 15.687 1.00 78.00 326 VAL A N 1
ATOM 2446 C CA . VAL A 1 326 ? -1.867 10.627 15.393 1.00 78.00 326 VAL A CA 1
ATOM 2447 C C . VAL A 1 326 ? -0.346 10.580 15.523 1.00 78.00 326 VAL A C 1
ATOM 2449 O O . VAL A 1 326 ? 0.351 11.070 14.632 1.00 78.00 326 VAL A O 1
ATOM 2452 N N . THR A 1 327 ? 0.179 9.957 16.579 1.00 84.06 327 THR A N 1
ATOM 2453 C CA . THR A 1 327 ? 1.627 9.811 16.779 1.00 84.06 327 THR A CA 1
ATOM 2454 C C . THR A 1 327 ? 2.266 8.980 15.664 1.00 84.06 327 THR A C 1
ATOM 2456 O O . THR A 1 327 ? 3.275 9.398 15.096 1.00 84.06 327 THR A O 1
ATOM 2459 N N . LEU A 1 328 ? 1.659 7.852 15.270 1.00 85.44 328 LEU A N 1
ATOM 2460 C CA . LEU A 1 328 ? 2.154 7.039 14.151 1.00 85.44 328 LEU A CA 1
ATOM 2461 C C . LEU A 1 328 ? 2.076 7.790 12.817 1.00 85.44 328 LEU A C 1
ATOM 2463 O O . LEU A 1 328 ? 3.001 7.705 12.010 1.00 85.44 328 LEU A O 1
ATOM 2467 N N . ALA A 1 329 ? 1.013 8.562 12.582 1.00 81.81 329 ALA A N 1
ATOM 2468 C CA . ALA A 1 329 ? 0.891 9.382 11.380 1.00 81.81 329 ALA A CA 1
ATOM 2469 C C . ALA A 1 329 ? 1.985 10.458 11.305 1.00 81.81 329 ALA A C 1
ATOM 2471 O O . ALA A 1 329 ? 2.579 10.653 10.246 1.00 81.81 329 ALA A O 1
ATOM 2472 N N . GLN A 1 330 ? 2.305 11.122 12.418 1.00 83.62 330 GLN A N 1
ATOM 2473 C CA . GLN A 1 330 ? 3.429 12.062 12.478 1.00 83.62 330 GLN A CA 1
ATOM 2474 C C . GLN A 1 330 ? 4.773 11.364 12.217 1.00 83.62 330 GLN A C 1
ATOM 2476 O O . GLN A 1 330 ? 5.583 11.881 11.445 1.00 83.62 330 GLN A O 1
ATOM 2481 N N . GLY A 1 331 ? 4.980 10.166 12.776 1.00 87.31 331 GLY A N 1
ATOM 2482 C CA . GLY A 1 331 ? 6.154 9.335 12.490 1.00 87.31 331 GLY A CA 1
ATOM 2483 C C . GLY A 1 331 ? 6.282 8.986 11.003 1.00 87.31 331 GLY A C 1
ATOM 2484 O O . GLY A 1 331 ? 7.359 9.132 10.426 1.00 87.31 331 GLY A O 1
ATOM 2485 N N . ALA A 1 332 ? 5.172 8.634 10.347 1.00 83.88 332 ALA A N 1
ATOM 2486 C CA . ALA A 1 332 ? 5.137 8.376 8.906 1.00 83.88 332 ALA A CA 1
ATOM 2487 C C . ALA A 1 332 ? 5.558 9.608 8.085 1.00 83.88 332 ALA A C 1
ATOM 2489 O O . ALA A 1 332 ? 6.331 9.483 7.136 1.00 83.88 332 ALA A O 1
ATOM 2490 N N . VAL A 1 333 ? 5.099 10.808 8.468 1.00 81.44 333 VAL A N 1
ATOM 2491 C CA . VAL A 1 333 ? 5.516 12.069 7.824 1.00 81.44 333 VAL A CA 1
ATOM 2492 C C . VAL A 1 333 ? 7.018 12.301 7.985 1.00 81.44 333 VAL A C 1
ATOM 2494 O O . VAL A 1 333 ? 7.679 12.741 7.045 1.00 81.44 333 VAL A O 1
ATOM 2497 N N . GLN A 1 334 ? 7.568 12.026 9.167 1.00 86.19 334 GLN A N 1
ATOM 2498 C CA . GLN A 1 334 ? 8.992 12.211 9.431 1.00 86.19 334 GLN A CA 1
ATOM 2499 C C . GLN A 1 334 ? 9.859 11.220 8.641 1.00 86.19 334 GLN A C 1
ATOM 2501 O O . GLN A 1 334 ? 10.857 11.635 8.054 1.00 86.19 334 GLN A O 1
ATOM 2506 N N . MET A 1 335 ? 9.441 9.954 8.546 1.00 88.50 335 MET A N 1
ATOM 2507 C CA . MET A 1 335 ? 10.090 8.935 7.711 1.00 88.50 335 MET A CA 1
ATOM 2508 C C . MET A 1 335 ? 10.054 9.300 6.221 1.00 88.50 335 MET A C 1
ATOM 2510 O O . MET A 1 335 ? 11.071 9.192 5.534 1.00 88.50 335 MET A O 1
ATOM 2514 N N . ALA A 1 336 ? 8.933 9.836 5.730 1.00 81.06 336 ALA A N 1
ATOM 2515 C CA . ALA A 1 336 ? 8.809 10.262 4.335 1.00 81.06 336 ALA A CA 1
ATOM 2516 C C . ALA A 1 336 ? 9.808 11.372 3.968 1.00 81.06 336 ALA A C 1
ATOM 2518 O O . ALA A 1 336 ? 10.389 11.345 2.883 1.00 81.06 336 ALA A O 1
ATOM 2519 N N . LYS A 1 337 ? 10.087 12.307 4.890 1.00 81.62 337 LYS A N 1
ATOM 2520 C CA . LYS A 1 337 ? 11.135 13.332 4.702 1.0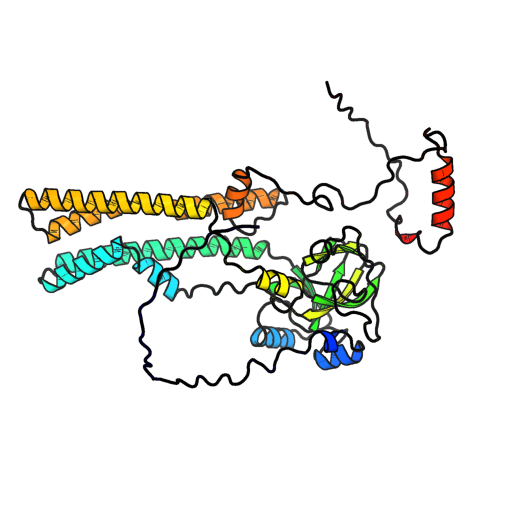0 81.62 337 LYS A CA 1
ATOM 2521 C C . LYS A 1 337 ? 12.538 12.731 4.552 1.00 81.62 337 LYS A C 1
ATOM 2523 O O . LYS A 1 337 ? 13.398 13.360 3.945 1.00 81.62 337 LYS A O 1
ATOM 2528 N N . GLN A 1 338 ? 12.760 11.524 5.069 1.00 87.38 338 GLN A N 1
ATOM 2529 C CA . GLN A 1 338 ? 14.000 10.754 4.929 1.00 87.38 338 GLN A CA 1
ATOM 2530 C C . GLN A 1 338 ? 13.937 9.738 3.776 1.00 87.38 338 GLN A C 1
ATOM 2532 O O . GLN A 1 338 ? 14.725 8.799 3.740 1.00 87.38 338 GLN A O 1
ATOM 2537 N N . LYS A 1 339 ? 13.016 9.926 2.818 1.00 81.94 339 LYS A N 1
ATOM 2538 C CA . LYS A 1 339 ? 12.801 9.047 1.654 1.00 81.94 339 LYS A CA 1
ATOM 2539 C C . LYS A 1 339 ? 12.298 7.635 2.004 1.00 81.94 339 LYS A C 1
ATOM 2541 O O . LYS A 1 339 ? 12.384 6.738 1.172 1.00 81.94 339 LYS A O 1
ATOM 2546 N N . VAL A 1 340 ? 11.718 7.436 3.192 1.00 85.31 340 VAL A N 1
ATOM 2547 C CA . VAL A 1 340 ? 11.089 6.167 3.600 1.00 85.31 340 VAL A CA 1
ATOM 2548 C C . VAL A 1 340 ? 9.568 6.307 3.572 1.00 85.31 340 VAL A C 1
ATOM 2550 O O . VAL A 1 340 ? 8.981 7.058 4.348 1.00 85.31 340 VAL A O 1
ATOM 2553 N N . ILE A 1 341 ? 8.903 5.573 2.679 1.00 81.12 341 ILE A N 1
ATOM 2554 C CA . ILE A 1 341 ? 7.447 5.659 2.492 1.00 81.12 341 ILE A CA 1
ATOM 2555 C C . ILE A 1 341 ? 6.728 4.582 3.312 1.00 81.12 341 ILE A C 1
ATOM 2557 O O . ILE A 1 341 ? 6.837 3.388 3.036 1.00 81.12 341 ILE A O 1
ATOM 2561 N N . VAL A 1 342 ? 5.915 5.014 4.279 1.00 75.31 342 VAL A N 1
ATOM 2562 C CA . VAL A 1 342 ? 5.106 4.130 5.130 1.00 75.31 342 VAL A CA 1
ATOM 2563 C C . VAL A 1 342 ? 3.700 3.964 4.546 1.00 75.31 342 VAL A C 1
ATOM 2565 O O . VAL A 1 342 ? 2.885 4.884 4.586 1.00 75.31 342 VAL A O 1
ATOM 2568 N N . LYS A 1 343 ? 3.386 2.767 4.035 1.00 63.59 343 LYS A N 1
ATOM 2569 C CA . LYS A 1 343 ? 2.053 2.441 3.481 1.00 63.59 343 LYS A CA 1
ATOM 2570 C C . LYS A 1 343 ? 1.012 2.116 4.562 1.00 63.59 343 LYS A C 1
ATOM 2572 O O . LYS A 1 343 ? -0.165 2.437 4.408 1.00 63.59 343 LYS A O 1
ATOM 2577 N N . HIS A 1 344 ? 1.445 1.510 5.668 1.00 69.94 344 HIS A N 1
ATOM 2578 C CA . HIS A 1 344 ? 0.601 1.129 6.803 1.00 69.94 344 HIS A CA 1
ATOM 2579 C C . HIS A 1 344 ? 1.198 1.680 8.098 1.00 69.94 344 HIS A C 1
ATOM 2581 O O . HIS A 1 344 ? 2.356 1.407 8.390 1.00 69.94 344 HIS A O 1
ATOM 2587 N N . LEU A 1 345 ? 0.422 2.426 8.891 1.00 78.31 345 LEU A N 1
ATOM 2588 C CA . LEU A 1 345 ? 0.926 3.061 10.120 1.00 78.31 345 LEU A CA 1
ATOM 2589 C C . LEU A 1 345 ? 1.465 2.047 11.142 1.00 78.31 345 LEU A C 1
ATOM 2591 O O . LEU A 1 345 ? 2.466 2.316 11.800 1.00 78.31 345 LEU A O 1
ATOM 2595 N N . SER A 1 346 ? 0.854 0.861 11.228 1.00 79.62 346 SER A N 1
ATOM 2596 C CA . SER A 1 346 ? 1.324 -0.239 12.082 1.00 79.62 346 SER A CA 1
ATOM 2597 C C . SER A 1 346 ? 2.718 -0.751 11.699 1.00 79.62 346 SER A C 1
ATOM 2599 O O . SER A 1 346 ? 3.431 -1.260 12.559 1.00 79.62 346 SER A O 1
ATOM 2601 N N . ALA A 1 347 ? 3.160 -0.555 10.450 1.00 80.62 347 ALA A N 1
ATOM 2602 C CA . ALA A 1 347 ? 4.484 -0.982 10.001 1.00 80.62 347 ALA A CA 1
ATOM 2603 C C . ALA A 1 347 ? 5.625 -0.248 10.724 1.00 80.62 347 ALA A C 1
ATOM 2605 O O . ALA A 1 347 ? 6.707 -0.807 10.850 1.00 80.62 347 ALA A O 1
ATOM 2606 N N . ILE A 1 348 ? 5.387 0.966 11.237 1.00 87.75 348 ILE A N 1
ATOM 2607 C CA . ILE A 1 348 ? 6.386 1.720 12.012 1.00 87.75 348 ILE A CA 1
ATOM 2608 C C . ILE A 1 348 ? 6.728 0.975 13.308 1.00 87.75 348 ILE A C 1
ATOM 2610 O O . ILE A 1 348 ? 7.898 0.837 13.648 1.00 87.75 348 ILE A O 1
ATOM 2614 N N . GLN A 1 349 ? 5.713 0.462 14.011 1.00 86.81 349 GLN A N 1
ATOM 2615 C CA . GLN A 1 349 ? 5.905 -0.329 15.231 1.00 86.81 349 GLN A CA 1
ATOM 2616 C C . GLN A 1 349 ? 6.523 -1.688 14.922 1.00 86.81 349 GLN A C 1
ATOM 2618 O O . GLN A 1 349 ? 7.456 -2.094 15.606 1.00 86.81 349 GLN A O 1
ATOM 2623 N N . ASN A 1 350 ? 6.060 -2.359 13.861 1.00 82.75 350 ASN A N 1
ATOM 2624 C CA . ASN A 1 350 ? 6.643 -3.632 13.436 1.00 82.75 350 ASN A CA 1
ATOM 2625 C C . ASN A 1 350 ? 8.137 -3.479 13.124 1.00 82.75 350 ASN A C 1
ATOM 2627 O O . ASN A 1 350 ? 8.927 -4.286 13.586 1.00 82.75 350 ASN A O 1
ATOM 2631 N N . LEU A 1 351 ? 8.533 -2.418 12.410 1.00 86.69 351 LEU A N 1
ATOM 2632 C CA . LEU A 1 351 ? 9.940 -2.143 12.111 1.00 86.69 351 LEU A CA 1
ATOM 2633 C C . LEU A 1 351 ? 10.767 -1.891 13.383 1.00 86.69 351 LEU A C 1
ATOM 2635 O O . LEU A 1 351 ? 11.915 -2.309 13.457 1.00 86.69 351 LEU A O 1
ATOM 2639 N N . GLY A 1 352 ? 10.188 -1.225 14.385 1.00 87.06 352 GLY A N 1
ATOM 2640 C CA . GLY A 1 352 ? 10.841 -0.992 15.677 1.00 87.06 352 GLY A CA 1
ATOM 2641 C C . GLY A 1 352 ? 10.905 -2.218 16.595 1.00 87.06 352 GLY A C 1
ATOM 2642 O O . GLY A 1 352 ? 11.651 -2.194 17.566 1.00 87.06 352 GLY A O 1
ATOM 2643 N N . SER A 1 353 ? 10.136 -3.268 16.302 1.00 86.00 353 SER A N 1
ATOM 2644 C CA . SER A 1 353 ? 10.044 -4.503 17.097 1.00 86.00 353 SER A CA 1
ATOM 2645 C C . SER A 1 353 ? 10.572 -5.731 16.350 1.00 86.00 353 SER A C 1
ATOM 2647 O O . SER A 1 353 ? 10.237 -6.856 16.704 1.00 86.00 353 SER A O 1
ATOM 2649 N N . ILE A 1 354 ? 11.383 -5.537 15.305 1.00 88.44 354 ILE A N 1
ATOM 2650 C CA . ILE A 1 354 ? 11.973 -6.659 14.572 1.00 88.44 354 ILE A CA 1
ATOM 2651 C C . ILE A 1 354 ? 13.022 -7.381 15.427 1.00 88.44 354 ILE A C 1
ATOM 2653 O O . ILE A 1 354 ? 13.968 -6.765 15.910 1.00 88.44 354 ILE A O 1
ATOM 2657 N N . ASP A 1 355 ? 12.888 -8.701 15.545 1.00 90.56 355 ASP A N 1
ATOM 2658 C CA . ASP A 1 355 ? 13.938 -9.575 16.093 1.00 90.56 355 ASP A CA 1
ATOM 2659 C C . ASP A 1 355 ? 14.788 -10.203 14.981 1.00 90.56 355 ASP A C 1
ATOM 2661 O O . ASP A 1 355 ? 15.977 -10.468 15.145 1.00 90.56 355 ASP A O 1
ATOM 2665 N N . VAL A 1 356 ? 14.164 -10.447 13.825 1.00 89.69 356 VAL A N 1
ATOM 2666 C CA . VAL A 1 356 ? 14.784 -11.094 12.669 1.00 89.69 356 VAL A CA 1
ATOM 2667 C C . VAL A 1 356 ? 14.532 -10.242 11.435 1.00 89.69 356 VAL A C 1
ATOM 2669 O O . VAL A 1 356 ? 13.391 -10.057 11.009 1.00 89.69 356 VAL A O 1
ATOM 2672 N N . LEU A 1 357 ? 15.613 -9.742 10.840 1.00 87.88 357 LEU A N 1
ATOM 2673 C CA . LEU A 1 357 ? 15.578 -9.073 9.546 1.00 87.88 357 LEU A CA 1
ATOM 2674 C C . LEU A 1 357 ? 15.934 -10.079 8.450 1.00 87.88 357 LEU A C 1
ATOM 2676 O O . LEU A 1 357 ? 17.103 -10.375 8.212 1.00 87.88 357 LEU A O 1
ATOM 2680 N N . CYS A 1 358 ? 14.918 -10.587 7.760 1.00 82.88 358 CYS A N 1
ATOM 2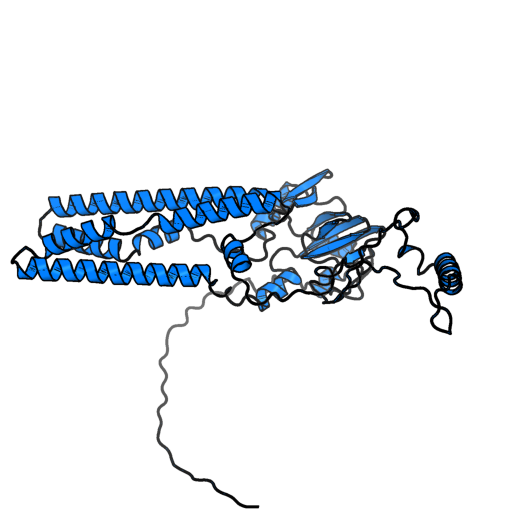681 C CA . CYS A 1 358 ? 15.117 -11.326 6.519 1.00 82.88 358 CYS A CA 1
ATOM 2682 C C . CYS A 1 358 ? 15.244 -10.316 5.378 1.00 82.88 358 CYS A C 1
ATOM 2684 O O . CYS A 1 358 ? 14.249 -9.729 4.955 1.00 82.88 358 CYS A O 1
ATOM 2686 N N . SER A 1 359 ? 16.465 -10.096 4.901 1.00 77.75 359 SER A N 1
ATOM 2687 C CA . SER A 1 359 ? 16.719 -9.259 3.731 1.00 77.75 359 SER A CA 1
ATOM 2688 C C . SER A 1 359 ? 16.948 -10.135 2.513 1.00 77.75 359 SER A C 1
ATOM 2690 O O . SER A 1 359 ? 17.679 -11.122 2.590 1.00 77.75 359 SER A O 1
ATOM 2692 N N . ASP A 1 360 ? 16.384 -9.735 1.377 1.00 73.94 360 ASP A N 1
ATOM 2693 C CA . ASP A 1 360 ? 16.864 -10.243 0.098 1.00 73.94 360 ASP A CA 1
ATOM 2694 C C . ASP A 1 360 ? 18.304 -9.749 -0.127 1.00 73.94 360 ASP A C 1
ATOM 2696 O O . ASP A 1 360 ? 18.707 -8.698 0.385 1.00 73.94 360 ASP A O 1
ATOM 2700 N N . LYS A 1 361 ? 19.109 -10.512 -0.864 1.00 76.69 361 LYS A N 1
ATOM 2701 C CA . LYS A 1 361 ? 20.476 -10.113 -1.201 1.00 76.69 361 LYS A CA 1
ATOM 2702 C C . LYS A 1 361 ? 20.447 -9.074 -2.312 1.00 76.69 361 LYS A C 1
ATOM 2704 O O . LYS A 1 361 ? 21.016 -7.990 -2.174 1.00 76.69 361 LYS A O 1
ATOM 2709 N N . THR A 1 362 ? 19.816 -9.414 -3.430 1.00 60.62 362 THR A N 1
ATOM 2710 C CA . THR A 1 362 ? 19.966 -8.640 -4.658 1.00 60.62 362 THR A CA 1
ATOM 2711 C C . THR A 1 362 ? 19.057 -7.419 -4.649 1.00 60.62 362 THR A C 1
ATOM 2713 O O . THR A 1 362 ? 17.865 -7.526 -4.390 1.00 60.62 362 THR A O 1
ATOM 2716 N N . GLY A 1 363 ? 19.619 -6.237 -4.917 1.00 55.56 363 GLY A N 1
ATOM 2717 C CA . GLY A 1 363 ? 18.851 -4.989 -4.992 1.00 55.56 363 GLY A CA 1
ATOM 2718 C C . GLY A 1 363 ? 18.392 -4.455 -3.631 1.00 55.56 363 GLY A C 1
ATOM 2719 O O . GLY A 1 363 ? 17.775 -3.395 -3.581 1.00 55.56 363 GLY A O 1
ATOM 2720 N N . THR A 1 364 ? 18.706 -5.167 -2.540 1.00 66.25 364 THR A N 1
ATOM 2721 C CA . THR A 1 364 ? 18.470 -4.728 -1.157 1.00 66.25 364 THR A CA 1
ATOM 2722 C C . THR A 1 364 ? 19.790 -4.603 -0.392 1.00 66.25 364 THR A C 1
ATOM 2724 O O . THR A 1 364 ? 20.111 -3.513 0.072 1.00 66.25 364 THR A O 1
ATOM 2727 N N . LEU A 1 365 ? 20.591 -5.676 -0.296 1.00 66.81 365 LEU A N 1
ATOM 2728 C CA . LEU A 1 365 ? 21.948 -5.606 0.274 1.00 66.81 365 LEU A CA 1
ATOM 2729 C C . LEU A 1 365 ? 22.987 -5.188 -0.767 1.00 66.81 365 LEU A C 1
ATOM 2731 O O . LEU A 1 365 ? 23.955 -4.505 -0.445 1.00 66.81 365 LEU A O 1
ATOM 2735 N N . THR A 1 366 ? 22.791 -5.606 -2.017 1.00 70.38 366 THR A N 1
ATOM 2736 C CA . THR A 1 366 ? 23.638 -5.202 -3.140 1.00 70.38 366 THR A CA 1
ATOM 2737 C C . THR A 1 366 ? 22.965 -4.099 -3.944 1.00 70.38 366 THR A C 1
ATOM 2739 O O . THR A 1 366 ? 21.741 -4.035 -4.042 1.00 70.38 366 THR A O 1
ATOM 2742 N N . THR A 1 367 ? 23.764 -3.261 -4.600 1.00 57.31 367 THR A N 1
ATOM 2743 C CA . THR A 1 367 ? 23.288 -2.192 -5.494 1.00 57.31 367 THR A CA 1
ATOM 2744 C C . THR A 1 367 ? 22.616 -2.714 -6.768 1.00 57.31 367 THR A C 1
ATOM 2746 O O . THR A 1 367 ? 22.181 -1.919 -7.594 1.00 57.31 367 THR A O 1
ATOM 2749 N N . GLY A 1 368 ? 22.554 -4.039 -6.965 1.00 58.12 368 GLY A N 1
ATOM 2750 C CA . GLY A 1 368 ? 22.033 -4.662 -8.186 1.00 58.12 368 GLY A CA 1
ATOM 2751 C C . GLY A 1 368 ? 22.888 -4.395 -9.431 1.00 58.12 368 GLY A C 1
ATOM 2752 O O . GLY A 1 368 ? 22.501 -4.782 -10.529 1.00 58.12 368 GLY A O 1
ATOM 2753 N N . THR A 1 369 ? 24.047 -3.751 -9.270 1.00 57.97 369 THR A N 1
ATOM 2754 C CA . THR A 1 369 ? 25.000 -3.436 -10.334 1.00 57.97 369 THR A CA 1
ATOM 2755 C C . THR A 1 369 ? 26.228 -4.334 -10.217 1.00 57.97 369 THR A C 1
ATOM 2757 O O . THR A 1 369 ? 26.711 -4.602 -9.118 1.00 57.97 369 THR A O 1
ATOM 2760 N N . MET A 1 370 ? 26.738 -4.825 -11.349 1.00 66.00 370 MET A N 1
ATOM 2761 C CA . MET A 1 370 ? 27.978 -5.603 -11.369 1.00 66.00 370 MET A CA 1
ATOM 2762 C C . MET A 1 370 ? 29.181 -4.66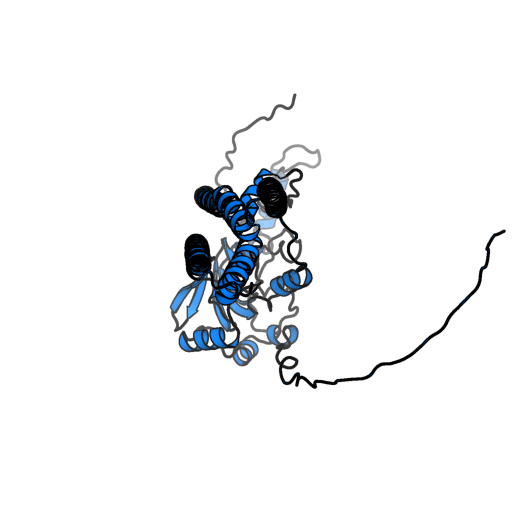0 -11.395 1.00 66.00 370 MET A C 1
ATOM 2764 O O . MET A 1 370 ? 29.319 -3.851 -12.311 1.00 66.00 370 MET A O 1
ATOM 2768 N N . SER A 1 371 ? 30.054 -4.779 -10.398 1.00 68.75 371 SER A N 1
ATOM 2769 C CA . SER A 1 371 ? 31.345 -4.092 -10.341 1.00 68.75 371 SER A CA 1
ATOM 2770 C C . SER A 1 371 ? 32.478 -5.088 -10.563 1.00 68.75 371 SER A C 1
ATOM 2772 O O . SER A 1 371 ? 32.443 -6.194 -10.027 1.00 68.75 371 SER A O 1
ATOM 2774 N N . LEU A 1 372 ? 33.500 -4.691 -11.321 1.00 81.12 372 LEU A N 1
ATOM 2775 C CA . LEU A 1 372 ? 34.724 -5.477 -11.423 1.00 81.12 372 LEU A CA 1
ATOM 2776 C C . LEU A 1 372 ? 35.509 -5.383 -10.107 1.00 81.12 372 LEU A C 1
ATOM 2778 O O . LEU A 1 372 ? 35.887 -4.287 -9.703 1.00 81.12 372 LEU A O 1
ATOM 2782 N N . GLU A 1 373 ? 35.769 -6.525 -9.477 1.00 81.06 373 GLU A N 1
ATOM 2783 C CA . GLU A 1 373 ? 36.489 -6.608 -8.201 1.00 81.06 373 GLU A CA 1
ATOM 2784 C C . GLU A 1 373 ? 38.010 -6.715 -8.391 1.00 81.06 373 GLU A C 1
ATOM 2786 O O . GLU A 1 373 ? 38.761 -5.966 -7.774 1.00 81.06 373 GLU A O 1
ATOM 2791 N N . ALA A 1 374 ? 38.470 -7.598 -9.285 1.00 85.00 374 ALA A N 1
ATOM 2792 C CA . ALA A 1 374 ? 39.890 -7.795 -9.567 1.00 85.00 374 ALA A CA 1
ATOM 2793 C C . ALA A 1 374 ? 40.133 -8.263 -11.011 1.00 85.00 374 ALA A C 1
ATOM 2795 O O . ALA A 1 374 ? 39.274 -8.880 -11.643 1.00 85.00 374 ALA A O 1
ATOM 2796 N N . SER A 1 375 ? 41.333 -7.991 -11.526 1.00 88.31 375 SER A N 1
ATOM 2797 C CA . SER A 1 375 ? 41.833 -8.532 -12.794 1.00 88.31 375 SER A CA 1
ATOM 2798 C C . SER A 1 375 ? 43.165 -9.209 -12.511 1.00 88.31 375 SER A C 1
ATOM 2800 O O . SER A 1 375 ? 44.148 -8.530 -12.225 1.00 88.31 375 SER A O 1
ATOM 2802 N N . LEU A 1 376 ? 43.185 -10.539 -12.568 1.00 91.50 376 LEU A N 1
ATOM 2803 C CA . LEU A 1 376 ? 44.304 -11.354 -12.099 1.00 91.50 376 LEU A CA 1
ATOM 2804 C C . LEU A 1 376 ? 45.020 -12.052 -13.257 1.00 91.50 376 LEU A C 1
ATOM 2806 O O . LEU A 1 376 ? 44.395 -12.465 -14.235 1.00 91.50 376 LEU A O 1
ATOM 2810 N N . ASP A 1 377 ? 46.335 -12.202 -13.150 1.00 88.38 377 ASP A N 1
ATOM 2811 C CA . ASP A 1 377 ? 47.109 -13.071 -14.032 1.00 88.38 377 ASP A CA 1
ATOM 2812 C C . ASP A 1 377 ? 46.904 -14.569 -13.690 1.00 88.38 377 ASP A C 1
ATOM 2814 O O . ASP A 1 377 ? 46.259 -14.903 -12.692 1.00 88.38 377 ASP A O 1
ATOM 2818 N N . PRO A 1 378 ? 47.445 -15.506 -14.496 1.00 87.50 378 PRO A N 1
ATOM 2819 C CA . PRO A 1 378 ? 47.337 -16.942 -14.219 1.00 87.50 378 PRO A CA 1
ATOM 2820 C C . PRO A 1 378 ? 47.964 -17.407 -12.893 1.00 87.50 378 PRO A C 1
ATOM 2822 O O . PRO A 1 378 ? 47.774 -18.561 -12.516 1.00 87.50 378 PRO A O 1
ATOM 2825 N N . PHE A 1 379 ? 48.715 -16.545 -12.203 1.00 89.88 379 PHE A N 1
ATOM 2826 C CA . PHE A 1 379 ? 49.354 -16.818 -10.917 1.00 89.88 379 PHE A CA 1
ATOM 2827 C C . PHE A 1 379 ? 48.643 -16.112 -9.747 1.00 89.88 379 PHE A C 1
ATOM 2829 O O . PHE A 1 379 ? 49.108 -16.204 -8.612 1.00 89.88 379 PHE A O 1
ATOM 2836 N N . GLY A 1 380 ? 47.509 -15.444 -10.001 1.00 85.31 380 GLY A N 1
ATOM 2837 C CA . GLY A 1 380 ? 46.708 -14.752 -8.990 1.00 85.31 380 GLY A CA 1
ATOM 2838 C C . GLY A 1 380 ? 47.220 -13.357 -8.616 1.00 85.31 380 GLY A C 1
ATOM 2839 O O . GLY A 1 380 ? 46.745 -12.793 -7.633 1.00 85.31 380 GLY A O 1
ATOM 2840 N N . GLY A 1 381 ? 48.178 -12.800 -9.362 1.00 89.12 381 GLY A N 1
ATOM 2841 C CA . GLY A 1 381 ? 48.674 -11.437 -9.167 1.00 89.12 381 GLY A CA 1
ATOM 2842 C C . GLY A 1 381 ? 47.833 -10.399 -9.910 1.00 89.12 381 GLY A C 1
ATOM 2843 O O . GLY A 1 381 ? 47.323 -10.672 -10.997 1.00 89.12 381 GLY A O 1
ATOM 2844 N N . ASP A 1 382 ? 47.715 -9.189 -9.357 1.00 88.50 382 ASP A N 1
ATOM 2845 C CA . ASP A 1 382 ? 47.034 -8.077 -10.029 1.00 88.50 382 ASP A CA 1
ATOM 2846 C C . ASP A 1 382 ? 47.678 -7.778 -11.389 1.00 88.50 382 ASP A C 1
ATOM 2848 O O . ASP A 1 382 ? 48.867 -7.467 -11.502 1.00 88.50 382 ASP A O 1
ATOM 2852 N N . SER A 1 383 ? 46.875 -7.837 -12.449 1.00 89.19 383 SER A N 1
ATOM 2853 C CA . SER A 1 383 ? 47.335 -7.657 -13.819 1.00 89.19 383 SER A CA 1
ATOM 2854 C C . SER A 1 383 ? 46.306 -6.929 -14.660 1.00 89.19 383 SER A C 1
ATOM 2856 O O . SER A 1 383 ? 45.137 -7.291 -14.723 1.00 89.19 383 SER A O 1
ATOM 2858 N N . ARG A 1 384 ? 46.751 -5.908 -15.396 1.00 86.81 384 ARG A N 1
ATOM 2859 C CA . ARG A 1 384 ? 45.888 -5.135 -16.308 1.00 86.81 384 ARG A CA 1
ATOM 2860 C C . ARG A 1 384 ? 45.657 -5.819 -17.656 1.00 86.81 384 ARG A C 1
ATOM 2862 O O . ARG A 1 384 ? 44.841 -5.350 -18.444 1.00 86.81 384 ARG A O 1
ATOM 2869 N N . ARG A 1 385 ? 46.385 -6.899 -17.953 1.00 86.25 385 ARG A N 1
ATOM 2870 C CA . ARG A 1 385 ? 46.343 -7.558 -19.266 1.00 86.25 385 ARG A CA 1
ATOM 2871 C C . ARG A 1 385 ? 45.000 -8.253 -19.549 1.00 86.25 385 ARG A C 1
ATOM 2873 O O . ARG A 1 385 ? 44.483 -8.028 -20.640 1.00 86.25 385 ARG A O 1
ATOM 2880 N N . PRO A 1 386 ? 44.395 -9.019 -18.618 1.00 87.31 386 PRO A N 1
ATOM 2881 C CA . PRO A 1 386 ? 43.051 -9.570 -18.802 1.00 87.31 386 PRO A CA 1
ATOM 2882 C C . PRO A 1 386 ? 41.999 -8.475 -18.967 1.00 87.31 386 PRO A C 1
ATOM 2884 O O . PRO A 1 386 ? 41.201 -8.555 -19.891 1.00 87.31 386 PRO A O 1
ATOM 2887 N N . LEU A 1 387 ? 42.052 -7.413 -18.153 1.00 84.81 387 LEU A N 1
ATOM 2888 C CA . LEU A 1 387 ? 41.173 -6.249 -18.290 1.00 84.81 387 LEU A CA 1
ATOM 2889 C C . LEU A 1 387 ? 41.261 -5.616 -19.684 1.00 84.81 387 LEU A C 1
ATOM 2891 O O . LEU A 1 387 ? 40.241 -5.337 -20.305 1.00 84.81 387 LEU A O 1
ATOM 2895 N N . PHE A 1 388 ? 42.478 -5.395 -20.184 1.00 85.25 388 PHE A N 1
ATOM 2896 C CA . PHE A 1 388 ? 42.706 -4.815 -21.506 1.00 85.25 388 PHE A CA 1
ATOM 2897 C C . PHE A 1 388 ? 42.156 -5.710 -22.623 1.00 85.25 388 PHE A C 1
ATOM 2899 O O . PHE A 1 388 ? 41.486 -5.220 -23.528 1.00 85.25 388 PHE A O 1
ATOM 2906 N N . LEU A 1 389 ? 42.388 -7.022 -22.539 1.00 84.75 389 LEU A N 1
ATOM 2907 C CA . LEU A 1 389 ? 41.858 -7.987 -23.504 1.00 84.75 389 LEU A CA 1
ATOM 2908 C C . LEU A 1 389 ? 40.330 -8.101 -23.422 1.00 84.75 389 LEU A C 1
ATOM 2910 O O . LEU A 1 389 ? 39.684 -8.163 -24.461 1.00 84.75 389 LEU A O 1
ATOM 2914 N N . ALA A 1 390 ? 39.751 -8.069 -22.220 1.00 80.00 390 ALA A N 1
ATOM 2915 C CA . ALA A 1 390 ? 38.306 -8.066 -22.004 1.00 80.00 390 ALA A CA 1
ATOM 2916 C C . ALA A 1 390 ? 37.657 -6.781 -22.531 1.00 80.00 390 ALA A C 1
ATOM 2918 O O . ALA A 1 390 ? 36.590 -6.846 -23.130 1.00 80.00 390 ALA A O 1
ATOM 2919 N N . HIS A 1 391 ? 38.319 -5.632 -22.365 1.00 81.25 391 HIS A N 1
ATOM 2920 C CA . HIS A 1 391 ? 37.878 -4.357 -22.922 1.00 81.25 391 HIS A CA 1
ATOM 2921 C C . HIS A 1 391 ? 37.926 -4.361 -24.450 1.00 81.25 391 HIS A C 1
ATOM 2923 O O . HIS A 1 391 ? 36.958 -3.966 -25.089 1.00 81.25 391 HIS A O 1
ATOM 2929 N N . LEU A 1 392 ? 39.020 -4.838 -25.055 1.00 81.50 392 LEU A N 1
ATOM 2930 C CA . LEU A 1 392 ? 39.081 -5.000 -26.508 1.00 81.50 392 LEU A CA 1
ATOM 2931 C C . LEU A 1 392 ? 37.991 -5.964 -26.987 1.00 81.50 392 LEU A C 1
ATOM 2933 O O . LEU A 1 392 ? 37.258 -5.633 -27.912 1.00 81.50 392 LEU A O 1
ATOM 2937 N N . ASN A 1 393 ? 37.827 -7.110 -26.323 1.00 76.81 393 ASN A N 1
ATOM 2938 C CA . ASN A 1 393 ? 36.799 -8.079 -26.681 1.00 76.81 393 ASN A CA 1
ATOM 2939 C C . ASN A 1 393 ? 35.391 -7.476 -26.582 1.00 76.81 393 ASN A C 1
ATOM 2941 O O . ASN A 1 393 ? 34.644 -7.577 -27.540 1.00 76.81 393 ASN A O 1
ATOM 2945 N N . SER A 1 394 ? 35.046 -6.764 -25.505 1.00 69.88 394 SER A N 1
ATOM 2946 C CA . SER A 1 394 ? 33.730 -6.118 -25.375 1.00 69.88 394 SER A CA 1
ATOM 2947 C C . SER A 1 394 ? 33.515 -4.950 -26.343 1.00 69.88 394 SER A C 1
ATOM 2949 O O . SER A 1 394 ? 32.375 -4.644 -26.686 1.00 69.88 394 SER A O 1
ATOM 2951 N N . SER A 1 395 ? 34.594 -4.310 -26.801 1.00 68.19 395 SER A N 1
ATOM 2952 C CA . SER A 1 395 ? 34.546 -3.241 -27.807 1.00 68.19 395 SER A CA 1
ATOM 2953 C C . SER A 1 395 ? 34.273 -3.775 -29.215 1.00 68.19 395 SER A C 1
ATOM 2955 O O . SER A 1 395 ? 33.691 -3.066 -30.034 1.00 68.19 395 SER A O 1
ATOM 2957 N N . PHE A 1 396 ? 34.704 -5.007 -29.506 1.00 68.31 396 PHE A N 1
ATOM 2958 C CA . PHE A 1 396 ? 34.544 -5.650 -30.815 1.00 68.31 396 PHE A CA 1
ATOM 2959 C C . PHE A 1 396 ? 33.430 -6.713 -30.842 1.00 68.31 396 PHE A C 1
ATOM 2961 O O . PHE A 1 396 ? 32.915 -7.017 -31.917 1.00 68.31 396 PHE A O 1
ATOM 2968 N N . GLU A 1 397 ? 32.996 -7.231 -29.688 1.00 50.06 397 GLU A N 1
ATOM 2969 C CA . GLU A 1 397 ? 31.746 -7.976 -29.543 1.00 50.06 397 GLU A CA 1
ATOM 2970 C C . GLU A 1 397 ? 30.569 -7.002 -29.490 1.00 50.06 397 GLU A C 1
ATOM 2972 O O . GLU A 1 397 ? 30.306 -6.311 -28.502 1.00 50.06 397 GLU A O 1
ATOM 2977 N N . THR A 1 398 ? 29.786 -7.026 -30.559 1.00 47.34 398 THR A N 1
ATOM 2978 C CA . THR A 1 398 ? 28.511 -6.314 -30.716 1.00 47.34 398 THR A CA 1
ATOM 2979 C C . THR A 1 398 ? 27.435 -6.750 -29.705 1.00 47.34 398 THR A C 1
ATOM 2981 O O . THR A 1 398 ? 26.362 -6.165 -29.676 1.00 47.34 398 THR A O 1
ATOM 2984 N N . LEU A 1 399 ? 27.722 -7.748 -28.857 1.00 42.59 399 LEU A N 1
ATOM 2985 C CA . LEU A 1 399 ? 26.832 -8.298 -27.826 1.00 42.59 399 LEU A CA 1
ATOM 2986 C C . LEU A 1 399 ? 27.121 -7.801 -26.393 1.00 42.59 399 LEU A C 1
ATOM 2988 O O . LEU A 1 399 ? 26.294 -8.015 -25.511 1.00 42.59 399 LEU A O 1
ATOM 2992 N N . LEU A 1 400 ? 28.260 -7.141 -26.126 1.00 41.09 400 LEU A N 1
ATOM 2993 C CA . LEU A 1 400 ? 28.649 -6.701 -24.766 1.00 41.09 400 LEU A CA 1
ATOM 2994 C C . LEU A 1 400 ? 28.833 -5.185 -24.609 1.00 41.09 400 LEU A C 1
ATOM 2996 O O . LEU A 1 400 ? 28.946 -4.691 -23.484 1.00 41.09 400 LEU A O 1
ATOM 3000 N N . SER A 1 401 ? 28.823 -4.435 -25.709 1.00 35.03 401 SER A N 1
ATOM 3001 C CA . SER A 1 401 ? 29.089 -2.991 -25.736 1.00 35.03 401 SER A CA 1
ATOM 3002 C C . SER A 1 401 ? 27.987 -2.136 -25.087 1.00 35.03 401 SER A C 1
ATOM 3004 O O . SER A 1 401 ? 28.258 -1.000 -24.707 1.00 35.03 401 SER A O 1
ATOM 3006 N N . GLN A 1 402 ? 26.781 -2.672 -24.865 1.00 37.75 402 GLN A N 1
ATOM 3007 C CA . GLN A 1 402 ? 25.703 -1.954 -24.163 1.00 37.75 402 GLN A CA 1
ATOM 3008 C C . GLN A 1 402 ? 25.695 -2.156 -22.637 1.00 37.75 402 GLN A C 1
ATOM 3010 O O . GLN A 1 402 ? 25.189 -1.303 -21.916 1.00 37.75 402 GLN A O 1
ATOM 3015 N N . ARG A 1 403 ? 26.344 -3.200 -22.090 1.00 39.56 403 ARG A N 1
ATOM 3016 C CA . ARG A 1 403 ? 26.347 -3.456 -20.628 1.00 39.56 403 ARG A CA 1
ATOM 3017 C C . ARG A 1 403 ? 27.240 -2.524 -19.801 1.00 39.56 403 ARG A C 1
ATOM 3019 O O . ARG A 1 403 ? 27.137 -2.526 -18.578 1.00 39.56 403 ARG A O 1
ATOM 3026 N N . PHE A 1 404 ? 28.103 -1.731 -20.437 1.00 42.25 404 PHE A N 1
ATOM 3027 C CA . PHE A 1 404 ? 29.034 -0.821 -19.753 1.00 42.25 404 PHE A CA 1
ATOM 3028 C C . PHE A 1 404 ? 28.911 0.643 -20.194 1.00 42.25 404 PHE A C 1
ATOM 3030 O O . PHE A 1 404 ? 29.748 1.465 -19.822 1.00 42.25 404 PHE A O 1
ATOM 3037 N N . ALA A 1 405 ? 27.860 1.000 -20.937 1.00 34.88 405 ALA A N 1
ATOM 3038 C CA . ALA A 1 405 ? 27.606 2.373 -21.369 1.00 34.88 405 ALA A CA 1
ATOM 3039 C C . ALA A 1 405 ? 26.947 3.220 -20.258 1.00 34.88 405 ALA A C 1
ATOM 3041 O O . ALA A 1 405 ? 25.909 3.846 -20.445 1.00 34.88 405 ALA A O 1
ATOM 3042 N N . GLY A 1 406 ? 27.577 3.254 -19.081 1.00 36.03 406 GLY A N 1
ATOM 3043 C CA . GLY A 1 406 ? 27.480 4.400 -18.177 1.00 36.03 406 GLY A CA 1
ATOM 3044 C C . GLY A 1 406 ? 28.409 5.526 -18.656 1.00 36.03 406 GLY A C 1
ATOM 3045 O O . GLY A 1 406 ? 29.244 5.296 -19.537 1.00 36.03 406 GLY A O 1
ATOM 3046 N N . PRO A 1 407 ? 28.293 6.755 -18.118 1.00 33.62 407 PRO A N 1
ATOM 3047 C CA . PRO A 1 407 ? 29.126 7.870 -18.555 1.00 33.62 407 PRO A CA 1
ATOM 3048 C C . PRO A 1 407 ? 30.605 7.497 -18.400 1.00 33.62 407 PRO A C 1
ATOM 3050 O O . PRO A 1 407 ? 30.948 6.763 -17.477 1.00 33.62 407 PRO A O 1
ATOM 3053 N N . ARG A 1 408 ? 31.432 7.990 -19.343 1.00 32.81 408 ARG A N 1
ATOM 3054 C CA . ARG A 1 408 ? 32.906 7.872 -19.441 1.00 32.81 408 ARG A CA 1
ATOM 3055 C C . ARG A 1 408 ? 33.558 7.452 -18.123 1.00 32.81 408 ARG A C 1
ATOM 3057 O O . ARG A 1 408 ? 33.201 8.073 -17.126 1.00 32.81 408 ARG A O 1
ATOM 3064 N N . PRO A 1 409 ? 34.570 6.559 -18.110 1.00 35.00 409 PRO A N 1
ATOM 3065 C CA . PRO A 1 409 ? 35.279 6.211 -16.885 1.00 35.00 409 PRO A CA 1
ATOM 3066 C C . PRO A 1 409 ? 35.899 7.481 -16.289 1.00 35.00 409 PRO A C 1
ATOM 3068 O O . PRO A 1 409 ? 37.003 7.893 -16.641 1.00 35.00 409 PRO A O 1
ATOM 3071 N N . GLN A 1 410 ? 35.148 8.145 -15.413 1.00 29.84 410 GLN A N 1
ATOM 3072 C CA . GLN A 1 410 ? 35.703 9.027 -14.421 1.00 29.84 410 GLN A CA 1
ATOM 3073 C C . GLN A 1 410 ? 36.585 8.115 -13.594 1.00 29.84 410 GLN A C 1
ATOM 3075 O O . GLN A 1 410 ? 36.175 7.016 -13.216 1.00 29.84 410 GLN A O 1
ATOM 3080 N N . VAL A 1 411 ? 37.826 8.555 -13.425 1.00 34.41 411 VAL A N 1
ATOM 3081 C CA . VAL A 1 411 ? 38.781 8.003 -12.476 1.00 34.41 411 VAL A CA 1
ATOM 3082 C C . VAL A 1 411 ? 38.003 7.528 -11.251 1.00 34.41 411 VAL A C 1
ATOM 3084 O O . VAL A 1 411 ? 37.377 8.331 -10.564 1.00 34.41 411 VAL A O 1
ATOM 3087 N N . ILE A 1 412 ? 37.976 6.211 -11.044 1.00 34.62 412 ILE A N 1
ATOM 3088 C CA . ILE A 1 412 ? 37.392 5.607 -9.852 1.00 34.62 412 ILE A CA 1
ATOM 3089 C C . ILE A 1 412 ? 38.386 5.911 -8.730 1.00 34.62 412 ILE A C 1
ATOM 3091 O O . ILE A 1 412 ? 39.283 5.126 -8.435 1.00 34.62 412 ILE A O 1
ATOM 3095 N N . GLU A 1 413 ? 38.292 7.116 -8.176 1.00 32.44 413 GLU A N 1
ATOM 3096 C CA . GLU A 1 413 ? 38.893 7.461 -6.896 1.00 32.44 413 GLU A CA 1
ATOM 3097 C C . GLU A 1 413 ? 37.953 6.946 -5.812 1.00 32.44 413 GLU A C 1
ATOM 3099 O O . GLU A 1 413 ? 36.872 7.492 -5.596 1.00 32.44 413 GLU A O 1
ATOM 3104 N N . ILE A 1 414 ? 38.353 5.876 -5.125 1.00 36.91 414 ILE A N 1
ATOM 3105 C CA . ILE A 1 414 ? 37.727 5.501 -3.861 1.00 36.91 414 ILE A CA 1
ATOM 3106 C C . ILE A 1 414 ? 38.821 5.370 -2.811 1.00 36.91 414 ILE A C 1
ATOM 3108 O O . ILE A 1 414 ? 39.708 4.520 -2.879 1.00 36.91 414 ILE A O 1
ATOM 3112 N N . HIS A 1 415 ? 38.732 6.280 -1.843 1.00 27.53 415 HIS A N 1
ATOM 3113 C CA . HIS A 1 415 ? 39.508 6.308 -0.619 1.00 27.53 415 HIS A CA 1
ATOM 3114 C C . HIS A 1 415 ? 39.354 5.003 0.167 1.00 27.53 415 HIS A C 1
ATOM 3116 O O . HIS A 1 415 ? 38.250 4.525 0.420 1.00 27.53 415 HIS A O 1
ATOM 3122 N N . HIS A 1 416 ? 40.492 4.481 0.623 1.00 30.75 416 HIS A N 1
ATOM 3123 C CA . HIS A 1 416 ? 40.575 3.411 1.607 1.00 30.75 416 HIS A CA 1
ATOM 3124 C C . HIS A 1 416 ? 39.801 3.773 2.885 1.00 30.75 416 HIS A C 1
ATOM 3126 O O . HIS A 1 416 ? 40.198 4.682 3.613 1.00 30.75 416 HIS A O 1
ATOM 3132 N N . VAL A 1 417 ? 38.790 2.978 3.232 1.00 33.19 417 VAL A N 1
ATOM 3133 C CA . VAL A 1 417 ? 38.412 2.760 4.633 1.00 33.19 417 VAL A CA 1
ATOM 3134 C C . VAL A 1 417 ? 38.863 1.349 4.982 1.00 33.19 417 VAL A C 1
ATOM 3136 O O . VAL A 1 417 ? 38.266 0.365 4.559 1.00 33.19 417 VAL A O 1
ATOM 3139 N N . ARG A 1 418 ? 39.984 1.246 5.705 1.00 31.44 418 ARG A N 1
ATOM 3140 C CA . ARG A 1 418 ? 40.406 -0.006 6.341 1.00 31.44 418 ARG A CA 1
ATOM 3141 C C . ARG A 1 418 ? 39.460 -0.280 7.511 1.00 31.44 418 ARG A C 1
ATOM 3143 O O . ARG A 1 418 ? 39.536 0.430 8.509 1.00 31.44 418 ARG A O 1
ATOM 3150 N N . SER A 1 419 ? 38.640 -1.324 7.430 1.00 28.48 419 SER A N 1
ATOM 3151 C CA . SER A 1 419 ? 38.214 -2.035 8.636 1.00 28.48 419 SER A CA 1
ATOM 3152 C C . SER A 1 419 ? 39.339 -2.994 9.011 1.00 28.48 419 SER A C 1
ATOM 3154 O O . SER A 1 419 ? 39.492 -4.070 8.436 1.00 28.48 419 SER A O 1
ATOM 3156 N N . THR A 1 420 ? 40.194 -2.566 9.931 1.00 33.12 420 THR A N 1
ATOM 3157 C CA . THR A 1 420 ? 41.007 -3.501 10.703 1.00 33.12 420 THR A CA 1
ATOM 3158 C C . THR A 1 420 ? 40.058 -4.270 11.613 1.00 33.12 420 THR A C 1
ATOM 3160 O O . THR A 1 420 ? 39.550 -3.700 12.577 1.00 33.12 420 THR A O 1
ATOM 3163 N N . GLU A 1 421 ? 39.785 -5.529 11.282 1.00 35.91 421 GLU A N 1
ATOM 3164 C CA . GLU A 1 421 ? 39.293 -6.491 12.263 1.00 35.91 421 GLU A CA 1
ATOM 3165 C C . GLU A 1 421 ? 40.457 -6.862 13.191 1.00 35.91 421 GLU A C 1
ATOM 3167 O O . GLU A 1 421 ? 41.504 -7.341 12.746 1.00 35.91 421 GLU A O 1
ATOM 3172 N N . SER A 1 422 ? 40.258 -6.586 14.478 1.00 34.00 422 SER A N 1
ATOM 3173 C CA . SER A 1 422 ? 40.912 -7.223 15.621 1.00 34.00 422 SER A CA 1
ATOM 3174 C C . SER A 1 422 ? 39.845 -7.515 16.658 1.00 34.00 422 SER A C 1
ATOM 3176 O O . SER A 1 422 ? 39.093 -6.548 16.940 1.00 34.00 422 SER A O 1
#

Sequence (422 aa):
MEGKTPKGVRDGTTCARFTGVGRKKKTRGQDSRRVSGGQTVGAPLLDLFARLGTSADGLSSGEARWRREEYGFNELATRKLRSGLLEFVAVIANPLIVILLVAGAASAFLGDVVDAAIIGGIVLLSAGLNFWQTYRSERAVRRLQERIAPTATVLRDGLWLELPRRELVIGDVIRLSAGDLVPADARLLEADDLHVQQAALTGESLPAEKNATDGPLASTGPDSPALVFLGTSVVSGTATAVLFATGRDTAFGDIVERLAARPEETEFERGTRHFGMLILKTVVFLVLFILIVNVSVGRDALQSLLFSVALAVGLTPEFLPMITTVTLAQGAVQMAKQKVIVKHLSAIQNLGSIDVLCSDKTGTLTTGTMSLEASLDPFGGDSRRPLFLAHLNSSFETLLSQRFAGPRPQVIEIHHVRSTES

Nearest PDB structures (foldseek):
  8jbk-assembly1_A  TM=7.536E-01  e=2.375E-20  Sus scrofa
  8iwt-assembly1_A  TM=5.118E-01  e=5.833E-22  Homo sapiens
  6zhh-assembly7_G  TM=4.364E-01  e=4.941E-22  Listeria monocytogenes
  6zhh-assembly3_C  TM=4.193E-01  e=7.277E-22  Listeria monocytogenes
  9gqo-assembly1_A  TM=4.602E-01  e=2.189E-16  Listeria monocytogenes

Mean predicted aligned error: 16.99 Å

Foldseek 3Di:
DDDDDDDDDDDDDDDDDDDDDDPPPPPPDDVPPPPPQWVQQQAFPVSVCVVLVADLLFEAPVVLVVQCVVVNWQALDPPPPCPLVNVLVVLCPPPLNVLLQVLLVVCVVVVVVVSNVVSVVVSCVVSVVLSVLVVVLVVVLVVVLVVVADWFFWRYPSDTDIGGLRSDGAFIKTKAFAFDFDSAKWFFPAWDQWWKQPCVPPVDLATDAAGHDRHGWPGDDPNTSGIDFGGIGTHHTMTITGHHDGHLRTPVSVVCVVVPDPPPQFPVNVVVVVVVVVLVVVLVVQLVVQLVVCVVVVDDNSVSNVVSSVVSVVPRPSCVVVVLSVVLSVVQVVCVVVVHHDNDSSVVVVVVPDPDDDDDCRVTVDVSADDDDADADPVRDGDCVSVVVVVVVLVPPPVNVSNPPDPDPDPPDDDDDDPDDD